Protein AF-0000000066068137 (afdb_homodimer)

Solvent-accessible surface area (backbone atoms only — not comparable to full-atom values): 23305 Å² total; per-residue (Å²): 89,34,34,35,39,34,27,13,40,51,44,42,79,87,46,54,71,43,54,85,46,43,70,61,48,45,64,73,42,60,90,41,61,74,33,41,28,19,29,45,53,53,9,39,68,89,47,52,62,67,56,48,45,50,52,51,42,62,62,46,54,87,58,47,52,44,74,41,45,23,81,79,38,94,55,39,46,58,42,55,73,69,34,59,28,40,34,30,42,41,59,35,42,35,47,25,52,31,45,33,58,75,53,59,34,48,71,55,51,39,52,42,26,61,69,35,34,37,37,37,18,21,26,31,25,24,19,38,36,8,37,28,47,42,54,37,78,50,51,43,51,49,86,42,99,59,59,71,44,42,43,74,44,84,35,37,31,23,47,57,39,56,86,61,65,65,87,77,55,80,68,78,29,54,62,54,48,50,45,40,30,27,67,74,38,46,87,50,44,35,41,31,23,29,56,45,18,30,38,44,32,50,61,64,33,36,30,29,35,65,81,41,52,37,39,36,37,30,50,92,62,41,77,44,80,43,48,51,73,36,72,46,76,119,89,32,35,35,38,36,25,12,40,50,45,41,78,87,47,53,71,42,55,86,47,43,72,60,49,46,64,73,43,60,91,42,61,75,31,41,29,20,28,42,52,52,10,39,69,91,46,52,63,68,57,49,46,50,52,51,43,64,61,45,53,88,59,45,50,43,74,42,45,24,80,79,37,94,54,39,46,58,41,56,74,69,33,59,29,40,34,30,40,40,60,35,41,36,46,25,51,30,45,33,60,76,52,57,34,48,69,54,52,40,52,41,27,60,69,35,33,36,36,36,18,21,28,30,24,25,20,38,35,7,37,26,49,42,54,38,80,50,50,43,51,48,85,42,99,60,59,70,44,43,42,75,43,83,34,37,34,24,46,58,40,56,88,61,65,66,86,78,58,80,69,81,30,55,62,55,47,51,44,40,29,28,67,74,39,47,87,49,44,37,42,31,24,28,58,45,19,32,37,42,31,52,61,65,33,34,30,30,36,65,81,42,53,36,38,37,37,30,50,91,62,41,77,45,79,42,47,52,73,35,74,45,76,118

pLDDT: mean 97.43, std 4.0, range [68.81, 99.0]

Foldseek 3Di:
DFWEKQALAQDDDPDDGNQLVQVVVLVSCVVPAQFEEEEEEQQVPVDDPVVVQVVVCVNNVVSRYHYDYLVVDPQSLVSVQRGQAYEYEHHALLRSQQVCVVSVPQVVNLVCSVVPRYYYYYNSSSQLLEQFNLLEPGDNPDDHPDRGGNNNPDAGEYGQADDDDPPPDPDDHSLRSVQVVCVVVQAGKYWYHHHQWIWTDDPQKTAIAGDAWIWIAHGNRDIDTHDHRDMDGD/DFWEKQALAQDDDPDDGVQLVQVVVLVSCVVQAQFEEEEEEQQVPVDDPVVVQVVVCVNNVVSRYHYDYLVVDPQSLVSVQRGQAYEYEHHALLRSQQVCVVSVPQVVNLVCSVVPRYYYYYNSSSQLLEQFNLLEPGDNPDDHPDRGGNNNPDAGEYGQADDDDPPPDPDDHSLRSVQVVCVVVQAGKYWYHHHQWIWTDDPQKTAIAGDAWIWIAHGNRDIDTHDHRDMDGD

Radius of gyration: 23.25 Å; Cα contacts (8 Å, |Δi|>4): 1179; chains: 2; bounding box: 44×70×49 Å

Secondary structure (DSSP, 8-state):
--EEEEES-S--TT--TTGGGHHHHHHHTGGGTT-EEEEE-TT-TTS-HHHHHHHHHHHTGGG--EEEEGGGSSSHHHHHHH-SEEEE--S-HHHHHHHHHHTT-HHHHHHHHHTT--EEEETHHHHTTSSBSTT--S---S--S-SB---SSSSEEEEEE--S--TT--S--HHHHHHHHHHHSTT--EEEEETTEEEEEETTEEEEEESS-EEEEEGGGEEEEE-TT-EEE-/--EEEEES-S--TT--TTGGGHHHHHHHTGGGTT-EEEEE-TT-TTS-HHHHHHHHHHHTGGG--EEEEGGGSSSHHHHHHH-SEEEE--S-HHHHHHHHHHTT-HHHHHHHHHTT--EEEETHHHHTTSSBSTT--S---S--S-SB---SSSSEEEEEE--S--TT--S--HHHHHHHHHHHSTT--EEEEETTEEEEEETTEEEEEESSPEEEEEGGGEEEEE-TT-EEE-

InterPro domains:
  IPR005320 Peptidase S51 [PF03575] (4-208)
  IPR005320 Peptidase S51 [cd03146] (3-217)
  IPR023172 Peptidase S51, dipeptidase E [MF_00510] (2-218)
  IPR029062 Class I glutamine amidotransferase-like [G3DSA:3.40.50.880] (2-229)
  IPR029062 Class I glutamine amidotransferase-like [SSF52317] (3-219)

Structure (mmCIF, N/CA/C/O backbone):
data_AF-0000000066068137-model_v1
#
loop_
_entity.id
_entity.type
_entity.pdbx_description
1 polymer 'Peptidase E'
#
loop_
_atom_site.group_PDB
_atom_site.id
_atom_site.type_symbol
_atom_site.label_atom_id
_atom_site.label_alt_id
_atom_site.label_comp_id
_atom_site.label_asym_id
_atom_site.label_entity_id
_atom_site.label_seq_id
_atom_site.pdbx_PDB_ins_code
_atom_site.Cartn_x
_atom_site.Cartn_y
_atom_site.Cartn_z
_atom_site.occupancy
_atom_site.B_iso_or_equiv
_atom_site.auth_seq_id
_atom_site.auth_comp_id
_atom_site.auth_asym_id
_atom_site.auth_atom_id
_atom_site.pdbx_PDB_model_num
ATOM 1 N N . MET A 1 1 ? 15.883 -28.859 -7.727 1 88.94 1 MET A N 1
ATOM 2 C CA . MET A 1 1 ? 16.203 -27.453 -8 1 88.94 1 MET A CA 1
ATOM 3 C C . MET A 1 1 ? 14.938 -26.625 -8.109 1 88.94 1 MET A C 1
ATOM 5 O O . MET A 1 1 ? 13.914 -27.094 -8.602 1 88.94 1 MET A O 1
ATOM 9 N N . LYS A 1 2 ? 15.023 -25.312 -7.684 1 96.69 2 LYS A N 1
ATOM 10 C CA . LYS A 1 2 ? 13.875 -24.406 -7.73 1 96.69 2 LYS A CA 1
ATOM 11 C C . LYS A 1 2 ? 13.391 -24.203 -9.164 1 96.69 2 LYS A C 1
ATOM 13 O O . LYS A 1 2 ? 14.203 -24.031 -10.078 1 96.69 2 LYS A O 1
ATOM 18 N N . ASN A 1 3 ? 12.164 -24.344 -9.422 1 98.69 3 ASN A N 1
ATOM 19 C CA . ASN A 1 3 ? 11.484 -24.109 -10.688 1 98.69 3 ASN A CA 1
ATOM 20 C C . ASN A 1 3 ? 10.227 -23.266 -10.508 1 98.69 3 ASN A C 1
ATOM 22 O O . ASN A 1 3 ? 9.227 -23.75 -9.977 1 98.69 3 ASN A O 1
ATOM 26 N N . MET A 1 4 ? 10.297 -22 -10.922 1 98.94 4 MET A N 1
ATOM 27 C CA . MET A 1 4 ? 9.195 -21.078 -10.664 1 98.94 4 MET A CA 1
ATOM 28 C C . MET A 1 4 ? 8.859 -20.281 -11.914 1 98.94 4 MET A C 1
ATOM 30 O O . MET A 1 4 ? 9.734 -20 -12.734 1 98.94 4 MET A O 1
ATOM 34 N N . LEU A 1 5 ? 7.648 -19.938 -12.094 1 98.94 5 LEU A N 1
ATOM 35 C CA . LEU A 1 5 ? 7.16 -18.984 -13.086 1 98.94 5 LEU A CA 1
ATOM 36 C C . LEU A 1 5 ? 6.441 -17.812 -12.414 1 98.94 5 LEU A C 1
ATOM 38 O O . LEU A 1 5 ? 5.352 -17.984 -11.867 1 98.94 5 LEU A O 1
ATOM 42 N N . LEU A 1 6 ? 7.059 -16.672 -12.414 1 98.94 6 LEU A N 1
ATOM 43 C CA . LEU A 1 6 ? 6.551 -15.469 -11.75 1 98.94 6 LEU A CA 1
ATOM 44 C C . LEU A 1 6 ? 6.016 -14.469 -12.766 1 98.94 6 LEU A C 1
ATOM 46 O O . LEU A 1 6 ? 6.785 -13.852 -13.5 1 98.94 6 LEU A O 1
ATOM 50 N N . MET A 1 7 ? 4.73 -14.344 -12.82 1 98.88 7 MET A N 1
ATOM 51 C CA . MET A 1 7 ? 4.07 -13.586 -13.883 1 98.88 7 MET A CA 1
ATOM 52 C C . MET A 1 7 ? 3.564 -12.242 -13.359 1 98.88 7 MET A C 1
ATOM 54 O O . MET A 1 7 ? 2.998 -12.172 -12.266 1 98.88 7 MET A O 1
ATOM 58 N N . SER A 1 8 ? 3.729 -11.203 -14.133 1 98.19 8 SER A N 1
ATOM 59 C CA . SER A 1 8 ? 3.41 -9.844 -13.703 1 98.19 8 SER A CA 1
ATOM 60 C C . SER A 1 8 ? 1.919 -9.688 -13.43 1 98.19 8 SER A C 1
ATOM 62 O O . SER A 1 8 ? 1.524 -8.93 -12.539 1 98.19 8 SER A O 1
ATOM 64 N N . GLY A 1 9 ? 1.151 -10.336 -14.195 1 97 9 GLY A N 1
ATOM 65 C CA . GLY A 1 9 ? -0.284 -10.172 -14.023 1 97 9 GLY A CA 1
ATOM 66 C C . GLY A 1 9 ? -1.094 -11.25 -14.727 1 97 9 GLY A C 1
ATOM 67 O O . GLY A 1 9 ? -0.541 -12.062 -15.461 1 97 9 GLY A O 1
ATOM 68 N N . SER A 1 10 ? -2.387 -11.219 -14.43 1 97.5 10 SER A N 1
ATOM 69 C CA . SER A 1 10 ? -3.307 -12.188 -15.008 1 97.5 10 SER A CA 1
ATOM 70 C C . SER A 1 10 ? -3.869 -11.695 -16.328 1 97.5 10 SER A C 1
ATOM 72 O O . SER A 1 10 ? -4.473 -12.469 -17.078 1 97.5 10 SER A O 1
ATOM 74 N N . LYS A 1 11 ? -3.693 -10.406 -16.625 1 95.62 11 LYS A N 1
ATOM 75 C CA . LYS A 1 11 ? -4.16 -9.828 -17.875 1 95.62 11 LYS A CA 1
ATOM 76 C C . LYS A 1 11 ? -3.072 -8.984 -18.531 1 95.62 11 LYS A C 1
ATOM 78 O O . LYS A 1 11 ? -2.168 -8.492 -17.859 1 95.62 11 LYS A O 1
ATOM 83 N N . TYR A 1 12 ? -3.15 -8.852 -19.797 1 94.94 12 TYR A N 1
ATOM 84 C CA . TYR A 1 12 ? -2.27 -8.023 -20.609 1 94.94 12 TYR A CA 1
ATOM 85 C C . TYR A 1 12 ? -3.02 -7.426 -21.797 1 94.94 12 TYR A C 1
ATOM 87 O O . TYR A 1 12 ? -3.682 -8.148 -22.547 1 94.94 12 TYR A O 1
ATOM 95 N N . GLN A 1 13 ? -2.904 -6.059 -21.891 1 92.44 13 GLN A N 1
ATOM 96 C CA . GLN A 1 13 ? -3.686 -5.379 -22.922 1 92.44 13 GLN A CA 1
ATOM 97 C C . GLN A 1 13 ? -5.145 -5.82 -22.875 1 92.44 13 GLN A C 1
ATOM 99 O O . GLN A 1 13 ? -5.805 -5.707 -21.844 1 92.44 13 GLN A O 1
ATOM 104 N N . ASN A 1 14 ? -5.707 -6.434 -23.906 1 92.38 14 ASN A N 1
ATOM 105 C CA . ASN A 1 14 ? -7.125 -6.762 -23.938 1 92.38 14 ASN A CA 1
ATOM 106 C C . ASN A 1 14 ? -7.359 -8.266 -23.828 1 92.38 14 ASN A C 1
ATOM 108 O O . ASN A 1 14 ? -8.414 -8.766 -24.234 1 92.38 14 ASN A O 1
ATOM 112 N N . THR A 1 15 ? -6.449 -8.93 -23.328 1 94.06 15 THR A N 1
ATOM 113 C CA . THR A 1 15 ? -6.613 -10.375 -23.203 1 94.06 15 THR A CA 1
ATOM 114 C C . THR A 1 15 ? -7.516 -10.719 -22.031 1 94.06 15 THR A C 1
ATOM 116 O O . THR A 1 15 ? -7.621 -9.945 -21.078 1 94.06 15 THR A O 1
ATOM 119 N N . ASP A 1 16 ? -8.109 -11.828 -22.109 1 95.69 16 ASP A N 1
ATOM 120 C CA . ASP A 1 16 ? -8.867 -12.367 -20.984 1 95.69 16 ASP A CA 1
ATOM 121 C C . ASP A 1 16 ? -7.934 -12.914 -19.906 1 95.69 16 ASP A C 1
ATOM 123 O O . ASP A 1 16 ? -6.711 -12.875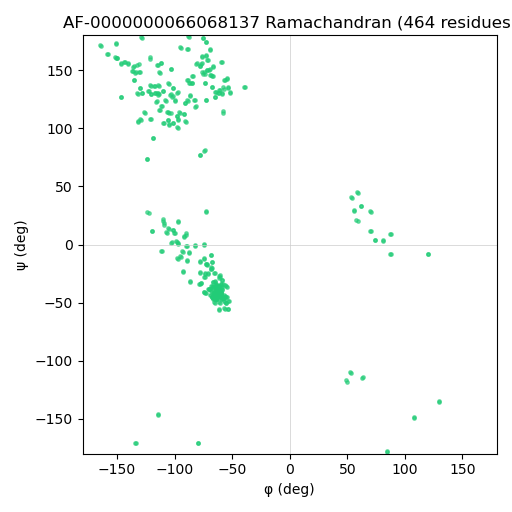 -20.062 1 95.69 16 ASP A O 1
ATOM 127 N N . TYR A 1 17 ? -8.594 -13.375 -18.844 1 97.81 17 TYR A N 1
ATOM 128 C CA . TYR A 1 17 ? -7.906 -13.844 -17.641 1 97.81 17 TYR A CA 1
ATOM 129 C C . TYR A 1 17 ? -6.941 -14.977 -17.969 1 97.81 17 TYR A C 1
ATOM 131 O O . TYR A 1 17 ? -7.355 -16.016 -18.484 1 97.81 17 TYR A O 1
ATOM 139 N N . LEU A 1 18 ? -5.629 -14.82 -17.844 1 98.19 18 LEU A N 1
ATOM 140 C CA . LEU A 1 18 ? -4.477 -15.719 -17.922 1 98.19 18 LEU A CA 1
ATOM 141 C C . LEU A 1 18 ? -4.238 -16.172 -19.359 1 98.19 18 LEU A C 1
ATOM 143 O O . LEU A 1 18 ? -3.352 -17 -19.609 1 98.19 18 LEU A O 1
ATOM 147 N N . VAL A 1 19 ? -4.859 -15.602 -20.328 1 97.5 19 VAL A N 1
ATOM 148 C CA . VAL A 1 19 ? -4.762 -16.078 -21.719 1 97.5 19 VAL A CA 1
ATOM 149 C C . VAL A 1 19 ? -3.346 -15.844 -22.234 1 97.5 19 VAL A C 1
ATOM 151 O O . VAL A 1 19 ? -2.752 -16.734 -22.844 1 97.5 19 VAL A O 1
ATOM 154 N N . HIS A 1 20 ? -2.812 -14.641 -21.969 1 97.25 20 HIS A N 1
ATOM 155 C CA . HIS A 1 20 ? -1.499 -14.305 -22.516 1 97.25 20 HIS A CA 1
ATOM 156 C C . HIS A 1 20 ? -0.408 -15.156 -21.875 1 97.25 20 HIS A C 1
ATOM 158 O O . HIS A 1 20 ? 0.713 -15.227 -22.375 1 97.25 20 HIS A O 1
ATOM 164 N N . THR A 1 21 ? -0.709 -15.828 -20.75 1 98.31 21 THR A N 1
ATOM 165 C CA . THR A 1 21 ? 0.293 -16.594 -20.016 1 98.31 21 THR A CA 1
ATOM 166 C C . THR A 1 21 ? 0.267 -18.062 -20.422 1 98.31 21 THR A C 1
ATOM 168 O O . THR A 1 21 ? 1.17 -18.812 -20.078 1 98.31 21 THR A O 1
ATOM 171 N N . LEU A 1 22 ? -0.733 -18.531 -21.188 1 98.38 22 LEU A N 1
ATOM 172 C CA . LEU A 1 22 ? -0.983 -19.938 -21.469 1 98.38 22 LEU A CA 1
ATOM 173 C C . LEU A 1 22 ? 0.216 -20.578 -22.172 1 98.38 22 LEU A C 1
ATOM 175 O O . LEU A 1 22 ? 0.621 -21.688 -21.812 1 98.38 22 LEU A O 1
ATOM 179 N N . PRO A 1 23 ? 0.852 -19.875 -23.156 1 98 23 PRO A N 1
ATOM 180 C CA . PRO A 1 23 ? 2.021 -20.516 -23.766 1 98 23 PRO A CA 1
ATOM 181 C C . PRO A 1 23 ? 3.145 -20.766 -22.766 1 98 23 PRO A C 1
ATOM 183 O O . PRO A 1 23 ? 3.822 -21.797 -22.844 1 98 23 PRO A O 1
ATOM 186 N N . TRP A 1 24 ? 3.373 -19.828 -21.828 1 98.69 24 TRP A N 1
ATOM 187 C CA . TRP A 1 24 ? 4.391 -20 -20.797 1 98.69 24 TRP A CA 1
ATOM 188 C C . TRP A 1 24 ? 4.035 -21.156 -19.859 1 98.69 24 TRP A C 1
ATOM 190 O O . TRP A 1 24 ? 4.895 -21.984 -19.531 1 98.69 24 TRP A O 1
ATOM 200 N N . LEU A 1 25 ? 2.771 -21.219 -19.453 1 98.81 25 LEU A N 1
ATOM 201 C CA . LEU A 1 25 ? 2.309 -22.234 -18.5 1 98.81 25 LEU A CA 1
ATOM 202 C C . LEU A 1 25 ? 2.318 -23.625 -19.141 1 98.81 25 LEU A C 1
ATOM 204 O O . LEU A 1 25 ? 2.602 -24.609 -18.469 1 98.81 25 LEU A O 1
ATOM 208 N N . GLN A 1 26 ? 1.953 -23.703 -20.406 1 98.5 26 GLN A N 1
ATOM 209 C CA . GLN A 1 26 ? 2.012 -24.969 -21.125 1 98.5 26 GLN A CA 1
ATOM 210 C C . GLN A 1 26 ? 3.42 -25.562 -21.094 1 98.5 26 GLN A C 1
ATOM 212 O O . GLN A 1 26 ? 3.6 -26.734 -20.797 1 98.5 26 GLN A O 1
ATOM 217 N N . ASP A 1 27 ? 4.359 -24.734 -21.406 1 98.38 27 ASP A N 1
ATOM 218 C CA . ASP A 1 27 ? 5.754 -25.172 -21.375 1 98.38 27 ASP A CA 1
ATOM 219 C C . ASP A 1 27 ? 6.188 -25.5 -19.953 1 98.38 27 ASP A C 1
ATOM 221 O O . ASP A 1 27 ? 6.828 -26.531 -19.719 1 98.38 27 ASP A O 1
ATOM 225 N N . PHE A 1 28 ? 5.844 -24.719 -19 1 98.62 28 PHE A N 1
ATOM 226 C CA . PHE A 1 28 ? 6.25 -24.828 -17.594 1 98.62 28 PHE A CA 1
ATOM 227 C C . PHE A 1 28 ? 5.699 -26.109 -16.984 1 98.62 28 PHE A C 1
ATOM 229 O O . PHE A 1 28 ? 6.367 -26.75 -16.156 1 98.62 28 PHE A O 1
ATOM 236 N N . LEU A 1 29 ? 4.492 -26.5 -17.375 1 98.44 29 LEU A N 1
ATOM 237 C CA . LEU A 1 29 ? 3.789 -27.609 -16.75 1 98.44 29 LEU A CA 1
ATOM 238 C C . LEU A 1 29 ? 3.814 -28.844 -17.625 1 98.44 29 LEU A C 1
ATOM 240 O O . LEU A 1 29 ? 3.066 -29.797 -17.391 1 98.44 29 LEU A O 1
ATOM 244 N N . ALA A 1 30 ? 4.637 -28.875 -18.641 1 97.69 30 ALA A N 1
ATOM 245 C CA . ALA A 1 30 ? 4.68 -29.953 -19.641 1 97.69 30 ALA A CA 1
ATOM 246 C C . ALA A 1 30 ? 4.867 -31.312 -18.984 1 97.69 30 ALA A C 1
ATOM 248 O O . ALA A 1 30 ? 4.297 -32.312 -19.422 1 97.69 30 ALA A O 1
ATOM 249 N N . ASP A 1 31 ? 5.629 -31.422 -17.922 1 97.5 31 ASP A N 1
ATOM 250 C CA . ASP A 1 31 ? 5.961 -32.688 -17.281 1 97.5 31 ASP A CA 1
ATOM 251 C C . ASP A 1 31 ? 4.957 -33.031 -16.172 1 97.5 31 ASP A C 1
ATOM 253 O O . ASP A 1 31 ? 5.121 -34.031 -15.461 1 97.5 31 ASP A O 1
ATOM 257 N N . TYR A 1 32 ? 3.955 -32.281 -16.047 1 98.12 32 TYR A N 1
ATOM 258 C CA . TYR A 1 32 ? 3.045 -32.438 -14.922 1 98.12 32 TYR A CA 1
ATOM 259 C C . TYR A 1 32 ? 1.62 -32.688 -15.406 1 98.12 32 TYR A C 1
ATOM 261 O O . TYR A 1 32 ? 0.658 -32.312 -14.727 1 98.12 32 TYR A O 1
ATOM 269 N N . GLN A 1 33 ? 1.541 -33.25 -16.562 1 97.12 33 GLN A N 1
ATOM 270 C CA . GLN A 1 33 ? 0.24 -33.625 -17.094 1 97.12 33 GLN A CA 1
ATOM 271 C C . GLN A 1 33 ? -0.471 -34.594 -16.156 1 97.12 33 GLN A C 1
ATOM 273 O O . GLN A 1 33 ? 0.13 -35.562 -15.688 1 97.12 33 GLN A O 1
ATOM 278 N N . GLY A 1 34 ? -1.747 -34.281 -15.844 1 97.38 34 GLY A N 1
ATOM 279 C CA . GLY A 1 34 ? -2.555 -35.156 -14.992 1 97.38 34 GLY A CA 1
ATOM 280 C C . GLY A 1 34 ? -2.26 -34.969 -13.516 1 97.38 34 GLY A C 1
ATOM 281 O O . GLY A 1 34 ? -2.855 -35.656 -12.68 1 97.38 34 GLY A O 1
ATOM 282 N N . LYS A 1 35 ? -1.403 -34.031 -13.203 1 98.5 35 LYS A N 1
ATOM 283 C CA . LYS A 1 35 ? -0.988 -33.875 -11.82 1 98.5 35 LYS A CA 1
ATOM 284 C C . LYS A 1 35 ? -1.84 -32.812 -11.125 1 98.5 35 LYS A C 1
ATOM 286 O O . LYS A 1 35 ? -2.658 -32.125 -11.758 1 98.5 35 LYS A O 1
ATOM 291 N N . THR A 1 36 ? -1.67 -32.75 -9.812 1 98.62 36 THR A N 1
ATOM 292 C CA . THR A 1 36 ? -2.479 -31.844 -8.992 1 98.62 36 THR A CA 1
ATOM 293 C C . THR A 1 36 ? -1.729 -30.547 -8.711 1 98.62 36 THR A C 1
ATOM 295 O O . THR A 1 36 ? -0.557 -30.562 -8.328 1 98.62 36 THR A O 1
ATOM 298 N N . VAL A 1 37 ? -2.385 -29.422 -8.93 1 98.88 37 VAL A N 1
ATOM 299 C CA . VAL A 1 37 ? -1.903 -28.094 -8.594 1 98.88 37 VAL A CA 1
ATOM 300 C C . VAL A 1 37 ? -2.662 -27.562 -7.383 1 98.88 37 VAL A C 1
ATOM 302 O O . VAL A 1 37 ? -3.885 -27.406 -7.426 1 98.88 37 VAL A O 1
ATOM 305 N N . ALA A 1 38 ? -1.97 -27.375 -6.273 1 98.94 38 ALA A N 1
ATOM 306 C CA . ALA A 1 38 ? -2.568 -26.672 -5.141 1 98.94 38 ALA A CA 1
ATOM 307 C C . ALA A 1 38 ? -2.693 -25.172 -5.426 1 98.94 38 ALA A C 1
ATOM 309 O O . ALA A 1 38 ? -1.699 -24.5 -5.719 1 98.94 38 ALA A O 1
ATOM 310 N N . PHE A 1 39 ? -3.908 -24.641 -5.305 1 98.94 39 PHE A N 1
ATOM 311 C CA . PHE A 1 39 ? -4.172 -23.234 -5.59 1 98.94 39 PHE A CA 1
ATOM 312 C C . PHE A 1 39 ? -4.434 -22.469 -4.301 1 98.94 39 PHE A C 1
ATOM 314 O O . PHE A 1 39 ? -5.273 -22.875 -3.49 1 98.94 39 PHE A O 1
ATOM 321 N N . VAL A 1 40 ? -3.664 -21.422 -4.078 1 99 40 VAL A N 1
ATOM 322 C CA . VAL A 1 40 ? -3.834 -20.547 -2.93 1 99 40 VAL A CA 1
ATOM 323 C C . VAL A 1 40 ? -4.633 -19.312 -3.34 1 99 40 VAL A C 1
ATOM 325 O O . VAL A 1 40 ? -4.117 -18.438 -4.047 1 99 40 VAL A O 1
ATOM 328 N N . PRO A 1 41 ? -5.836 -19.141 -2.906 1 98.94 41 PRO A N 1
ATOM 329 C CA . PRO A 1 41 ? -6.762 -18.141 -3.439 1 98.94 41 PRO A CA 1
ATOM 330 C C . PRO A 1 41 ? -6.871 -16.906 -2.551 1 98.94 41 PRO A C 1
ATOM 332 O O . PRO A 1 41 ? -7.738 -16.047 -2.771 1 98.94 41 PRO A O 1
ATOM 335 N N . TYR A 1 42 ? -5.996 -16.703 -1.571 1 98.94 42 TYR A N 1
ATOM 336 C CA . TYR A 1 42 ? -6.242 -15.797 -0.462 1 98.94 42 TYR A CA 1
ATOM 337 C C . TYR A 1 42 ? -6.262 -14.344 -0.941 1 98.94 42 TYR A C 1
ATOM 339 O O . TYR A 1 42 ? -6.781 -13.461 -0.253 1 98.94 42 TYR A O 1
ATOM 347 N N . ALA A 1 43 ? -5.688 -14.055 -2.113 1 98.88 43 ALA A N 1
ATOM 348 C CA . ALA A 1 43 ? -5.621 -12.68 -2.617 1 98.88 43 ALA A CA 1
ATOM 349 C C . ALA A 1 43 ? -6.957 -12.242 -3.203 1 98.88 43 ALA A C 1
ATOM 351 O O . ALA A 1 43 ? -7.199 -11.047 -3.398 1 98.88 43 ALA A O 1
ATOM 352 N N . GLY A 1 44 ? -7.773 -13.156 -3.625 1 98.62 44 GLY A N 1
ATOM 353 C CA . GLY A 1 44 ? -9.039 -12.859 -4.277 1 98.62 44 GLY A CA 1
ATOM 354 C C . GLY A 1 44 ? -10.102 -12.367 -3.316 1 98.62 44 GLY A C 1
ATOM 355 O O . GLY A 1 44 ? -11.023 -13.109 -2.969 1 98.62 44 GLY A O 1
ATOM 356 N N . VAL A 1 45 ? -10.078 -11.133 -2.963 1 98.56 45 VAL A N 1
ATOM 357 C CA . VAL A 1 45 ? -10.914 -10.562 -1.911 1 98.56 45 VAL A CA 1
ATOM 358 C C . VAL A 1 45 ? -12.328 -10.336 -2.438 1 98.56 45 VAL A C 1
ATOM 360 O O . VAL A 1 45 ? -13.305 -10.461 -1.693 1 98.56 45 VAL A O 1
ATOM 363 N N . ARG A 1 46 ? -12.555 -9.984 -3.709 1 97.81 46 ARG A N 1
ATOM 364 C CA . ARG A 1 46 ? -13.844 -9.57 -4.254 1 97.81 46 ARG A CA 1
ATOM 365 C C . ARG A 1 46 ? -14.625 -10.773 -4.793 1 97.81 46 ARG A C 1
ATOM 367 O O . ARG A 1 46 ? -15.633 -10.602 -5.48 1 97.81 46 ARG A O 1
ATOM 374 N N . GLN A 1 47 ? -14.172 -11.914 -4.566 1 98.25 47 GLN A N 1
ATOM 375 C CA . GLN A 1 47 ? -14.828 -13.164 -4.918 1 98.25 47 GLN A CA 1
ATOM 376 C C . GLN A 1 47 ? -14.609 -14.219 -3.84 1 98.25 47 GLN A C 1
ATOM 378 O O . GLN A 1 47 ? -13.664 -14.125 -3.053 1 98.25 47 GLN A O 1
ATOM 383 N N . SER A 1 48 ? -15.531 -15.195 -3.809 1 98.56 48 SER A N 1
ATOM 384 C CA . SER A 1 48 ? -15.32 -16.312 -2.889 1 98.56 48 SER A CA 1
ATOM 385 C C . SER A 1 48 ? -14.172 -17.203 -3.355 1 98.56 48 SER A C 1
ATOM 387 O O . SER A 1 48 ? -13.812 -17.188 -4.535 1 98.56 48 SER A O 1
ATOM 389 N N . TYR A 1 49 ? -13.625 -17.953 -2.418 1 98.69 49 TYR A N 1
ATOM 390 C CA . TYR A 1 49 ? -12.586 -18.906 -2.795 1 98.69 49 TYR A CA 1
ATOM 391 C C . TYR A 1 49 ? -13.109 -19.906 -3.811 1 98.69 49 TYR A C 1
ATOM 393 O O . TYR A 1 49 ? -12.383 -20.312 -4.727 1 98.69 49 TYR A O 1
ATOM 401 N N . ASP A 1 50 ? -14.398 -20.312 -3.707 1 98.81 50 ASP A N 1
ATOM 402 C CA . ASP A 1 50 ? -15.016 -21.219 -4.672 1 98.81 50 ASP A CA 1
ATOM 403 C C . ASP A 1 50 ? -15.039 -20.609 -6.066 1 98.81 50 ASP A C 1
ATOM 405 O O . ASP A 1 50 ? -14.688 -21.266 -7.047 1 98.81 50 ASP A O 1
ATOM 409 N N . GLU A 1 51 ? -15.508 -19.391 -6.148 1 98.88 51 GLU A N 1
ATOM 410 C CA . GLU A 1 51 ? -15.57 -18.672 -7.426 1 98.88 51 GLU A CA 1
ATOM 411 C C . GLU A 1 51 ? -14.18 -18.531 -8.047 1 98.88 51 GLU A C 1
ATOM 413 O O . GLU A 1 51 ? -14.016 -18.672 -9.258 1 98.88 51 GLU A O 1
ATOM 418 N N . TYR A 1 52 ? -13.227 -18.203 -7.191 1 98.88 52 TYR A N 1
ATOM 419 C CA . TYR A 1 52 ? -11.859 -18.016 -7.676 1 98.88 52 TYR A CA 1
ATOM 420 C C . TYR A 1 52 ? -11.281 -19.328 -8.203 1 98.88 52 TYR A C 1
ATOM 422 O O . TYR A 1 52 ? -10.648 -19.359 -9.258 1 98.88 52 TYR A O 1
ATOM 430 N N . GLU A 1 53 ? -11.43 -20.391 -7.461 1 98.88 53 GLU A N 1
ATOM 431 C CA . GLU A 1 53 ? -10.992 -21.703 -7.906 1 98.88 53 GLU A CA 1
ATOM 432 C C . GLU A 1 53 ? -11.578 -22.047 -9.273 1 98.88 53 GLU A C 1
ATOM 434 O O . GLU A 1 53 ? -10.852 -22.484 -10.172 1 98.88 53 GLU A O 1
ATOM 439 N N . LEU A 1 54 ? -12.867 -21.875 -9.438 1 98.81 54 LEU A N 1
ATOM 440 C CA . LEU A 1 54 ? -13.547 -22.172 -10.695 1 98.81 54 LEU A CA 1
ATOM 441 C C . LEU A 1 54 ? -12.984 -21.328 -11.836 1 98.81 54 LEU A C 1
ATOM 443 O O . LEU A 1 54 ? -12.812 -21.828 -12.945 1 98.81 54 LEU A O 1
ATOM 447 N N . LYS A 1 55 ? -12.797 -20.078 -11.547 1 98.81 55 LYS A N 1
ATOM 448 C CA . LYS A 1 55 ? -12.234 -19.156 -12.539 1 98.81 55 LYS A CA 1
ATOM 449 C C . LYS A 1 55 ? -10.875 -19.656 -13.031 1 98.81 55 LYS A C 1
ATOM 451 O O . LYS A 1 55 ? -10.609 -19.656 -14.234 1 98.81 55 LYS A O 1
ATOM 456 N N . VAL A 1 56 ? -10.008 -20.078 -12.133 1 98.88 56 VAL A N 1
ATOM 457 C CA . VAL A 1 56 ? -8.68 -20.562 -12.484 1 98.88 56 VAL A CA 1
ATOM 458 C C . VAL A 1 56 ? -8.797 -21.891 -13.234 1 98.88 56 VAL A C 1
ATOM 460 O O . VAL A 1 56 ? -8.102 -22.109 -14.227 1 98.88 56 VAL A O 1
ATOM 463 N N . GLN A 1 57 ? -9.648 -22.812 -12.781 1 98.69 57 GLN A N 1
ATOM 464 C CA . GLN A 1 57 ? -9.883 -24.062 -13.477 1 98.69 57 GLN A CA 1
ATOM 465 C C . GLN A 1 57 ? -10.297 -23.844 -14.922 1 98.69 57 GLN A C 1
ATOM 467 O O . GLN A 1 57 ? -9.781 -24.484 -15.836 1 98.69 57 GLN A O 1
ATOM 472 N N . LYS A 1 58 ? -11.188 -22.922 -15.117 1 98.38 58 LYS A N 1
ATOM 473 C CA . LYS A 1 58 ? -11.664 -22.609 -16.469 1 98.38 58 LYS A CA 1
ATOM 474 C C . LYS A 1 58 ? -10.539 -22.031 -17.328 1 98.38 58 LYS A C 1
ATOM 476 O O . LYS A 1 58 ? -10.375 -22.438 -18.469 1 98.38 58 LYS A O 1
ATOM 481 N N . ALA A 1 59 ? -9.789 -21.109 -16.766 1 98.25 59 ALA A N 1
ATOM 482 C CA . ALA A 1 59 ? -8.727 -20.422 -17.5 1 98.25 59 ALA A CA 1
ATOM 483 C C . ALA A 1 59 ? -7.621 -21.391 -17.906 1 98.25 59 ALA A C 1
ATOM 485 O O . ALA A 1 59 ? -6.996 -21.234 -18.953 1 98.25 59 ALA A O 1
ATOM 486 N N . LEU A 1 60 ? -7.379 -22.438 -17.062 1 97.94 60 LEU A N 1
ATOM 487 C CA . LEU A 1 60 ? -6.246 -23.328 -17.281 1 97.94 60 LEU A CA 1
ATOM 488 C C . LEU A 1 60 ? -6.719 -24.703 -17.75 1 97.94 60 LEU A C 1
ATOM 490 O O . LEU A 1 60 ? -5.977 -25.688 -17.641 1 97.94 60 LEU A O 1
ATOM 494 N N . ALA A 1 61 ? -7.902 -24.828 -18.203 1 96.75 61 ALA A N 1
ATOM 495 C CA . ALA A 1 61 ? -8.531 -26.094 -18.578 1 96.75 61 ALA A CA 1
ATOM 496 C C . ALA A 1 61 ? -7.711 -26.844 -19.625 1 96.75 61 ALA A C 1
ATOM 498 O O . ALA A 1 61 ? -7.641 -28.062 -19.609 1 96.75 61 ALA A O 1
ATOM 499 N N . GLU A 1 62 ? -7.082 -26.172 -20.5 1 96.19 62 GLU A N 1
ATOM 500 C CA . GLU A 1 62 ? -6.375 -26.812 -21.609 1 96.19 62 GLU A CA 1
ATOM 501 C C . GLU A 1 62 ? -5.043 -27.391 -21.156 1 96.19 62 GLU A C 1
ATOM 503 O O . GLU A 1 62 ? -4.41 -28.156 -21.891 1 96.19 62 GLU A O 1
ATOM 508 N N . LEU A 1 63 ? -4.492 -27.062 -19.984 1 97.38 63 LEU A N 1
ATOM 509 C CA . LEU A 1 63 ? -3.178 -27.484 -19.516 1 97.38 63 LEU A CA 1
ATOM 510 C C . LEU A 1 63 ? -3.248 -28.891 -18.906 1 97.38 63 LEU A C 1
ATOM 512 O O . LEU A 1 63 ? -2.215 -29.484 -18.578 1 97.38 63 LEU A O 1
ATOM 516 N N . ASN A 1 64 ? -4.336 -29.578 -18.812 1 95.56 64 ASN A N 1
ATOM 517 C CA . ASN A 1 64 ? -4.543 -30.938 -18.328 1 95.56 64 ASN A CA 1
ATOM 518 C C . ASN A 1 64 ? -3.959 -31.125 -16.922 1 95.56 64 ASN A C 1
ATOM 520 O O . ASN A 1 64 ? -3.195 -32.062 -16.688 1 95.56 64 ASN A O 1
ATOM 524 N N . VAL A 1 65 ? -4.055 -30.234 -16 1 98.06 65 VAL A N 1
ATOM 525 C CA . VAL A 1 65 ? -3.725 -30.344 -14.586 1 98.06 65 VAL A CA 1
ATOM 526 C C . VAL A 1 65 ? -4.992 -30.203 -13.75 1 98.06 65 VAL A C 1
ATOM 528 O O . VAL A 1 65 ? -5.992 -29.641 -14.211 1 98.06 65 VAL A O 1
ATOM 531 N N . ALA A 1 66 ? -4.98 -30.75 -12.602 1 98.31 66 ALA A N 1
ATOM 532 C CA . ALA A 1 66 ? -6.109 -30.641 -11.68 1 98.31 66 ALA A CA 1
ATOM 533 C C . ALA A 1 66 ? -5.879 -29.531 -10.672 1 98.31 66 ALA A C 1
ATOM 535 O O . ALA A 1 66 ? -5.062 -29.672 -9.75 1 98.31 66 ALA A O 1
ATOM 536 N N . ILE A 1 67 ? -6.582 -28.453 -10.812 1 98.62 67 ILE A N 1
ATOM 537 C CA . ILE A 1 67 ? -6.48 -27.328 -9.898 1 98.62 67 ILE A CA 1
ATOM 538 C C . ILE A 1 67 ? -7.324 -27.594 -8.656 1 98.62 67 ILE A C 1
ATOM 540 O O . ILE A 1 67 ? -8.547 -27.75 -8.75 1 98.62 67 ILE A O 1
ATOM 544 N N . LEU A 1 68 ? -6.711 -27.641 -7.523 1 98.81 68 LEU A N 1
ATOM 545 C CA . LEU A 1 68 ? -7.383 -27.875 -6.246 1 98.81 68 LEU A CA 1
ATOM 546 C C . LEU A 1 68 ? -7.023 -26.766 -5.246 1 98.81 68 LEU A C 1
ATOM 548 O O . LEU A 1 68 ? -5.879 -26.688 -4.797 1 98.81 68 LEU A O 1
ATOM 552 N N . SER A 1 69 ? -8.023 -25.984 -4.887 1 98.88 69 SER A N 1
ATOM 553 C CA . SER A 1 69 ? -7.789 -24.875 -3.965 1 98.88 69 SER A CA 1
ATOM 554 C C . SER A 1 69 ? -7.609 -25.375 -2.535 1 98.88 69 SER A C 1
ATOM 556 O O . SER A 1 69 ? -8.305 -26.312 -2.105 1 98.88 69 SER A O 1
ATOM 558 N N . VAL A 1 70 ? -6.805 -24.703 -1.808 1 98.94 70 VAL A N 1
ATOM 559 C CA . VAL A 1 70 ? -6.367 -25.188 -0.504 1 98.94 70 VAL A CA 1
ATOM 560 C C . VAL A 1 70 ? -7.527 -25.109 0.49 1 98.94 70 VAL A C 1
ATOM 562 O O . VAL A 1 70 ? -7.57 -25.875 1.46 1 98.94 70 VAL A O 1
ATOM 565 N N . HIS A 1 71 ? -8.453 -24.234 0.222 1 98.69 71 HIS A N 1
ATOM 566 C CA . HIS A 1 71 ? -9.547 -24.031 1.171 1 98.69 71 HIS A CA 1
ATOM 567 C C . HIS A 1 71 ? -10.453 -25.25 1.227 1 98.69 71 HIS A C 1
ATOM 569 O O . HIS A 1 71 ? -11.297 -25.375 2.119 1 98.69 71 HIS A O 1
ATOM 575 N N . ARG A 1 72 ? -10.266 -26.234 0.307 1 98.31 72 ARG A N 1
ATOM 576 C CA . ARG A 1 72 ? -11.094 -27.438 0.241 1 98.31 72 ARG A CA 1
ATOM 577 C C . ARG A 1 72 ? -10.773 -28.391 1.394 1 98.31 72 ARG A C 1
ATOM 579 O O . ARG A 1 72 ? -11.555 -29.297 1.692 1 98.31 72 ARG A O 1
ATOM 586 N N . ALA A 1 73 ? -9.68 -28.219 2.02 1 98.44 73 ALA A N 1
ATOM 587 C CA . ALA A 1 73 ? -9.305 -29.047 3.166 1 98.44 73 ALA A CA 1
ATOM 588 C C . ALA A 1 73 ? -9.523 -28.297 4.477 1 98.44 73 ALA A C 1
ATOM 590 O O . ALA A 1 73 ? -9.5 -27.062 4.504 1 98.44 73 ALA A O 1
ATOM 591 N N . GLU A 1 74 ? -9.805 -29.031 5.551 1 97.25 74 GLU A N 1
ATOM 592 C CA . GLU A 1 74 ? -9.906 -28.422 6.871 1 97.25 74 GLU A CA 1
ATOM 593 C C . GLU A 1 74 ? -8.625 -27.672 7.238 1 97.25 74 GLU A C 1
ATOM 595 O O . GLU A 1 74 ? -8.672 -26.516 7.645 1 97.25 74 GLU A O 1
ATOM 600 N N . LYS A 1 75 ? -7.621 -28.438 7.152 1 98.44 75 LYS A N 1
ATOM 601 C CA . LYS A 1 75 ? -6.309 -27.812 7.234 1 98.44 75 LYS A CA 1
ATOM 602 C C . LYS A 1 75 ? -5.742 -27.53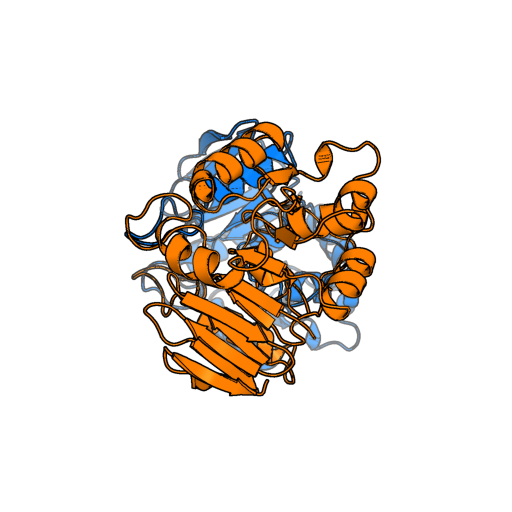1 5.844 1 98.44 75 LYS A C 1
ATOM 604 O O . LYS A 1 75 ? -5.395 -28.469 5.113 1 98.44 75 LYS A O 1
ATOM 609 N N . HIS A 1 76 ? -5.594 -26.266 5.469 1 98.75 76 HIS A N 1
ATOM 610 C CA . HIS A 1 76 ? -5.203 -25.859 4.121 1 98.75 76 HIS A CA 1
ATOM 611 C C . HIS A 1 76 ? -3.85 -26.453 3.742 1 98.75 76 HIS A C 1
ATOM 613 O O . HIS A 1 76 ? -3.619 -26.781 2.578 1 98.75 76 HIS A O 1
ATOM 619 N N . ALA A 1 77 ? -3.004 -26.656 4.758 1 98.62 77 ALA A N 1
ATOM 620 C CA . ALA A 1 77 ? -1.657 -27.188 4.566 1 98.62 77 ALA A CA 1
ATOM 621 C C . ALA A 1 77 ? -1.702 -28.578 3.961 1 98.62 77 ALA A C 1
ATOM 623 O O . ALA A 1 77 ? -0.782 -28.984 3.246 1 98.62 77 ALA A O 1
ATOM 624 N N . GLU A 1 78 ? -2.732 -29.328 4.16 1 98.56 78 GLU A N 1
ATOM 625 C CA . GLU A 1 78 ? -2.842 -30.703 3.684 1 98.56 78 GLU A CA 1
ATOM 626 C C . GLU A 1 78 ? -2.809 -30.766 2.16 1 98.56 78 GLU A C 1
ATOM 628 O O . GLU A 1 78 ? -2.199 -31.672 1.583 1 98.56 78 GLU A O 1
ATOM 633 N N . ILE A 1 79 ? -3.469 -29.844 1.556 1 98.62 79 ILE A N 1
ATOM 634 C CA . ILE A 1 79 ? -3.51 -29.812 0.097 1 98.62 79 ILE A CA 1
ATOM 635 C C . ILE A 1 79 ? -2.141 -29.406 -0.449 1 98.62 79 ILE A C 1
ATOM 637 O O . ILE A 1 79 ? -1.684 -29.953 -1.457 1 98.62 79 ILE A O 1
ATOM 641 N N . ILE A 1 80 ? -1.465 -28.5 0.189 1 98.75 80 ILE A N 1
ATOM 642 C CA . ILE A 1 80 ? -0.123 -28.109 -0.219 1 98.75 80 ILE A CA 1
ATOM 643 C C . ILE A 1 80 ? 0.824 -29.297 -0.119 1 98.75 80 ILE A C 1
ATOM 645 O O . ILE A 1 80 ? 1.612 -29.547 -1.033 1 98.75 80 ILE A O 1
ATOM 649 N N . GLU A 1 81 ? 0.751 -30.047 0.95 1 98.31 81 GLU A N 1
ATOM 650 C CA . GLU A 1 81 ? 1.637 -31.172 1.229 1 98.31 81 GLU A CA 1
ATOM 651 C C . GLU A 1 81 ? 1.539 -32.219 0.14 1 98.31 81 GLU A C 1
ATOM 653 O O . GLU A 1 81 ? 2.537 -32.875 -0.211 1 98.31 81 GLU A O 1
ATOM 658 N N . LYS A 1 82 ? 0.445 -32.406 -0.422 1 97.75 82 LYS A N 1
ATOM 659 C CA . LYS A 1 82 ? 0.197 -33.5 -1.353 1 97.75 82 LYS A CA 1
ATOM 660 C C . LYS A 1 82 ? 0.33 -33.031 -2.799 1 97.75 82 LYS A C 1
ATOM 662 O O . LYS A 1 82 ? 0.381 -33.844 -3.719 1 97.75 82 LYS A O 1
ATOM 667 N N . ALA A 1 83 ? 0.399 -31.781 -3.002 1 97.75 83 ALA A N 1
ATOM 668 C CA . ALA A 1 83 ? 0.329 -31.219 -4.348 1 97.75 83 ALA A CA 1
ATOM 669 C C . ALA A 1 83 ? 1.614 -31.5 -5.125 1 97.75 83 ALA A C 1
ATOM 671 O O . ALA A 1 83 ? 2.697 -31.562 -4.539 1 97.75 83 ALA A O 1
ATOM 672 N N . ASP A 1 84 ? 1.489 -31.625 -6.438 1 98.75 84 ASP A N 1
ATOM 673 C CA . ASP A 1 84 ? 2.627 -31.766 -7.34 1 98.75 84 ASP A CA 1
ATOM 674 C C . ASP A 1 84 ? 3.174 -30.406 -7.762 1 98.75 84 ASP A C 1
ATOM 676 O O . ASP A 1 84 ? 4.348 -30.297 -8.109 1 98.75 84 ASP A O 1
ATOM 680 N N . VAL A 1 85 ? 2.348 -29.422 -7.859 1 98.88 85 VAL A N 1
ATOM 681 C CA . VAL A 1 85 ? 2.639 -28.047 -8.25 1 98.88 85 VAL A CA 1
ATOM 682 C C . VAL A 1 85 ? 1.909 -27.078 -7.312 1 98.88 85 VAL A C 1
ATOM 684 O O . VAL A 1 85 ? 0.857 -27.422 -6.766 1 98.88 85 VAL A O 1
ATOM 687 N N . ILE A 1 86 ? 2.457 -25.922 -7.074 1 98.94 86 ILE A N 1
ATOM 688 C CA . ILE A 1 86 ? 1.818 -24.891 -6.258 1 98.94 86 ILE A CA 1
ATOM 689 C C . ILE A 1 86 ? 1.536 -23.656 -7.109 1 98.94 86 ILE A C 1
ATOM 691 O O . ILE A 1 86 ? 2.406 -23.188 -7.848 1 98.94 86 ILE A O 1
ATOM 695 N N . ALA A 1 87 ? 0.317 -23.125 -7.074 1 98.94 87 ALA A N 1
ATOM 696 C CA . ALA A 1 87 ? -0.095 -21.891 -7.75 1 98.94 87 ALA A CA 1
ATOM 697 C C . ALA A 1 87 ? -0.661 -20.891 -6.75 1 98.94 87 ALA A C 1
ATOM 699 O O . ALA A 1 87 ? -1.473 -21.25 -5.895 1 98.94 87 ALA A O 1
ATOM 700 N N . ILE A 1 88 ? -0.215 -19.703 -6.832 1 98.94 88 ILE A N 1
ATOM 701 C CA . ILE A 1 88 ? -0.746 -18.656 -5.965 1 98.94 88 ILE A CA 1
ATOM 702 C C . ILE A 1 88 ? -1.347 -17.547 -6.812 1 98.94 88 ILE A C 1
ATOM 704 O O . ILE A 1 88 ? -0.683 -17 -7.703 1 98.94 88 ILE A O 1
ATOM 708 N N . GLY A 1 89 ? -2.541 -17.141 -6.535 1 98.81 89 GLY A N 1
ATOM 709 C CA . GLY A 1 89 ? -3.322 -16.234 -7.352 1 98.81 89 GLY A CA 1
ATOM 710 C C . GLY A 1 89 ? -3.088 -14.773 -7.004 1 98.81 89 GLY A C 1
ATOM 711 O O . GLY A 1 89 ? -2.463 -14.469 -5.988 1 98.81 89 GLY A O 1
ATOM 712 N N . GLY A 1 90 ? -3.611 -13.914 -7.914 1 98.56 90 GLY A N 1
ATOM 713 C CA . GLY A 1 90 ? -3.516 -12.477 -7.742 1 98.56 90 GLY A CA 1
ATOM 714 C C . GLY A 1 90 ? -4.66 -11.891 -6.934 1 98.56 90 GLY A C 1
ATOM 715 O O . GLY A 1 90 ? -5.586 -12.609 -6.551 1 98.56 90 GLY A O 1
ATOM 716 N N . GLY A 1 91 ? -4.586 -10.555 -6.73 1 98.5 91 GLY A N 1
ATOM 717 C CA . GLY A 1 91 ? -5.5 -9.805 -5.891 1 98.5 91 GLY A CA 1
ATOM 718 C C . GLY A 1 91 ? -4.793 -8.906 -4.895 1 98.5 91 GLY A C 1
ATOM 719 O O . GLY A 1 91 ? -3.852 -8.195 -5.25 1 98.5 91 GLY A O 1
ATOM 720 N N . ASN A 1 92 ? -5.266 -8.93 -3.67 1 98.81 92 ASN A N 1
ATOM 721 C CA . ASN A 1 92 ? -4.648 -8.086 -2.654 1 98.81 92 ASN A CA 1
ATOM 722 C C . ASN A 1 92 ? -3.529 -8.82 -1.92 1 98.81 92 ASN A C 1
ATOM 724 O O . ASN A 1 92 ? -3.777 -9.82 -1.245 1 98.81 92 ASN A O 1
ATOM 728 N N . THR A 1 93 ? -2.375 -8.289 -1.972 1 98.88 93 THR A N 1
ATOM 729 C CA . THR A 1 93 ? -1.169 -8.938 -1.476 1 98.88 93 THR A CA 1
ATOM 730 C C . THR A 1 93 ? -1.208 -9.062 0.045 1 98.88 93 THR A C 1
ATOM 732 O O . THR A 1 93 ? -0.723 -10.047 0.605 1 98.88 93 THR A O 1
ATOM 735 N N . PHE A 1 94 ? -1.777 -8.07 0.747 1 98.94 94 PHE A N 1
ATOM 736 C CA . PHE A 1 94 ? -1.831 -8.102 2.203 1 98.94 94 PHE A CA 1
ATOM 737 C C . PHE A 1 94 ? -2.746 -9.219 2.688 1 98.94 94 PHE A C 1
ATOM 739 O O . PHE A 1 94 ? -2.402 -9.945 3.621 1 98.94 94 PHE A O 1
ATOM 746 N N . CYS A 1 95 ? -3.871 -9.328 2.078 1 98.94 95 CYS A N 1
ATOM 747 C CA . CYS A 1 95 ? -4.77 -10.43 2.416 1 98.94 95 CYS A CA 1
ATOM 748 C C . CYS A 1 95 ? -4.125 -11.773 2.105 1 98.94 95 CYS A C 1
ATOM 750 O O . CYS A 1 95 ? -4.258 -12.727 2.879 1 98.94 95 CYS A O 1
ATOM 752 N N . LEU A 1 96 ? -3.496 -11.852 0.957 1 98.94 96 LEU A N 1
ATOM 753 C CA . LEU A 1 96 ? -2.777 -13.07 0.59 1 98.94 96 LEU A CA 1
ATOM 754 C C . LEU A 1 96 ? -1.785 -13.461 1.679 1 98.94 96 LEU A C 1
ATOM 756 O O . LEU A 1 96 ? -1.831 -14.586 2.189 1 98.94 96 LEU A O 1
ATOM 760 N N . LEU A 1 97 ? -0.891 -12.547 2.039 1 98.94 97 LEU A N 1
ATOM 761 C CA . LEU A 1 97 ? 0.163 -12.836 3.004 1 98.94 97 LEU A CA 1
ATOM 762 C C . LEU A 1 97 ? -0.428 -13.18 4.367 1 98.94 97 LEU A C 1
ATOM 764 O O . LEU A 1 97 ? 0.017 -14.125 5.02 1 98.94 97 LEU A O 1
ATOM 768 N N . LYS A 1 98 ? -1.41 -12.422 4.789 1 98.88 98 LYS A N 1
ATOM 769 C CA . LYS A 1 98 ? -2.055 -12.695 6.07 1 98.88 98 LYS A CA 1
ATOM 770 C C . LYS A 1 98 ? -2.639 -14.102 6.102 1 98.88 98 LYS A C 1
ATOM 772 O O . LYS A 1 98 ? -2.477 -14.828 7.086 1 98.88 98 LYS A O 1
ATOM 777 N N . GLY A 1 99 ? -3.34 -14.438 4.992 1 98.88 99 GLY A N 1
ATOM 778 C CA . GLY A 1 99 ? -3.877 -15.789 4.906 1 98.88 99 GLY A CA 1
ATOM 779 C C . GLY A 1 99 ? -2.809 -16.859 4.961 1 98.88 99 GLY A C 1
ATOM 780 O O . GLY A 1 99 ? -2.99 -17.891 5.609 1 98.88 99 GLY A O 1
ATOM 781 N N . MET A 1 100 ? -1.721 -16.641 4.297 1 98.94 100 MET A N 1
ATOM 782 C CA . MET A 1 100 ? -0.627 -17.609 4.285 1 98.94 100 MET A CA 1
ATOM 783 C C . MET A 1 100 ? -0.038 -17.781 5.68 1 98.94 100 MET A C 1
ATOM 785 O O . MET A 1 100 ? 0.316 -18.891 6.074 1 98.94 100 MET A O 1
ATOM 789 N N . TYR A 1 101 ? 0.141 -16.688 6.449 1 98.88 101 TYR A N 1
ATOM 790 C CA . TYR A 1 101 ? 0.585 -16.766 7.836 1 98.88 101 TYR A CA 1
ATOM 791 C C . TYR A 1 101 ? -0.442 -17.5 8.688 1 98.88 101 TYR A C 1
ATOM 793 O O . TYR A 1 101 ? -0.09 -18.391 9.469 1 98.88 101 TYR A O 1
ATOM 801 N N . GLU A 1 102 ? -1.674 -17.156 8.555 1 98.62 102 GLU A N 1
ATOM 802 C CA . GLU A 1 102 ? -2.752 -17.703 9.367 1 98.62 102 GLU A CA 1
ATOM 803 C C . GLU A 1 102 ? -2.836 -19.219 9.219 1 98.62 102 GLU A C 1
ATOM 805 O O . GLU A 1 102 ? -3.096 -19.938 10.188 1 98.62 102 GLU A O 1
ATOM 810 N N . HIS A 1 103 ? -2.621 -19.672 7.973 1 98.69 103 HIS A N 1
ATOM 811 C CA . HIS A 1 103 ? -2.777 -21.094 7.707 1 98.69 103 HIS A CA 1
ATOM 812 C C . HIS A 1 103 ? -1.426 -21.797 7.68 1 98.69 103 HIS A C 1
ATOM 814 O O . HIS A 1 103 ? -1.329 -22.953 7.242 1 98.69 103 HIS A O 1
ATOM 820 N N . HIS A 1 104 ? -0.358 -21.078 8.094 1 98.19 104 HIS A N 1
ATOM 821 C CA . HIS A 1 104 ? 0.984 -21.625 8.266 1 98.19 104 HIS A CA 1
ATOM 822 C C . HIS A 1 104 ? 1.509 -22.219 6.965 1 98.19 104 HIS A C 1
ATOM 824 O O . HIS A 1 104 ? 2.082 -23.297 6.961 1 98.19 104 HIS A O 1
ATOM 830 N N . LEU A 1 105 ? 1.323 -21.5 5.902 1 98.88 105 LEU A N 1
ATOM 831 C CA . LEU A 1 105 ? 1.69 -22.031 4.598 1 98.88 105 LEU A CA 1
ATOM 832 C C . LEU A 1 105 ? 3.109 -21.625 4.219 1 98.88 105 LEU A C 1
ATOM 834 O O . LEU A 1 105 ? 3.746 -22.266 3.383 1 98.88 105 LEU A O 1
ATOM 838 N N . LEU A 1 106 ? 3.674 -20.547 4.75 1 98.75 106 LEU A N 1
ATOM 839 C CA . LEU A 1 106 ? 4.922 -19.953 4.281 1 98.75 106 LEU A CA 1
ATOM 840 C C . LEU A 1 106 ? 6.078 -20.938 4.414 1 98.75 106 LEU A C 1
ATOM 842 O O . LEU A 1 106 ? 6.727 -21.281 3.42 1 98.75 106 LEU A O 1
ATOM 846 N N . PRO A 1 107 ? 6.32 -21.469 5.629 1 98.44 107 PRO A N 1
ATOM 847 C CA . PRO A 1 107 ? 7.441 -22.406 5.723 1 98.44 107 PRO A CA 1
ATOM 848 C C . PRO A 1 107 ? 7.227 -23.672 4.891 1 98.44 107 PRO A C 1
ATOM 850 O O . PRO A 1 107 ? 8.18 -24.203 4.309 1 98.44 107 PRO A O 1
ATOM 853 N N . LEU A 1 108 ? 5.996 -24.109 4.805 1 98.75 108 LEU A N 1
ATOM 854 C CA . LEU A 1 108 ? 5.664 -25.328 4.062 1 98.75 108 LEU A CA 1
ATOM 855 C C . LEU A 1 108 ? 5.926 -25.141 2.572 1 98.75 108 LEU A C 1
ATOM 857 O O . LEU A 1 108 ? 6.559 -25.984 1.938 1 98.75 108 LEU A O 1
ATOM 861 N N . ILE A 1 109 ? 5.449 -24.078 1.985 1 98.94 109 ILE A N 1
ATOM 862 C CA . ILE A 1 109 ? 5.629 -23.797 0.565 1 98.94 109 ILE A CA 1
ATOM 863 C C . ILE A 1 109 ? 7.113 -23.594 0.268 1 98.94 109 ILE A C 1
ATOM 865 O O . ILE A 1 109 ? 7.629 -24.094 -0.735 1 98.94 109 ILE A O 1
ATOM 869 N N . ARG A 1 110 ? 7.812 -22.859 1.114 1 98.56 110 ARG A N 1
ATOM 870 C CA . ARG A 1 110 ? 9.242 -22.641 0.934 1 98.56 110 ARG A CA 1
ATOM 871 C C . ARG A 1 110 ? 9.992 -23.969 0.831 1 98.56 110 ARG A C 1
ATOM 873 O O . ARG A 1 110 ? 10.797 -24.156 -0.081 1 98.56 110 ARG A O 1
ATOM 880 N N . GLU A 1 111 ? 9.703 -24.797 1.774 1 98.06 111 GLU A N 1
ATOM 881 C CA . GLU A 1 111 ? 10.367 -26.094 1.807 1 98.06 111 GLU A CA 1
ATOM 882 C C . GLU A 1 111 ? 10.062 -26.891 0.548 1 98.06 111 GLU A C 1
ATOM 884 O O . GLU A 1 111 ? 10.969 -27.469 -0.066 1 98.06 111 GLU A O 1
ATOM 889 N N . LYS A 1 112 ? 8.891 -26.953 0.108 1 98.5 112 LYS A N 1
ATOM 890 C CA . LYS A 1 112 ? 8.469 -27.734 -1.054 1 98.5 112 LYS A CA 1
ATOM 891 C C . LYS A 1 112 ? 9.117 -27.219 -2.332 1 98.5 112 LYS A C 1
ATOM 893 O O . LYS A 1 112 ? 9.641 -27.984 -3.135 1 98.5 112 LYS A O 1
ATOM 898 N N . VAL A 1 113 ? 9.078 -25.938 -2.49 1 98.75 113 VAL A N 1
ATOM 899 C CA . VAL A 1 113 ? 9.594 -25.344 -3.719 1 98.75 113 VAL A CA 1
ATOM 900 C C . VAL A 1 113 ? 11.109 -25.5 -3.77 1 98.75 113 VAL A C 1
ATOM 902 O O . VAL A 1 113 ? 11.672 -25.797 -4.82 1 98.75 113 VAL A O 1
ATOM 905 N N . GLN A 1 114 ? 11.75 -25.312 -2.619 1 97.56 114 GLN A N 1
ATOM 906 C CA . GLN A 1 114 ? 13.203 -25.484 -2.555 1 97.56 114 GLN A CA 1
ATOM 907 C C . GLN A 1 114 ? 13.594 -26.938 -2.832 1 97.56 114 GLN A C 1
ATOM 909 O O . GLN A 1 114 ? 14.695 -27.203 -3.312 1 97.56 114 GLN A O 1
ATOM 914 N N . SER A 1 115 ? 12.68 -27.812 -2.576 1 97.12 115 SER A N 1
ATOM 915 C CA . SER A 1 115 ? 12.938 -29.234 -2.789 1 97.12 115 SER A CA 1
ATOM 916 C C . SER A 1 115 ? 12.562 -29.656 -4.203 1 97.12 115 SER A C 1
ATOM 918 O O . SER A 1 115 ? 12.641 -30.844 -4.543 1 97.12 115 SER A O 1
ATOM 920 N N . GLY A 1 116 ? 12.07 -28.75 -4.977 1 97.69 116 GLY A N 1
ATOM 921 C CA . GLY A 1 116 ? 11.922 -29.062 -6.387 1 97.69 116 GLY A CA 1
ATOM 922 C C . GLY A 1 116 ? 10.484 -28.969 -6.871 1 97.69 116 GLY A C 1
ATOM 923 O O . GLY A 1 116 ? 10.219 -29.078 -8.07 1 97.69 116 GLY A O 1
ATOM 924 N N . THR A 1 117 ? 9.477 -28.781 -5.973 1 98.75 117 THR A N 1
ATOM 925 C CA . THR A 1 117 ? 8.086 -28.609 -6.395 1 98.75 117 THR A CA 1
ATOM 926 C C . THR A 1 117 ? 7.926 -27.312 -7.188 1 98.75 117 THR A C 1
ATOM 928 O O . THR A 1 117 ? 8.336 -26.25 -6.73 1 98.75 117 THR A O 1
ATOM 931 N N . PRO A 1 118 ? 7.34 -27.375 -8.414 1 98.88 118 PRO A N 1
ATOM 932 C CA . PRO A 1 118 ? 7.168 -26.156 -9.219 1 98.88 118 PRO A CA 1
ATOM 933 C C . PRO A 1 118 ? 6.164 -25.188 -8.594 1 98.88 118 PRO A C 1
ATOM 935 O O . PRO A 1 118 ? 5.188 -25.609 -7.977 1 98.88 118 PRO A O 1
ATOM 938 N N . TYR A 1 119 ? 6.473 -23.953 -8.781 1 98.94 119 TYR A N 1
ATOM 939 C CA . TYR A 1 119 ? 5.664 -22.844 -8.281 1 98.94 119 TYR A CA 1
ATOM 940 C C . TYR A 1 119 ? 5.355 -21.859 -9.391 1 98.94 119 TYR A C 1
ATOM 942 O O . TYR A 1 119 ? 6.25 -21.453 -10.141 1 98.94 119 TYR A O 1
ATOM 950 N N . PHE A 1 120 ? 4.078 -21.484 -9.547 1 98.94 120 PHE A N 1
ATOM 951 C CA . PHE A 1 120 ? 3.799 -20.344 -10.406 1 98.94 120 PHE A CA 1
ATOM 952 C C . PHE A 1 120 ? 2.781 -19.406 -9.75 1 98.94 120 PHE A C 1
ATOM 954 O O . PHE A 1 120 ? 1.911 -19.859 -9 1 98.94 120 PHE A O 1
ATOM 961 N N . GLY A 1 121 ? 2.965 -18.156 -9.898 1 98.88 121 GLY A N 1
ATOM 962 C CA . GLY A 1 121 ? 2.105 -17.125 -9.352 1 98.88 121 GLY A CA 1
ATOM 963 C C . GLY A 1 121 ? 2.018 -15.891 -10.234 1 98.88 121 GLY A C 1
ATOM 964 O O . GLY A 1 121 ? 2.896 -15.656 -11.062 1 98.88 121 GLY A O 1
ATOM 965 N N . TRP A 1 122 ? 0.981 -15.18 -10.109 1 98.88 122 TRP A N 1
ATOM 966 C CA . TRP A 1 122 ? 0.806 -13.961 -10.891 1 98.88 122 TRP A CA 1
ATOM 967 C C . TRP A 1 122 ? 0.402 -12.797 -9.984 1 98.88 122 TRP A C 1
ATOM 969 O O . TRP A 1 122 ? -0.274 -12.992 -8.977 1 98.88 122 TRP A O 1
ATOM 979 N N . SER A 1 123 ? 0.807 -11.562 -10.336 1 98.5 123 SER A N 1
ATOM 980 C CA . SER A 1 123 ? 0.508 -10.359 -9.562 1 98.5 123 SER A CA 1
ATOM 981 C C . SER A 1 123 ? 0.923 -10.531 -8.102 1 98.5 123 SER A C 1
ATOM 983 O O . SER A 1 123 ? 2.1 -10.758 -7.809 1 98.5 123 SER A O 1
ATOM 985 N N . ALA A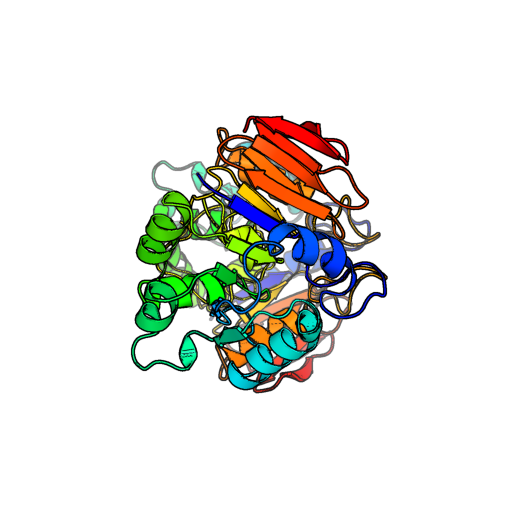 1 124 ? -0.033 -10.625 -7.176 1 98.88 124 ALA A N 1
ATOM 986 C CA . ALA A 1 124 ? 0.267 -10.836 -5.762 1 98.88 124 ALA A CA 1
ATOM 987 C C . ALA A 1 124 ? 0.992 -12.156 -5.543 1 98.88 124 ALA A C 1
ATOM 989 O O . ALA A 1 124 ? 1.864 -12.266 -4.68 1 98.88 124 ALA A O 1
ATOM 990 N N . GLY A 1 125 ? 0.647 -13.164 -6.316 1 98.94 125 GLY A N 1
ATOM 991 C CA . GLY A 1 125 ? 1.283 -14.469 -6.215 1 98.94 125 GLY A CA 1
ATOM 992 C C . GLY A 1 125 ? 2.74 -14.461 -6.637 1 98.94 125 GLY A C 1
ATOM 993 O O . GLY A 1 125 ? 3.543 -15.25 -6.141 1 98.94 125 GLY A O 1
ATOM 994 N N . ALA A 1 126 ? 3.031 -13.602 -7.586 1 98.94 126 ALA A N 1
ATOM 995 C CA . ALA A 1 126 ? 4.434 -13.391 -7.941 1 98.94 126 ALA A CA 1
ATOM 996 C C . ALA A 1 126 ? 5.152 -12.57 -6.871 1 98.94 126 ALA A C 1
ATOM 998 O O . ALA A 1 126 ? 6.289 -12.875 -6.508 1 98.94 126 ALA A O 1
ATOM 999 N N . ASN A 1 127 ? 4.531 -11.609 -6.363 1 98.94 127 ASN A N 1
ATOM 1000 C CA . ASN A 1 127 ? 5.113 -10.719 -5.367 1 98.94 127 ASN A CA 1
ATOM 1001 C C . ASN A 1 127 ? 5.562 -11.477 -4.125 1 98.94 127 ASN A C 1
ATOM 1003 O O . ASN A 1 127 ? 6.684 -11.297 -3.648 1 98.94 127 ASN A O 1
ATOM 1007 N N . VAL A 1 128 ? 4.754 -12.383 -3.615 1 98.94 128 VAL A N 1
ATOM 1008 C CA . VAL A 1 128 ? 5.012 -13.055 -2.346 1 98.94 128 VAL A CA 1
ATOM 1009 C C . VAL A 1 128 ? 6.121 -14.086 -2.529 1 98.94 128 VAL A C 1
ATOM 1011 O O . VAL A 1 128 ? 6.656 -14.609 -1.549 1 98.94 128 VAL A O 1
ATOM 1014 N N . ALA A 1 129 ? 6.488 -14.398 -3.789 1 98.94 129 ALA A N 1
ATOM 1015 C CA . ALA A 1 129 ? 7.625 -15.281 -4.016 1 98.94 129 ALA A CA 1
ATOM 1016 C C . ALA A 1 129 ? 8.938 -14.609 -3.609 1 98.94 129 ALA A C 1
ATOM 1018 O O . ALA A 1 129 ? 9.953 -15.281 -3.42 1 98.94 129 ALA A O 1
ATOM 1019 N N . GLY A 1 130 ? 8.938 -13.289 -3.547 1 98.81 130 GLY A N 1
ATOM 1020 C CA . GLY A 1 130 ? 10.117 -12.508 -3.215 1 98.81 130 GLY A CA 1
ATOM 1021 C C . GLY A 1 130 ? 10.406 -12.461 -1.726 1 98.81 130 GLY A C 1
ATOM 1022 O O . GLY A 1 130 ? 9.82 -13.219 -0.952 1 98.81 130 GLY A O 1
ATOM 1023 N N . ARG A 1 131 ? 11.375 -11.594 -1.379 1 98.75 131 ARG A N 1
ATOM 1024 C CA . ARG A 1 131 ? 11.852 -11.453 -0.008 1 98.75 131 ARG A CA 1
ATOM 1025 C C . ARG A 1 131 ? 10.75 -10.938 0.91 1 98.75 131 ARG A C 1
ATOM 1027 O O . ARG A 1 131 ? 10.602 -11.414 2.037 1 98.75 131 ARG A O 1
ATOM 1034 N N . SER A 1 132 ? 10.055 -9.93 0.504 1 98.88 132 SER A N 1
ATOM 1035 C CA . SER A 1 132 ? 8.969 -9.297 1.236 1 98.88 132 SER A CA 1
ATOM 1036 C C . SER A 1 132 ? 7.945 -8.68 0.284 1 98.88 132 SER A C 1
ATOM 1038 O O . SER A 1 132 ? 8.164 -8.641 -0.928 1 98.88 132 SER A O 1
ATOM 1040 N N . ILE A 1 133 ? 6.84 -8.203 0.838 1 98.94 133 ILE A N 1
ATOM 1041 C CA . ILE A 1 133 ? 5.824 -7.594 -0.01 1 98.94 133 ILE A CA 1
ATOM 1042 C C . ILE A 1 133 ? 5.996 -6.078 -0.01 1 98.94 133 ILE A C 1
ATOM 1044 O O . ILE A 1 133 ? 5.059 -5.34 -0.328 1 98.94 133 ILE A O 1
ATOM 1048 N N . MET A 1 134 ? 7.16 -5.523 0.359 1 98.94 134 MET A N 1
ATOM 1049 C CA . MET A 1 134 ? 7.391 -4.109 0.633 1 98.94 134 MET A CA 1
ATOM 1050 C C . MET A 1 134 ? 7.426 -3.305 -0.662 1 98.94 134 MET A C 1
ATOM 1052 O O . MET A 1 134 ? 7.574 -2.08 -0.633 1 98.94 134 MET A O 1
ATOM 1056 N N . THR A 1 135 ? 7.246 -3.996 -1.815 1 98.81 135 THR A N 1
ATOM 1057 C CA . THR A 1 135 ? 7.211 -3.297 -3.096 1 98.81 135 THR A CA 1
ATOM 1058 C C . THR A 1 135 ? 5.871 -3.508 -3.789 1 98.81 135 THR A C 1
ATOM 1060 O O . THR A 1 135 ? 5.738 -3.25 -4.988 1 98.81 135 THR A O 1
ATOM 1063 N N . THR A 1 136 ? 4.867 -4.066 -3.055 1 98.62 136 THR A N 1
ATOM 1064 C CA . THR A 1 136 ? 3.533 -4.199 -3.631 1 98.62 136 THR A CA 1
ATOM 1065 C C . THR A 1 136 ? 2.871 -2.832 -3.779 1 98.62 136 THR A C 1
ATOM 1067 O O . THR A 1 136 ? 3.117 -1.927 -2.979 1 98.62 136 THR A O 1
ATOM 1070 N N . ASN A 1 137 ? 2.025 -2.729 -4.77 1 94.62 137 ASN A N 1
ATOM 1071 C CA . ASN A 1 137 ? 1.255 -1.507 -4.973 1 94.62 137 ASN A CA 1
ATOM 1072 C C . ASN A 1 137 ? -0.158 -1.634 -4.41 1 94.62 137 ASN A C 1
ATOM 1074 O O . ASN A 1 137 ? -0.991 -0.747 -4.605 1 94.62 137 ASN A O 1
ATOM 1078 N N . ASP A 1 138 ? -0.414 -2.74 -3.803 1 97.94 138 ASP A N 1
ATOM 1079 C CA . ASP A 1 138 ? -1.758 -2.996 -3.295 1 97.94 138 ASP A CA 1
ATOM 1080 C C . ASP A 1 138 ? -2.037 -2.17 -2.041 1 97.94 138 ASP A C 1
ATOM 1082 O O . ASP A 1 138 ? -1.116 -1.833 -1.295 1 97.94 138 ASP A O 1
ATOM 1086 N N . MET A 1 139 ? -3.277 -1.805 -1.867 1 98.56 139 MET A N 1
ATOM 1087 C CA . MET A 1 139 ? -3.713 -1.1 -0.665 1 98.56 139 MET A CA 1
ATOM 1088 C C . MET A 1 139 ? -3.631 -2.008 0.558 1 98.56 139 MET A C 1
ATOM 1090 O O . MET A 1 139 ? -4.016 -3.176 0.496 1 98.56 139 MET A O 1
ATOM 1094 N N . PRO A 1 140 ? -3.09 -1.476 1.679 1 98.88 140 PRO A N 1
ATOM 1095 C CA . PRO A 1 140 ? -2.9 -2.287 2.883 1 98.88 140 PRO A CA 1
ATOM 1096 C C . PRO A 1 140 ? -4.195 -2.496 3.664 1 98.88 140 PRO A C 1
ATOM 1098 O O . PRO A 1 140 ? -4.336 -1.993 4.781 1 98.88 140 PRO A O 1
ATOM 1101 N N . ILE A 1 141 ? -5.055 -3.357 3.221 1 98.94 141 ILE A N 1
ATOM 1102 C CA . ILE A 1 141 ? -6.434 -3.4 3.699 1 98.94 141 ILE A CA 1
ATOM 1103 C C . ILE A 1 141 ? -6.523 -4.285 4.941 1 98.94 141 ILE A C 1
ATOM 1105 O O . ILE A 1 141 ? -7.578 -4.379 5.57 1 98.94 141 ILE A O 1
ATOM 1109 N N . THR A 1 142 ? -5.488 -4.949 5.312 1 98.88 142 THR A N 1
ATOM 1110 C CA . THR A 1 142 ? -5.348 -5.738 6.535 1 98.88 142 THR A CA 1
ATOM 1111 C C . THR A 1 142 ? -3.893 -5.758 7 1 98.88 142 THR A C 1
ATOM 1113 O O . THR A 1 142 ? -2.986 -5.43 6.234 1 98.88 142 THR A O 1
ATOM 1116 N N . TYR A 1 143 ? -3.695 -6.07 8.242 1 98.81 143 TYR A N 1
ATOM 1117 C CA . TYR A 1 143 ? -2.375 -6.043 8.859 1 98.81 143 TYR A CA 1
ATOM 1118 C C . TYR A 1 143 ? -1.833 -7.453 9.055 1 98.81 143 TYR A C 1
ATOM 1120 O O . TYR A 1 143 ? -2.219 -8.148 10 1 98.81 143 TYR A O 1
ATOM 1128 N N . PRO A 1 144 ? -0.88 -7.906 8.195 1 98.81 144 PRO A N 1
ATOM 1129 C CA . PRO A 1 144 ? -0.252 -9.211 8.414 1 98.81 144 PRO A CA 1
ATOM 1130 C C . PRO A 1 144 ? 0.782 -9.188 9.531 1 98.81 144 PRO A C 1
ATOM 1132 O O . PRO A 1 144 ? 1.279 -8.125 9.898 1 98.81 144 PRO A O 1
ATOM 1135 N N . PRO A 1 145 ? 1.165 -10.32 10.102 1 98.5 145 PRO A N 1
ATOM 1136 C CA . PRO A 1 145 ? 2.127 -10.398 11.203 1 98.5 145 PRO A CA 1
ATOM 1137 C C . PRO A 1 145 ? 3.498 -9.844 10.828 1 98.5 145 PRO A C 1
ATOM 1139 O O . PRO A 1 145 ? 4.266 -9.438 11.711 1 98.5 145 PRO A O 1
ATOM 1142 N N . SER A 1 146 ? 3.844 -9.914 9.562 1 98.75 146 SER A N 1
ATOM 1143 C CA . SER A 1 146 ? 5.094 -9.43 8.984 1 98.75 146 SER A CA 1
ATOM 1144 C C . SER A 1 146 ? 4.957 -9.188 7.488 1 98.75 146 SER A C 1
ATOM 1146 O O . SER A 1 146 ? 4.02 -9.688 6.859 1 98.75 146 SER A O 1
ATOM 1148 N N . PHE A 1 147 ? 5.891 -8.453 6.953 1 98.88 147 PHE A N 1
ATOM 1149 C CA . PHE A 1 147 ? 5.91 -8.281 5.508 1 98.88 147 PHE A CA 1
ATOM 1150 C C . PHE A 1 147 ? 6.816 -9.312 4.852 1 98.88 147 PHE A C 1
ATOM 1152 O O . PHE A 1 147 ? 6.852 -9.43 3.623 1 98.88 147 PHE A O 1
ATOM 1159 N N . ASP A 1 148 ? 7.555 -10.141 5.707 1 98.88 148 ASP A N 1
ATOM 1160 C CA . ASP A 1 148 ? 8.375 -11.211 5.152 1 98.88 148 ASP A CA 1
ATOM 1161 C C . ASP A 1 148 ? 7.523 -12.219 4.391 1 98.88 148 ASP A C 1
ATOM 1163 O O . ASP A 1 148 ? 6.477 -12.656 4.883 1 98.88 148 ASP A O 1
ATOM 1167 N N . ALA A 1 149 ? 7.996 -12.531 3.229 1 98.81 149 ALA A N 1
ATOM 1168 C CA . ALA A 1 149 ? 7.23 -13.43 2.367 1 98.81 149 ALA A CA 1
ATOM 1169 C C . ALA A 1 149 ? 7.965 -14.75 2.154 1 98.81 149 ALA A C 1
ATOM 1171 O O . ALA A 1 149 ? 8.547 -15.305 3.092 1 98.81 149 ALA A O 1
ATOM 1172 N N . LEU A 1 150 ? 7.844 -15.367 0.988 1 98.88 150 LEU A N 1
ATOM 1173 C CA . LEU A 1 150 ? 8.344 -16.719 0.782 1 98.88 150 LEU A CA 1
ATOM 1174 C C . LEU A 1 150 ? 9.867 -16.734 0.665 1 98.88 150 LEU A C 1
ATOM 1176 O O . LEU A 1 150 ? 10.508 -17.734 0.973 1 98.88 150 LEU A O 1
ATOM 1180 N N . ASN A 1 151 ? 10.438 -15.633 0.203 1 98.69 151 ASN A N 1
ATOM 1181 C CA . ASN A 1 151 ? 11.883 -15.492 0.041 1 98.69 151 ASN A CA 1
ATOM 1182 C C . ASN A 1 151 ? 12.453 -16.609 -0.838 1 98.69 151 ASN A C 1
ATOM 1184 O O . ASN A 1 151 ? 13.578 -17.062 -0.623 1 98.69 151 ASN A O 1
ATOM 1188 N N . LEU A 1 152 ? 11.664 -17.125 -1.765 1 98.75 152 LEU A N 1
ATOM 1189 C CA . LEU A 1 152 ? 12.117 -18.078 -2.766 1 98.75 152 LEU A CA 1
ATOM 1190 C C . LEU A 1 152 ? 12.977 -17.406 -3.824 1 98.75 152 LEU A C 1
ATOM 1192 O O . LEU A 1 152 ? 13.883 -18.016 -4.383 1 98.75 152 LEU A O 1
ATOM 1196 N N . PHE A 1 153 ? 12.625 -16.25 -4.277 1 98.62 153 PHE A N 1
ATOM 1197 C CA . PHE A 1 153 ? 13.43 -15.266 -4.996 1 98.62 153 PHE A CA 1
ATOM 1198 C C . PHE A 1 153 ? 13.961 -14.203 -4.047 1 98.62 153 PHE A C 1
ATOM 1200 O O . PHE A 1 153 ? 13.211 -13.32 -3.619 1 98.62 153 PHE A O 1
ATOM 1207 N N . PRO A 1 154 ? 15.242 -14.273 -3.6 1 98.25 154 PRO A N 1
ATOM 1208 C CA . PRO A 1 154 ? 15.703 -13.508 -2.441 1 98.25 154 PRO A CA 1
ATOM 1209 C C . PRO A 1 154 ? 15.852 -12.016 -2.738 1 98.25 154 PRO A C 1
ATOM 1211 O O . PRO A 1 154 ? 16.797 -11.375 -2.268 1 98.25 154 PRO A O 1
ATOM 1214 N N . HIS A 1 155 ? 15.094 -11.445 -3.641 1 98.81 155 HIS A N 1
ATOM 1215 C CA . HIS A 1 155 ? 14.984 -10.039 -3.992 1 98.81 155 HIS A CA 1
ATOM 1216 C C . HIS A 1 155 ? 13.523 -9.586 -4.004 1 98.81 155 HIS A C 1
ATOM 1218 O O . HIS A 1 155 ? 12.633 -10.336 -3.615 1 98.81 155 HIS A O 1
ATOM 1224 N N . GLN A 1 156 ? 13.344 -8.312 -4.281 1 98.94 156 GLN A N 1
ATOM 1225 C CA . GLN A 1 156 ? 11.992 -7.762 -4.355 1 98.94 156 GLN A CA 1
ATOM 1226 C C . GLN A 1 156 ? 11.43 -7.887 -5.766 1 98.94 156 GLN A C 1
ATOM 1228 O O . GLN A 1 156 ? 12.156 -7.738 -6.75 1 98.94 156 GLN A O 1
ATOM 1233 N N . LEU A 1 157 ? 10.164 -8.188 -5.852 1 98.94 157 LEU A N 1
ATOM 1234 C CA . LEU A 1 157 ? 9.414 -8.195 -7.102 1 98.94 157 LEU A CA 1
ATOM 1235 C C . LEU A 1 157 ? 8.344 -7.109 -7.102 1 98.94 157 LEU A C 1
ATOM 1237 O O . LEU A 1 157 ? 7.609 -6.957 -6.121 1 98.94 157 LEU A O 1
ATOM 1241 N N . ASN A 1 158 ? 8.242 -6.324 -8.086 1 98.75 158 ASN A N 1
ATOM 1242 C CA . ASN A 1 158 ? 7.188 -5.344 -8.297 1 98.75 158 ASN A CA 1
ATOM 1243 C C . ASN A 1 158 ? 6.41 -5.625 -9.586 1 98.75 158 ASN A C 1
ATOM 1245 O O . ASN A 1 158 ? 6.742 -5.098 -10.648 1 98.75 158 ASN A O 1
ATOM 1249 N N . PRO A 1 159 ? 5.34 -6.383 -9.469 1 98 159 PRO A N 1
ATOM 1250 C CA . PRO A 1 159 ? 4.516 -6.688 -10.641 1 98 159 PRO A CA 1
ATOM 1251 C C . PRO A 1 159 ? 3.689 -5.488 -11.109 1 98 159 PRO A C 1
ATOM 1253 O O . PRO A 1 159 ? 3.535 -4.516 -10.367 1 98 159 PRO A O 1
ATOM 1256 N N . HIS A 1 160 ? 3.178 -5.441 -12.258 1 95.25 160 HIS A N 1
ATOM 1257 C CA . HIS A 1 160 ? 2.35 -4.398 -12.859 1 95.25 160 HIS A CA 1
ATOM 1258 C C . HIS A 1 160 ? 3.107 -3.078 -12.953 1 95.25 160 HIS A C 1
ATOM 1260 O O . HIS A 1 160 ? 2.531 -2.008 -12.742 1 95.25 160 HIS A O 1
ATOM 1266 N N . PHE A 1 161 ? 4.41 -3.199 -13.164 1 96.44 161 PHE A N 1
ATOM 1267 C CA . PHE A 1 161 ? 5.191 -1.969 -13.188 1 96.44 161 PHE A CA 1
ATOM 1268 C C . PHE A 1 161 ? 4.781 -1.084 -14.352 1 96.44 161 PHE A C 1
ATOM 1270 O O . PHE A 1 161 ? 4.652 -1.561 -15.484 1 96.44 161 PHE A O 1
ATOM 1277 N N . ILE A 1 162 ? 4.562 0.095 -14.07 1 91.25 162 ILE A N 1
ATOM 1278 C CA . ILE A 1 162 ? 4.293 1.114 -15.078 1 91.25 162 ILE A CA 1
ATOM 1279 C C . ILE A 1 162 ? 5.156 2.346 -14.812 1 91.25 162 ILE A C 1
ATOM 1281 O O . ILE A 1 162 ? 5.164 2.881 -13.703 1 91.25 162 ILE A O 1
ATOM 1285 N N . SER A 1 163 ? 5.824 2.773 -15.844 1 91.25 163 SER A N 1
ATOM 1286 C CA . SER A 1 163 ? 6.707 3.928 -15.719 1 91.25 163 SER A CA 1
ATOM 1287 C C . SER A 1 163 ? 5.938 5.234 -15.867 1 91.25 163 SER A C 1
ATOM 1289 O O . SER A 1 163 ? 4.973 5.309 -16.625 1 91.25 163 SER A O 1
ATOM 1291 N N . GLY A 1 164 ? 6.414 6.223 -15.094 1 87.38 164 GLY A N 1
ATOM 1292 C CA . GLY A 1 164 ? 5.879 7.566 -15.242 1 87.38 164 GLY A CA 1
ATOM 1293 C C . GLY A 1 164 ? 4.613 7.801 -14.438 1 87.38 164 GLY A C 1
ATOM 1294 O O . GLY A 1 164 ? 4.312 7.043 -13.516 1 87.38 164 GLY A O 1
ATOM 1295 N N . LYS A 1 165 ? 3.994 9.039 -14.539 1 81.69 165 LYS A N 1
ATOM 1296 C CA . LYS A 1 165 ? 2.748 9.461 -13.906 1 81.69 165 LYS A CA 1
ATOM 1297 C C . LYS A 1 165 ? 1.725 9.898 -14.953 1 81.69 165 LYS A C 1
ATOM 1299 O O . LYS A 1 165 ? 2.086 10.469 -15.984 1 81.69 165 LYS A O 1
ATOM 1304 N N . PRO A 1 166 ? 0.456 9.453 -14.719 1 72.81 166 PRO A N 1
ATOM 1305 C CA . PRO A 1 166 ? -0.531 10.102 -15.586 1 72.81 166 PRO A CA 1
ATOM 1306 C C . PRO A 1 166 ? -0.486 11.625 -15.5 1 72.81 166 PRO A C 1
ATOM 1308 O O . PRO A 1 166 ? -0.188 12.18 -14.438 1 72.81 166 PRO A O 1
ATOM 1311 N N . ALA A 1 167 ? -0.69 12.156 -16.609 1 69.56 167 ALA A N 1
ATOM 1312 C CA . ALA A 1 167 ? -0.722 13.617 -16.656 1 69.56 167 ALA A CA 1
ATOM 1313 C C . ALA A 1 167 ? -1.677 14.18 -15.609 1 69.56 167 ALA A C 1
ATOM 1315 O O . ALA A 1 167 ? -2.799 13.695 -15.453 1 69.56 167 ALA A O 1
ATOM 1316 N N . GLY A 1 168 ? -1.21 15.219 -14.797 1 70.94 168 GLY A N 1
ATOM 1317 C CA . GLY A 1 168 ? -2.066 15.93 -13.859 1 70.94 168 GLY A CA 1
ATOM 1318 C C . GLY A 1 168 ? -2.156 15.258 -12.508 1 70.94 168 GLY A C 1
ATOM 1319 O O . GLY A 1 168 ? -2.801 15.773 -11.594 1 70.94 168 GLY A O 1
ATOM 1320 N N . HIS A 1 169 ? -1.632 14.102 -12.375 1 78.38 169 HIS A N 1
ATOM 1321 C CA . HIS A 1 169 ? -1.637 13.43 -11.078 1 78.38 169 HIS A CA 1
ATOM 1322 C C . HIS A 1 169 ? -0.429 13.836 -10.242 1 78.38 169 HIS A C 1
ATOM 1324 O O . HIS A 1 169 ? 0.712 13.742 -10.695 1 78.38 169 HIS A O 1
ATOM 1330 N N . ASN A 1 170 ? -0.733 14.242 -9.062 1 84.56 170 ASN A N 1
ATOM 1331 C CA . ASN A 1 170 ? 0.33 14.805 -8.234 1 84.56 170 ASN A CA 1
ATOM 1332 C C . ASN A 1 170 ? 0.81 13.797 -7.188 1 84.56 170 ASN A C 1
ATOM 1334 O O . ASN A 1 170 ? 1.609 14.141 -6.316 1 84.56 170 ASN A O 1
ATOM 1338 N N . GLY A 1 171 ? 0.254 12.609 -7.207 1 85.75 171 GLY A N 1
ATOM 1339 C CA . GLY A 1 171 ? 0.815 11.547 -6.379 1 85.75 171 GLY A CA 1
ATOM 1340 C C . GLY A 1 171 ? 2.135 11.023 -6.906 1 85.75 171 GLY A C 1
ATOM 1341 O O . GLY A 1 171 ? 2.643 11.5 -7.922 1 85.75 171 GLY A O 1
ATOM 1342 N N . GLU A 1 172 ? 2.748 10.164 -6.184 1 92.06 172 GLU A N 1
ATOM 1343 C CA . GLU A 1 172 ? 4.051 9.602 -6.543 1 92.06 172 GLU A CA 1
ATOM 1344 C C . GLU A 1 172 ? 3.924 8.602 -7.684 1 92.06 172 GLU A C 1
ATOM 1346 O O . GLU A 1 172 ? 2.969 7.82 -7.73 1 92.06 172 GLU A O 1
ATOM 1351 N N . SER A 1 173 ? 4.871 8.617 -8.648 1 93.56 173 SER A N 1
ATOM 1352 C CA . SER A 1 173 ? 5.02 7.551 -9.633 1 93.56 173 SER A CA 1
ATOM 1353 C C . SER A 1 173 ? 5.523 6.266 -8.984 1 93.56 173 SER A C 1
ATOM 1355 O O . SER A 1 173 ? 5.953 6.273 -7.828 1 93.56 173 SER A O 1
ATOM 1357 N N . ARG A 1 174 ? 5.422 5.191 -9.789 1 95.56 174 ARG A N 1
ATOM 1358 C CA . ARG A 1 174 ? 5.977 3.936 -9.297 1 95.56 174 ARG A CA 1
ATOM 1359 C C . ARG A 1 174 ? 7.477 4.062 -9.039 1 95.56 174 ARG A C 1
ATOM 1361 O O . ARG A 1 174 ? 7.984 3.559 -8.039 1 95.56 174 ARG A O 1
ATOM 1368 N N . GLU A 1 175 ? 8.227 4.777 -9.883 1 97 175 GLU A N 1
ATOM 1369 C CA . GLU A 1 175 ? 9.664 4.977 -9.727 1 97 175 GLU A CA 1
ATOM 1370 C C . GLU A 1 175 ? 9.977 5.77 -8.461 1 97 175 GLU A C 1
ATOM 1372 O O . GLU A 1 175 ? 10.953 5.473 -7.762 1 97 175 GLU A O 1
ATOM 1377 N N . GLU A 1 176 ? 9.156 6.758 -8.203 1 96.81 176 GLU A N 1
ATOM 1378 C CA . GLU A 1 176 ? 9.359 7.531 -6.98 1 96.81 176 GLU A CA 1
ATOM 1379 C C . GLU A 1 176 ? 9.148 6.668 -5.742 1 96.81 176 GLU A C 1
ATOM 1381 O O . GLU A 1 176 ? 9.875 6.797 -4.758 1 96.81 176 GLU A O 1
ATOM 1386 N N . ARG A 1 177 ? 8.164 5.801 -5.785 1 97.81 177 ARG A N 1
ATOM 1387 C CA . ARG A 1 177 ? 7.914 4.887 -4.676 1 97.81 177 ARG A CA 1
ATOM 1388 C C . ARG A 1 177 ? 9.07 3.91 -4.496 1 97.81 177 ARG A C 1
ATOM 1390 O O . ARG A 1 177 ? 9.492 3.631 -3.371 1 97.81 177 ARG A O 1
ATOM 1397 N N . LEU A 1 178 ? 9.586 3.412 -5.586 1 98.62 178 LEU A N 1
ATOM 1398 C CA . LEU A 1 178 ? 10.719 2.498 -5.52 1 98.62 178 LEU A CA 1
ATOM 1399 C C . LEU A 1 178 ? 11.969 3.215 -5.012 1 98.62 178 LEU A C 1
ATOM 1401 O O . LEU A 1 178 ? 12.781 2.625 -4.297 1 98.62 178 LEU A O 1
ATOM 1405 N N . ALA A 1 179 ? 12.133 4.48 -5.414 1 98.62 179 ALA A N 1
ATOM 1406 C CA . ALA A 1 179 ? 13.242 5.277 -4.891 1 98.62 179 ALA A CA 1
ATOM 1407 C C . ALA A 1 179 ? 13.164 5.391 -3.371 1 98.62 179 ALA A C 1
ATOM 1409 O O . ALA A 1 179 ? 14.172 5.234 -2.68 1 98.62 179 ALA A O 1
ATOM 1410 N N . GLU A 1 180 ? 11.969 5.707 -2.873 1 98.81 180 GLU A N 1
ATOM 1411 C CA . GLU A 1 180 ? 11.781 5.75 -1.427 1 98.81 180 GLU A CA 1
ATOM 1412 C C . GLU A 1 180 ? 12.133 4.414 -0.781 1 98.81 180 GLU A C 1
ATOM 1414 O O . GLU A 1 180 ? 12.82 4.379 0.245 1 98.81 180 GLU A O 1
ATOM 1419 N N . PHE A 1 181 ? 11.688 3.314 -1.401 1 98.94 181 PHE A N 1
ATOM 1420 C CA . PHE A 1 181 ? 11.977 1.982 -0.885 1 98.94 181 PHE A CA 1
ATOM 1421 C C . PHE A 1 181 ? 13.484 1.757 -0.781 1 98.94 181 PHE A C 1
ATOM 1423 O O . PHE A 1 181 ? 13.969 1.267 0.238 1 98.94 181 PHE A O 1
ATOM 1430 N N . LEU A 1 182 ? 14.18 2.115 -1.792 1 98.94 182 LEU A N 1
ATOM 1431 C CA . LEU A 1 182 ? 15.609 1.833 -1.861 1 98.94 182 LEU A CA 1
ATOM 1432 C C . LEU A 1 182 ? 16.391 2.746 -0.92 1 98.94 182 LEU A C 1
ATOM 1434 O O . LEU A 1 182 ? 17.516 2.428 -0.532 1 98.94 182 LEU A O 1
ATOM 1438 N N . ILE A 1 183 ? 15.828 3.918 -0.601 1 98.88 183 ILE A N 1
ATOM 1439 C CA . ILE A 1 183 ? 16.438 4.758 0.426 1 98.88 183 ILE A CA 1
ATOM 1440 C C . ILE A 1 183 ? 16.344 4.066 1.783 1 98.88 183 ILE A C 1
ATOM 1442 O O . ILE A 1 183 ? 17.312 4.043 2.543 1 98.88 183 ILE A O 1
ATOM 1446 N N . VAL A 1 184 ? 15.188 3.461 2.07 1 98.81 184 VAL A N 1
ATOM 1447 C CA . VAL A 1 184 ? 14.938 2.805 3.348 1 98.81 184 VAL A CA 1
ATOM 1448 C C . VAL A 1 184 ? 15.641 1.449 3.383 1 98.81 184 VAL A C 1
ATOM 1450 O O . VAL A 1 184 ? 16.094 1.008 4.441 1 98.81 184 VAL A O 1
ATOM 1453 N N . ASN A 1 185 ? 15.742 0.803 2.244 1 98.69 185 ASN A N 1
ATOM 1454 C CA . ASN A 1 185 ? 16.359 -0.509 2.076 1 98.69 185 ASN A CA 1
ATOM 1455 C C . ASN A 1 185 ? 17.469 -0.478 1.031 1 98.69 185 ASN A C 1
ATOM 1457 O O . ASN A 1 185 ? 17.344 -1.075 -0.039 1 98.69 185 ASN A O 1
ATOM 1461 N N . PRO A 1 186 ? 18.594 0.082 1.315 1 98.5 186 PRO A N 1
ATOM 1462 C CA . PRO A 1 186 ? 19.562 0.454 0.285 1 98.5 186 PRO A CA 1
ATOM 1463 C C . PRO A 1 186 ? 20.25 -0.756 -0.341 1 98.5 186 PRO A C 1
ATOM 1465 O O . PRO A 1 186 ? 20.828 -0.652 -1.43 1 98.5 186 PRO A O 1
ATOM 1468 N N . THR A 1 187 ? 20.234 -1.976 0.287 1 98.38 187 THR A N 1
ATOM 1469 C CA . THR A 1 187 ? 20.938 -3.129 -0.249 1 98.38 187 THR A CA 1
ATOM 1470 C C . THR A 1 187 ? 20 -4.02 -1.058 1 98.38 187 THR A C 1
ATOM 1472 O O . THR A 1 187 ? 20.406 -5.062 -1.57 1 98.38 187 THR A O 1
ATOM 1475 N N . ALA A 1 188 ? 18.797 -3.629 -1.149 1 98.81 188 ALA A N 1
ATOM 1476 C CA . ALA A 1 188 ? 17.812 -4.449 -1.838 1 98.81 188 ALA A CA 1
ATOM 1477 C C . ALA A 1 188 ? 17.938 -4.316 -3.352 1 98.81 188 ALA A C 1
ATOM 1479 O O . ALA A 1 188 ? 18.484 -3.322 -3.85 1 98.81 188 ALA A O 1
ATOM 1480 N N . ASN A 1 189 ? 17.531 -5.316 -4.074 1 98.88 189 ASN A N 1
ATOM 1481 C CA . ASN A 1 189 ? 17.312 -5.324 -5.516 1 98.88 189 ASN A CA 1
ATOM 1482 C C . ASN A 1 189 ? 15.828 -5.504 -5.852 1 98.88 189 ASN A C 1
ATOM 1484 O O . ASN A 1 189 ? 15.172 -6.398 -5.32 1 98.88 189 ASN A O 1
ATOM 1488 N N . VAL A 1 190 ? 15.352 -4.621 -6.695 1 98.94 190 VAL A N 1
ATOM 1489 C CA . VAL A 1 190 ? 13.945 -4.676 -7.062 1 98.94 190 VAL A CA 1
ATOM 1490 C C . VAL A 1 190 ? 13.805 -5.043 -8.539 1 98.94 190 VAL A C 1
ATOM 1492 O O . VAL A 1 190 ? 14.266 -4.309 -9.414 1 98.94 190 VAL A O 1
ATOM 1495 N N . TYR A 1 191 ? 13.227 -6.168 -8.805 1 98.94 191 TYR A N 1
ATOM 1496 C CA . TYR A 1 191 ? 12.875 -6.559 -10.164 1 98.94 191 TYR A CA 1
ATOM 1497 C C . TYR A 1 191 ? 11.461 -6.109 -10.508 1 98.94 191 TYR A C 1
ATOM 1499 O O . TYR A 1 191 ? 10.484 -6.672 -10.016 1 98.94 191 TYR A O 1
ATOM 1507 N N . ALA A 1 192 ? 11.375 -5.086 -11.32 1 98.81 192 ALA A N 1
ATOM 1508 C CA . ALA A 1 192 ? 10.102 -4.543 -11.773 1 98.81 192 ALA A CA 1
ATOM 1509 C C . ALA A 1 192 ? 9.633 -5.242 -13.047 1 98.81 192 ALA A C 1
ATOM 1511 O O . ALA A 1 192 ? 10.352 -5.281 -14.047 1 98.81 192 ALA A O 1
ATOM 1512 N N . LEU A 1 193 ? 8.438 -5.781 -12.977 1 98.56 193 LEU A N 1
ATOM 1513 C CA . LEU A 1 193 ? 7.883 -6.559 -14.078 1 98.56 193 LEU A CA 1
ATOM 1514 C C . LEU A 1 193 ? 6.738 -5.809 -14.75 1 98.56 193 LEU A C 1
ATOM 1516 O O . LEU A 1 193 ? 5.633 -5.742 -14.211 1 98.56 193 LEU A O 1
ATOM 1520 N N . PRO A 1 194 ? 6.945 -5.242 -15.906 1 97.12 194 PRO A N 1
ATOM 1521 C CA . PRO A 1 194 ? 5.816 -4.664 -16.641 1 97.12 194 PRO A CA 1
ATOM 1522 C C . PRO A 1 194 ? 4.734 -5.691 -16.969 1 97.12 194 PRO A C 1
ATOM 1524 O O . PRO A 1 194 ? 5.008 -6.895 -17 1 97.12 194 PRO A O 1
ATOM 1527 N N . GLU A 1 195 ? 3.555 -5.242 -17.188 1 95.31 195 GLU A N 1
ATOM 1528 C CA . GLU A 1 195 ? 2.488 -6.148 -17.594 1 95.31 195 GLU A CA 1
ATOM 1529 C C . GLU A 1 195 ? 2.867 -6.898 -18.875 1 95.31 195 GLU A C 1
ATOM 1531 O O . GLU A 1 195 ? 3.486 -6.332 -19.781 1 95.31 195 GLU A O 1
ATOM 1536 N N . GLY A 1 196 ? 2.502 -8.109 -18.906 1 96.81 196 GLY A N 1
ATOM 1537 C CA . GLY A 1 196 ? 2.807 -8.93 -20.078 1 96.81 196 GLY A CA 1
ATOM 1538 C C . GLY A 1 196 ? 4.168 -9.594 -19.984 1 96.81 196 GLY A C 1
ATOM 1539 O O . GLY A 1 196 ? 4.645 -10.172 -20.969 1 96.81 196 GLY A O 1
ATOM 1540 N N . THR A 1 197 ? 4.824 -9.523 -18.844 1 98.19 197 THR A N 1
ATOM 1541 C CA . THR A 1 197 ? 6.152 -10.094 -18.656 1 98.19 197 THR A CA 1
ATOM 1542 C C . THR A 1 197 ? 6.133 -11.125 -17.531 1 98.19 197 THR A C 1
ATOM 1544 O O . THR A 1 197 ? 5.223 -11.133 -16.703 1 98.19 197 THR A O 1
ATOM 1547 N N . ALA A 1 198 ? 7.16 -12.016 -17.531 1 98.88 198 ALA A N 1
ATOM 1548 C CA . ALA A 1 198 ? 7.34 -13.008 -16.469 1 98.88 198 ALA A CA 1
ATOM 1549 C C . ALA A 1 198 ? 8.812 -13.359 -16.297 1 98.88 198 ALA A C 1
ATOM 1551 O O . ALA A 1 198 ? 9.641 -13.047 -17.156 1 98.88 198 ALA A O 1
ATOM 1552 N N . LEU A 1 199 ? 9.133 -13.891 -15.195 1 98.94 199 LEU A N 1
ATOM 1553 C CA . LEU A 1 199 ? 10.422 -14.523 -14.938 1 98.94 199 LEU A CA 1
ATOM 1554 C C . LEU A 1 199 ? 10.273 -16.031 -14.789 1 98.94 199 LEU A C 1
ATOM 1556 O O . LEU A 1 199 ? 9.5 -16.5 -13.953 1 98.94 199 LEU A O 1
ATOM 1560 N N . HIS A 1 200 ? 10.898 -16.797 -15.609 1 98.94 200 HIS A N 1
ATOM 1561 C CA . HIS A 1 200 ? 11.055 -18.234 -15.406 1 98.94 200 HIS A CA 1
ATOM 1562 C C . HIS A 1 200 ? 12.352 -18.547 -14.672 1 98.94 200 HIS A C 1
ATOM 1564 O O . HIS A 1 200 ? 13.445 -18.328 -15.211 1 98.94 200 HIS A O 1
ATOM 1570 N N . ILE A 1 201 ? 12.211 -19.016 -13.492 1 98.69 201 ILE A N 1
ATOM 1571 C CA . ILE A 1 201 ? 13.352 -19.266 -12.617 1 98.69 201 ILE A CA 1
ATOM 1572 C C . ILE A 1 201 ? 13.68 -20.766 -12.602 1 98.69 201 ILE A C 1
ATOM 1574 O O . ILE A 1 201 ? 12.797 -21.594 -12.359 1 98.69 201 ILE A O 1
ATOM 1578 N N . GLN A 1 202 ? 14.867 -21.141 -12.844 1 97.69 202 GLN A N 1
ATOM 1579 C CA . GLN A 1 202 ? 15.422 -22.484 -12.695 1 97.69 202 GLN A CA 1
ATOM 1580 C C . GLN A 1 202 ? 16.734 -22.453 -11.906 1 97.69 202 GLN A C 1
ATOM 1582 O O . GLN A 1 202 ? 17.766 -22.078 -12.438 1 97.69 202 GLN A O 1
ATOM 1587 N N . GLY A 1 203 ? 16.656 -22.938 -10.672 1 96.69 203 GLY A N 1
ATOM 1588 C CA . GLY A 1 203 ? 17.812 -22.812 -9.797 1 96.69 203 GLY A CA 1
ATOM 1589 C C . GLY A 1 203 ? 18.172 -21.375 -9.5 1 96.69 203 GLY A C 1
ATOM 1590 O O . GLY A 1 203 ? 17.359 -20.625 -8.945 1 96.69 203 GLY A O 1
ATOM 1591 N N . GLN A 1 204 ? 19.328 -21 -9.977 1 96.62 204 GLN A N 1
ATOM 1592 C CA . GLN A 1 204 ? 19.828 -19.656 -9.695 1 96.62 204 GLN A CA 1
ATOM 1593 C C . GLN A 1 204 ? 19.75 -18.781 -10.938 1 96.62 204 GLN A C 1
ATOM 1595 O O . GLN A 1 204 ? 20.219 -17.625 -10.914 1 96.62 204 GLN A O 1
ATOM 1600 N N . GLN A 1 205 ? 19.062 -19.297 -11.945 1 98.06 205 GLN A N 1
ATOM 1601 C CA . GLN A 1 205 ? 18.953 -18.562 -13.195 1 98.06 205 GLN A CA 1
ATOM 1602 C C . GLN A 1 205 ? 17.5 -18.109 -13.438 1 98.06 205 GLN A C 1
ATOM 1604 O O . GLN A 1 205 ? 16.562 -18.828 -13.094 1 98.06 205 GLN A O 1
ATOM 1609 N N . ALA A 1 206 ? 17.391 -17 -14.078 1 98.62 206 ALA A N 1
ATOM 1610 C CA . ALA A 1 206 ? 16.094 -16.453 -14.461 1 98.62 206 ALA A CA 1
ATOM 1611 C C . ALA A 1 206 ? 16.062 -16.062 -15.938 1 98.62 206 ALA A C 1
ATOM 1613 O O . ALA A 1 206 ? 17.031 -15.508 -16.453 1 98.62 206 ALA A O 1
ATOM 1614 N N . ARG A 1 207 ? 15.055 -16.422 -16.562 1 98.81 207 ARG A N 1
ATOM 1615 C CA . ARG A 1 207 ? 14.805 -16.016 -17.953 1 98.81 207 ARG A CA 1
ATOM 1616 C C . ARG A 1 207 ? 13.641 -15.031 -18.031 1 98.81 207 ARG A C 1
ATOM 1618 O O . ARG A 1 207 ? 12.594 -15.258 -17.422 1 98.81 207 ARG A O 1
ATOM 1625 N N . VAL A 1 208 ? 13.883 -13.961 -18.766 1 98.88 208 VAL A N 1
ATOM 1626 C CA . VAL A 1 208 ? 12.812 -12.984 -18.969 1 98.88 208 VAL A CA 1
ATOM 1627 C C . VAL A 1 208 ? 11.906 -13.445 -20.109 1 98.88 208 VAL A C 1
ATOM 1629 O O . VAL A 1 208 ? 12.375 -13.711 -21.219 1 98.88 208 VAL A O 1
ATOM 1632 N N . LEU A 1 209 ? 10.609 -13.562 -19.812 1 98.81 209 LEU A N 1
ATOM 1633 C CA . LEU A 1 209 ? 9.617 -13.938 -20.797 1 98.81 209 LEU A CA 1
ATOM 1634 C C . LEU A 1 209 ? 8.672 -12.773 -21.094 1 98.81 209 LEU A C 1
ATOM 1636 O O . LEU A 1 209 ? 8.461 -11.906 -20.234 1 98.81 209 LEU A O 1
ATOM 1640 N N . GLY A 1 210 ? 8.031 -12.766 -22.281 1 97.94 210 GLY A N 1
ATOM 1641 C CA . GLY A 1 210 ? 6.941 -11.844 -22.578 1 97.94 210 GLY A CA 1
ATOM 1642 C C . GLY A 1 210 ? 7.328 -10.75 -23.547 1 97.94 210 GLY A C 1
ATOM 1643 O O . GLY A 1 210 ? 8.094 -10.992 -24.484 1 97.94 210 GLY A O 1
ATOM 1644 N N . GLN A 1 211 ? 6.711 -9.562 -23.391 1 95 211 GLN A N 1
ATOM 1645 C CA . GLN A 1 211 ? 6.754 -8.562 -24.453 1 95 211 GLN A CA 1
ATOM 1646 C C . GLN A 1 211 ? 7.59 -7.352 -24.047 1 95 211 GLN A C 1
ATOM 1648 O O . GLN A 1 211 ? 7.867 -6.477 -24.859 1 95 211 GLN A O 1
ATOM 1653 N N . HIS A 1 212 ? 8.023 -7.328 -22.828 1 97.12 212 HIS A N 1
ATOM 1654 C CA . HIS A 1 212 ? 8.75 -6.172 -22.312 1 97.12 212 HIS A CA 1
ATOM 1655 C C . HIS A 1 212 ? 9.977 -6.605 -21.516 1 97.12 212 HIS A C 1
ATOM 1657 O O . HIS A 1 212 ? 9.992 -7.699 -20.938 1 97.12 212 HIS A O 1
ATOM 1663 N N . ASP A 1 213 ? 10.938 -5.734 -21.484 1 98.56 213 ASP A N 1
ATOM 1664 C CA . ASP A 1 213 ? 12.102 -5.961 -20.641 1 98.56 213 ASP A CA 1
ATOM 1665 C C . ASP A 1 213 ? 11.727 -5.848 -19.156 1 98.56 213 ASP A C 1
ATOM 1667 O O . ASP A 1 213 ? 10.82 -5.09 -18.797 1 98.56 213 ASP A O 1
ATOM 1671 N N . VAL A 1 214 ? 12.391 -6.648 -18.359 1 98.69 214 VAL A N 1
ATOM 1672 C CA . VAL A 1 214 ? 12.32 -6.469 -16.906 1 98.69 214 VAL A CA 1
ATOM 1673 C C . VAL A 1 214 ? 13.344 -5.426 -16.469 1 98.69 214 VAL A C 1
ATOM 1675 O O . VAL A 1 214 ? 14.453 -5.367 -17 1 98.69 214 VAL A O 1
ATOM 1678 N N . LEU A 1 215 ? 12.953 -4.566 -15.547 1 98.81 215 LEU A N 1
ATOM 1679 C CA . LEU A 1 215 ? 13.852 -3.531 -15.039 1 98.81 215 LEU A CA 1
ATOM 1680 C C . LEU A 1 215 ? 14.367 -3.896 -13.648 1 98.81 215 LEU A C 1
ATOM 1682 O O . LEU A 1 215 ? 13.586 -4.301 -12.781 1 98.81 215 LEU A O 1
ATOM 1686 N N . LEU A 1 216 ? 15.617 -3.842 -13.492 1 98.88 216 LEU A N 1
ATOM 1687 C CA . LEU A 1 216 ? 16.25 -4.051 -12.188 1 98.88 216 LEU A CA 1
ATOM 1688 C C . LEU A 1 216 ? 16.688 -2.723 -11.586 1 98.88 216 LEU A C 1
ATOM 1690 O O . LEU A 1 216 ? 17.547 -2.039 -12.148 1 98.88 216 LEU A O 1
ATOM 1694 N N . PHE A 1 217 ? 16.062 -2.318 -10.477 1 98.88 217 PHE A N 1
ATOM 1695 C CA . PHE A 1 217 ? 16.469 -1.144 -9.719 1 98.88 217 PHE A CA 1
ATOM 1696 C C . PHE A 1 217 ? 17.266 -1.548 -8.484 1 98.88 217 PHE A C 1
ATOM 1698 O O . PHE A 1 217 ? 16.875 -2.455 -7.754 1 98.88 217 PHE A O 1
ATOM 1705 N N . SER A 1 218 ? 18.312 -0.891 -8.266 1 98.75 218 SER A N 1
ATOM 1706 C CA . SER A 1 218 ? 19.172 -1.138 -7.105 1 98.75 218 SER A CA 1
ATOM 1707 C C . SER A 1 218 ? 19.562 0.168 -6.422 1 98.75 218 SER A C 1
ATOM 1709 O O . SER A 1 218 ? 18.922 1.203 -6.637 1 98.75 218 SER A O 1
ATOM 1711 N N . GLU A 1 219 ? 20.484 0.092 -5.484 1 98.19 219 GLU A N 1
ATOM 1712 C CA . GLU A 1 219 ? 20.875 1.228 -4.66 1 98.19 219 GLU A CA 1
ATOM 1713 C C . GLU A 1 219 ? 20.938 2.514 -5.48 1 98.19 219 GLU A C 1
ATOM 1715 O O . GLU A 1 219 ? 21.438 2.518 -6.602 1 98.19 219 GLU A O 1
ATOM 1720 N N . ASN A 1 220 ? 20.375 3.66 -4.949 1 97.5 220 ASN A N 1
ATOM 1721 C CA . ASN A 1 220 ? 20.375 4.98 -5.57 1 97.5 220 ASN A CA 1
ATOM 1722 C C . ASN A 1 220 ? 19.688 4.953 -6.934 1 97.5 220 ASN A C 1
ATOM 1724 O O . ASN A 1 220 ? 20.094 5.664 -7.855 1 97.5 220 ASN A O 1
ATOM 1728 N N . MET A 1 221 ? 18.844 3.918 -7.176 1 98.12 221 MET A N 1
ATOM 1729 C CA . MET A 1 221 ? 18.016 3.785 -8.367 1 98.12 221 MET A CA 1
ATOM 1730 C C . MET A 1 221 ? 18.875 3.498 -9.602 1 98.12 221 MET A C 1
ATOM 1732 O O . MET A 1 221 ? 18.578 3.973 -10.695 1 98.12 221 MET A O 1
ATOM 1736 N N . GLN A 1 222 ? 19.969 2.859 -9.305 1 98.62 222 GLN A N 1
ATOM 1737 C CA . GLN A 1 222 ? 20.672 2.328 -10.469 1 98.62 222 GLN A CA 1
ATOM 1738 C C . GLN A 1 222 ? 19.766 1.384 -11.266 1 98.62 222 GLN A C 1
ATOM 1740 O O . GLN A 1 222 ? 19.094 0.529 -10.695 1 98.62 222 GLN A O 1
ATOM 1745 N N . LEU A 1 223 ? 19.766 1.536 -12.625 1 98.44 223 LEU A N 1
ATOM 1746 C CA . LEU A 1 223 ? 18.844 0.796 -13.484 1 98.44 223 LEU A CA 1
ATOM 1747 C C . LEU A 1 223 ? 19.609 -0.137 -14.414 1 98.44 223 LEU A C 1
ATOM 1749 O O . LEU A 1 223 ? 20.547 0.289 -15.102 1 98.44 223 LEU A O 1
ATOM 1753 N N . ALA A 1 224 ? 19.312 -1.378 -14.359 1 98.56 224 ALA A N 1
ATOM 1754 C CA . ALA A 1 224 ? 19.703 -2.35 -15.375 1 98.56 224 ALA A CA 1
ATOM 1755 C C . ALA A 1 224 ? 18.484 -2.889 -16.109 1 98.56 224 ALA A C 1
ATOM 1757 O O . ALA A 1 224 ? 17.438 -3.145 -15.508 1 98.56 224 ALA A O 1
ATOM 1758 N N . THR A 1 225 ? 18.609 -2.986 -17.375 1 98.56 225 THR A N 1
ATOM 1759 C CA . THR A 1 225 ? 17.547 -3.557 -18.188 1 98.56 225 THR A CA 1
ATOM 1760 C C . THR A 1 225 ? 17.859 -5.012 -18.531 1 98.56 225 THR A C 1
ATOM 1762 O O . THR A 1 225 ? 18.953 -5.32 -19.031 1 98.56 225 THR A O 1
ATOM 1765 N N . LEU A 1 226 ? 16.953 -5.863 -18.203 1 98.75 226 LEU A N 1
ATOM 1766 C CA . LEU A 1 226 ? 17.047 -7.281 -18.531 1 98.75 226 LEU A CA 1
ATOM 1767 C C . LEU A 1 226 ? 16.172 -7.621 -19.734 1 98.75 226 LEU A C 1
ATOM 1769 O O . LEU A 1 226 ? 14.953 -7.738 -19.594 1 98.75 226 LEU A O 1
ATOM 1773 N N . PRO A 1 227 ? 16.719 -7.824 -20.875 1 98.56 227 PRO A N 1
ATOM 1774 C CA . PRO A 1 227 ? 15.961 -7.934 -22.125 1 98.56 227 PRO A CA 1
ATOM 1775 C C . PRO A 1 227 ? 15.086 -9.18 -22.172 1 98.56 227 PRO A C 1
ATOM 1777 O O . PRO A 1 227 ? 15.453 -10.219 -21.609 1 98.56 227 PRO A O 1
ATOM 1780 N N . VAL A 1 228 ? 14.055 -9.07 -22.906 1 98.38 228 VAL A N 1
ATOM 1781 C CA . VAL A 1 228 ? 13.203 -10.219 -23.188 1 98.38 228 VAL A CA 1
ATOM 1782 C C . VAL A 1 228 ? 14.047 -11.359 -23.75 1 98.38 228 VAL A C 1
ATOM 1784 O O . VAL A 1 228 ? 14.938 -11.133 -24.578 1 98.38 228 VAL A O 1
ATOM 1787 N N . ASN A 1 229 ? 13.797 -12.531 -23.25 1 98.12 229 ASN A N 1
ATOM 1788 C CA . ASN A 1 229 ? 14.422 -13.773 -23.688 1 98.12 229 ASN A CA 1
ATOM 1789 C C . ASN A 1 229 ? 15.859 -13.883 -23.203 1 98.12 229 ASN A C 1
ATOM 1791 O O . ASN A 1 229 ? 16.562 -14.852 -23.516 1 98.12 229 ASN A O 1
ATOM 1795 N N . SER A 1 230 ? 16.312 -12.922 -22.422 1 98.44 230 SER A N 1
ATOM 1796 C CA . SER A 1 230 ? 17.641 -13.039 -21.828 1 98.44 230 SER A CA 1
ATOM 1797 C C . SER A 1 230 ? 17.609 -13.922 -20.578 1 98.44 230 SER A C 1
ATOM 1799 O O . SER A 1 230 ? 16.547 -14.141 -20 1 98.44 230 SER A O 1
ATOM 1801 N N . VAL A 1 231 ? 18.781 -14.477 -20.297 1 98.38 231 VAL A N 1
ATOM 1802 C CA . VAL A 1 231 ? 18.969 -15.266 -19.078 1 98.38 231 VAL A CA 1
ATOM 1803 C C . VAL A 1 231 ? 20.016 -14.586 -18.188 1 98.38 231 VAL A C 1
ATOM 1805 O O . VAL A 1 231 ? 21.016 -14.062 -18.688 1 98.38 231 VAL A O 1
ATOM 1808 N N . PHE A 1 232 ? 19.75 -14.523 -16.906 1 98.38 232 PHE A N 1
ATOM 1809 C CA . PHE A 1 232 ? 20.703 -13.938 -15.977 1 98.38 232 PHE A CA 1
ATOM 1810 C C . PHE A 1 232 ? 20.734 -14.742 -14.68 1 98.38 232 PHE A C 1
ATOM 1812 O O . PHE A 1 232 ? 19.781 -15.453 -14.352 1 98.38 232 PHE A O 1
ATOM 1819 N N . ASP A 1 233 ? 21.844 -14.656 -14 1 97.69 233 ASP A N 1
ATOM 1820 C CA . ASP A 1 233 ? 21.969 -15.172 -12.641 1 97.69 233 ASP A CA 1
ATOM 1821 C C . ASP A 1 233 ? 21.531 -14.125 -11.617 1 97.69 233 ASP A C 1
ATOM 1823 O O . ASP A 1 233 ? 21.812 -12.938 -11.773 1 97.69 233 ASP A O 1
ATOM 1827 N N . TYR A 1 234 ? 20.844 -14.57 -10.656 1 95.44 234 TYR A N 1
ATOM 1828 C CA . TYR A 1 234 ? 20.375 -13.602 -9.672 1 95.44 234 TYR A CA 1
ATOM 1829 C C . TYR A 1 234 ? 20.953 -13.898 -8.297 1 95.44 23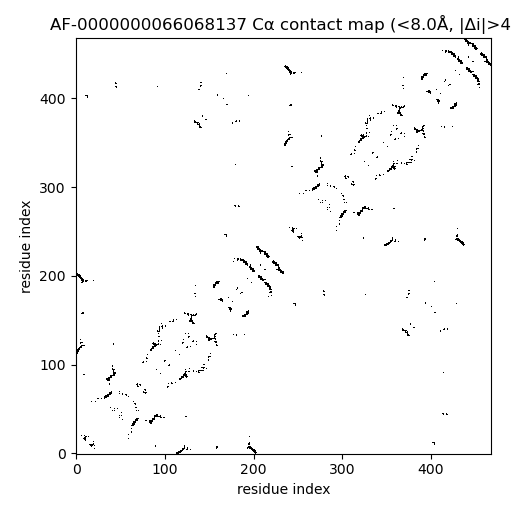4 TYR A C 1
ATOM 1831 O O . TYR A 1 234 ? 20.844 -13.086 -7.379 1 95.44 234 TYR A O 1
ATOM 1839 N N . MET B 1 1 ? -12.148 21.844 22.062 1 89.12 1 MET B N 1
ATOM 1840 C CA . MET B 1 1 ? -12.766 21.094 20.969 1 89.12 1 MET B CA 1
ATOM 1841 C C . MET B 1 1 ? -11.758 20.828 19.859 1 89.12 1 MET B C 1
ATOM 1843 O O . MET B 1 1 ? -10.906 21.672 19.578 1 89.12 1 MET B O 1
ATOM 1847 N N . LYS B 1 2 ? -11.898 19.641 19.156 1 96.69 2 LYS B N 1
ATOM 1848 C CA . LYS B 1 2 ? -11 19.281 18.078 1 96.69 2 LYS B CA 1
ATOM 1849 C C . LYS B 1 2 ? -11.078 20.281 16.922 1 96.69 2 LYS B C 1
ATOM 1851 O O . LYS B 1 2 ? -12.164 20.719 16.562 1 96.69 2 LYS B O 1
ATOM 1856 N N . ASN B 1 3 ? -10.008 20.766 16.453 1 98.69 3 ASN B N 1
ATOM 1857 C CA . ASN B 1 3 ? -9.852 21.656 15.312 1 98.69 3 ASN B CA 1
ATOM 1858 C C . ASN B 1 3 ? -8.766 21.172 14.367 1 98.69 3 ASN B C 1
ATOM 1860 O O . ASN B 1 3 ? -7.574 21.25 14.68 1 98.69 3 ASN B O 1
ATOM 1864 N N . MET B 1 4 ? -9.18 20.625 13.219 1 98.94 4 MET B N 1
ATOM 1865 C CA . MET B 1 4 ? -8.219 20.016 12.305 1 98.94 4 MET B CA 1
ATOM 1866 C C . MET B 1 4 ? -8.469 20.469 10.867 1 98.94 4 MET B C 1
ATOM 1868 O O . MET B 1 4 ? -9.602 20.766 10.492 1 98.94 4 MET B O 1
ATOM 1872 N N . LEU B 1 5 ? -7.461 20.562 10.094 1 98.94 5 LEU B N 1
ATOM 1873 C CA . LEU B 1 5 ? -7.508 20.75 8.648 1 98.94 5 LEU B CA 1
ATOM 1874 C C . LEU B 1 5 ? -6.797 19.609 7.926 1 98.94 5 LEU B C 1
ATOM 1876 O O . LEU B 1 5 ? -5.574 19.484 7.992 1 98.94 5 LEU B O 1
ATOM 1880 N N . LEU B 1 6 ? -7.547 18.75 7.293 1 98.94 6 LEU B N 1
ATOM 1881 C CA . LEU B 1 6 ? -7.039 17.562 6.617 1 98.94 6 LEU B CA 1
ATOM 1882 C C . LEU B 1 6 ? -7.055 17.75 5.102 1 98.94 6 LEU B C 1
ATOM 1884 O O . LEU B 1 6 ? -8.1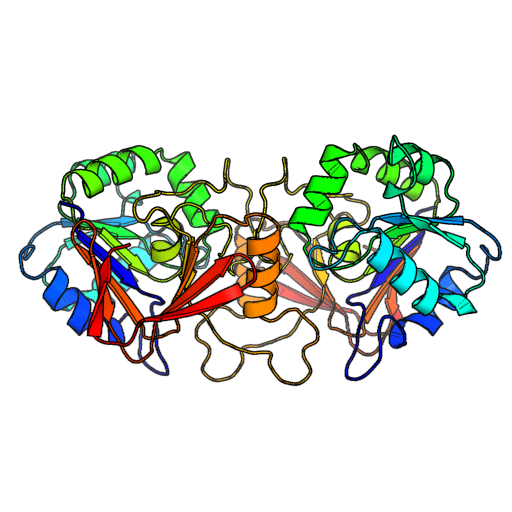17 17.766 4.484 1 98.94 6 LEU B O 1
ATOM 1888 N N . MET B 1 7 ? -5.906 17.922 4.535 1 98.88 7 MET B N 1
ATOM 1889 C CA . MET B 1 7 ? -5.781 18.312 3.131 1 98.88 7 MET B CA 1
ATOM 1890 C C . MET B 1 7 ? -5.352 17.125 2.273 1 98.88 7 MET B C 1
ATOM 1892 O O . MET B 1 7 ? -4.461 16.359 2.656 1 98.88 7 MET B O 1
ATOM 1896 N N . SER B 1 8 ? -5.941 16.969 1.114 1 98.19 8 SER B N 1
ATOM 1897 C CA . SER B 1 8 ? -5.715 15.82 0.247 1 98.19 8 SER B CA 1
ATOM 1898 C C . SER B 1 8 ? -4.266 15.758 -0.217 1 98.19 8 SER B C 1
ATOM 1900 O O . SER B 1 8 ? -3.709 14.672 -0.383 1 98.19 8 SER B O 1
ATOM 1902 N N . GLY B 1 9 ? -3.713 16.859 -0.454 1 97.06 9 GLY B N 1
ATOM 1903 C CA . GLY B 1 9 ? -2.354 16.875 -0.97 1 97.06 9 GLY B CA 1
ATOM 1904 C C . GLY B 1 9 ? -1.677 18.219 -0.861 1 97.06 9 GLY B C 1
ATOM 1905 O O . GLY B 1 9 ? -2.314 19.219 -0.5 1 97.06 9 GLY B O 1
ATOM 1906 N N . SER B 1 10 ? -0.387 18.203 -1.154 1 97.56 10 SER B N 1
ATOM 1907 C CA . SER B 1 10 ? 0.417 19.422 -1.083 1 97.56 10 SER B CA 1
ATOM 1908 C C . SER B 1 10 ? 0.402 20.172 -2.41 1 97.56 10 SER B C 1
ATOM 1910 O O . SER B 1 10 ? 0.819 21.328 -2.48 1 97.56 10 SER B O 1
ATOM 1912 N N . LYS B 1 11 ? -0.056 19.5 -3.473 1 95.69 11 LYS B N 1
ATOM 1913 C CA . LYS B 1 11 ? -0.15 20.125 -4.789 1 95.69 11 LYS B CA 1
ATOM 1914 C C . LYS B 1 11 ? -1.52 19.891 -5.418 1 95.69 11 LYS B C 1
ATOM 1916 O O . LYS B 1 11 ? -2.203 18.922 -5.074 1 95.69 11 LYS B O 1
ATOM 1921 N N . TYR B 1 12 ? -1.897 20.734 -6.277 1 95 12 TYR B N 1
ATOM 1922 C CA . TYR B 1 12 ? -3.123 20.656 -7.062 1 95 12 TYR B CA 1
ATOM 1923 C C . TYR B 1 12 ? -2.928 21.25 -8.453 1 95 12 TYR B C 1
ATOM 1925 O O . TYR B 1 12 ? -2.461 22.375 -8.594 1 95 12 TYR B O 1
ATOM 1933 N N . GLN B 1 13 ? -3.295 20.391 -9.461 1 92.56 13 GLN B N 1
ATOM 1934 C CA . GLN B 1 13 ? -3.025 20.812 -10.828 1 92.56 13 GLN B CA 1
ATOM 1935 C C . GLN B 1 13 ? -1.589 21.312 -10.977 1 92.56 13 GLN B C 1
ATOM 1937 O O . GLN B 1 13 ? -0.641 20.578 -10.68 1 92.56 13 GLN B O 1
ATOM 1942 N N . ASN B 1 14 ? -1.313 22.562 -11.312 1 92.56 14 ASN B N 1
ATOM 1943 C CA . ASN B 1 14 ? 0.042 23.031 -11.578 1 92.56 14 ASN B CA 1
ATOM 1944 C C . ASN B 1 14 ? 0.539 23.969 -10.484 1 92.56 14 ASN B C 1
ATOM 1946 O O . ASN B 1 14 ? 1.469 24.75 -10.703 1 92.56 14 ASN B O 1
ATOM 1950 N N . THR B 1 15 ? -0.046 23.906 -9.398 1 94.31 15 THR B N 1
ATOM 1951 C CA . THR B 1 15 ? 0.379 24.797 -8.32 1 94.31 15 THR B CA 1
ATOM 1952 C C . THR B 1 15 ? 1.68 24.312 -7.695 1 94.31 15 THR B C 1
ATOM 1954 O O . THR B 1 15 ? 1.984 23.109 -7.742 1 94.31 15 THR B O 1
ATOM 1957 N N . ASP B 1 16 ? 2.361 25.188 -7.129 1 95.81 16 ASP B N 1
ATOM 1958 C CA . ASP B 1 16 ? 3.535 24.844 -6.332 1 95.81 16 ASP B CA 1
ATOM 1959 C C . ASP B 1 16 ? 3.131 24.25 -4.988 1 95.81 16 ASP B C 1
ATOM 1961 O O . ASP B 1 16 ? 1.94 24.125 -4.688 1 95.81 16 ASP B O 1
ATOM 1965 N N . TYR B 1 17 ? 4.18 23.875 -4.246 1 97.81 17 TYR B N 1
ATOM 1966 C CA . TYR B 1 17 ? 4.031 23.188 -2.973 1 97.81 17 TYR B CA 1
ATOM 1967 C C . TYR B 1 17 ? 3.207 24.016 -1.994 1 97.81 17 TYR B C 1
ATOM 1969 O O . TYR B 1 17 ? 3.58 25.141 -1.655 1 97.81 17 TYR B O 1
ATOM 1977 N N . LEU B 1 18 ? 2.021 23.594 -1.575 1 98.19 18 LEU B N 1
ATOM 1978 C CA . LEU B 1 18 ? 1.073 24.047 -0.563 1 98.19 18 LEU B CA 1
ATOM 1979 C C . LEU B 1 18 ? 0.432 25.375 -0.974 1 98.19 18 LEU B C 1
ATOM 1981 O O . LEU B 1 18 ? -0.346 25.953 -0.214 1 98.19 18 LEU B O 1
ATOM 1985 N N . VAL B 1 19 ? 0.576 25.828 -2.176 1 97.56 19 VAL B N 1
ATOM 1986 C CA . VAL B 1 19 ? 0.086 27.125 -2.6 1 97.56 19 VAL B CA 1
ATOM 1987 C C . VAL B 1 19 ? -1.441 27.141 -2.582 1 97.56 19 VAL B C 1
ATOM 1989 O O . VAL B 1 19 ? -2.057 28.078 -2.07 1 97.56 19 VAL B O 1
ATOM 1992 N N . HIS B 1 20 ? -2.035 26.078 -3.133 1 97.25 20 HIS B N 1
ATOM 1993 C CA . HIS B 1 20 ? -3.49 26.047 -3.24 1 97.25 20 HIS B CA 1
ATOM 1994 C C . HIS B 1 20 ? -4.141 25.953 -1.863 1 97.25 20 HIS B C 1
ATOM 1996 O O . HIS B 1 20 ? -5.344 26.203 -1.724 1 97.25 20 HIS B O 1
ATOM 2002 N N . THR B 1 21 ? -3.371 25.609 -0.837 1 98.31 21 THR B N 1
ATOM 2003 C CA . THR B 1 21 ? -3.92 25.406 0.499 1 98.31 21 THR B CA 1
ATOM 2004 C C . THR B 1 21 ? -3.801 26.672 1.335 1 98.31 21 THR B C 1
ATOM 2006 O O . THR B 1 21 ? -4.391 26.766 2.414 1 98.31 21 THR B O 1
ATOM 2009 N N . LEU B 1 22 ? -3.064 27.719 0.899 1 98.38 22 LEU B N 1
ATOM 2010 C CA . LEU B 1 22 ? -2.705 28.891 1.69 1 98.38 22 LEU B CA 1
ATOM 2011 C C . LEU B 1 22 ? -3.951 29.625 2.168 1 98.38 22 LEU B C 1
ATOM 2013 O O . LEU B 1 22 ? -4.031 30.031 3.328 1 98.38 22 LEU B O 1
ATOM 2017 N N . PRO B 1 23 ? -4.992 29.797 1.292 1 98.06 23 PRO B N 1
ATOM 2018 C CA . PRO B 1 23 ? -6.184 30.469 1.809 1 98.06 23 PRO B CA 1
ATOM 2019 C C . PRO B 1 23 ? -6.84 29.719 2.965 1 98.06 23 PRO B C 1
ATOM 2021 O O . PRO B 1 23 ? -7.328 30.344 3.912 1 98.06 23 PRO B O 1
ATOM 2024 N N . TRP B 1 24 ? -6.867 28.359 2.9 1 98.69 24 TRP B N 1
ATOM 2025 C CA . TRP B 1 24 ? -7.43 27.562 3.979 1 98.69 24 TRP B CA 1
ATOM 2026 C C . TRP B 1 24 ? -6.598 27.688 5.25 1 98.69 24 TRP B C 1
ATOM 2028 O O . TRP B 1 24 ? -7.145 27.844 6.344 1 98.69 24 TRP B O 1
ATOM 2038 N N . LEU B 1 25 ? -5.273 27.641 5.098 1 98.81 25 LEU B N 1
ATOM 2039 C CA . LEU B 1 25 ? -4.359 27.672 6.23 1 98.81 25 LEU B CA 1
ATOM 2040 C C . LEU B 1 25 ? -4.363 29.047 6.891 1 98.81 25 LEU B C 1
ATOM 2042 O O . LEU B 1 25 ? -4.234 29.156 8.109 1 98.81 25 LEU B O 1
ATOM 2046 N N . GLN B 1 26 ? -4.449 30.094 6.078 1 98.5 26 GLN B N 1
ATOM 2047 C CA . GLN B 1 26 ? -4.551 31.453 6.617 1 98.5 26 GLN B CA 1
ATOM 2048 C C . GLN B 1 26 ? -5.746 31.578 7.555 1 98.5 26 GLN B C 1
ATOM 2050 O O . GLN B 1 26 ? -5.621 32.125 8.664 1 98.5 26 GLN B O 1
ATOM 2055 N N . ASP B 1 27 ? -6.859 31.125 7.09 1 98.38 27 ASP B N 1
ATOM 2056 C CA . ASP B 1 27 ? -8.07 31.156 7.91 1 98.38 27 ASP B CA 1
ATOM 2057 C C . ASP B 1 27 ? -7.922 30.266 9.141 1 98.38 27 ASP B C 1
ATOM 2059 O O . ASP B 1 27 ? -8.273 30.672 10.25 1 98.38 27 ASP B O 1
ATOM 2063 N N . PHE B 1 28 ? -7.398 29.094 8.992 1 98.62 28 PHE B N 1
ATOM 2064 C CA . PHE B 1 28 ? -7.277 28.062 10.023 1 98.62 28 PHE B CA 1
ATOM 2065 C C . PHE B 1 28 ? -6.348 28.531 11.141 1 98.62 28 PHE B C 1
ATOM 2067 O O . PHE B 1 28 ? -6.578 28.234 12.312 1 98.62 28 PHE B O 1
ATOM 2074 N N . LEU B 1 29 ? -5.305 29.281 10.781 1 98.44 29 LEU B N 1
ATOM 2075 C CA . LEU B 1 29 ? -4.258 29.656 11.727 1 98.44 29 LEU B CA 1
ATOM 2076 C C . LEU B 1 29 ? -4.387 31.109 12.133 1 98.44 29 LEU B C 1
ATOM 2078 O O . LEU B 1 29 ? -3.459 31.688 12.711 1 98.44 29 LEU B O 1
ATOM 2082 N N . ALA B 1 30 ? -5.484 31.75 11.859 1 97.62 30 ALA B N 1
ATOM 2083 C CA . ALA B 1 30 ? -5.699 33.188 12.086 1 97.62 30 ALA B CA 1
ATOM 2084 C C . ALA B 1 30 ? -5.43 33.562 13.539 1 97.62 30 ALA B C 1
ATOM 2086 O O . ALA B 1 30 ? -4.902 34.625 13.82 1 97.62 30 ALA B O 1
ATOM 2087 N N . ASP B 1 31 ? -5.754 32.719 14.5 1 97.5 31 ASP B N 1
ATOM 2088 C CA . ASP B 1 31 ? -5.637 33.031 15.922 1 97.5 31 ASP B CA 1
ATOM 2089 C C . ASP B 1 31 ? -4.277 32.594 16.469 1 97.5 31 ASP B C 1
ATOM 2091 O O . ASP B 1 31 ? -4.027 32.688 17.672 1 97.5 31 ASP B O 1
ATOM 2095 N N . TYR B 1 32 ? -3.428 32.188 15.625 1 98.06 32 TYR B N 1
ATOM 2096 C CA . TYR B 1 32 ? -2.172 31.594 16.094 1 98.06 32 TYR B CA 1
ATOM 2097 C C . TYR B 1 32 ? -0.979 32.344 15.508 1 98.06 32 TYR B C 1
ATOM 2099 O O . TYR B 1 32 ? 0.086 31.766 15.297 1 98.06 32 TYR B O 1
ATOM 2107 N N . GLN B 1 33 ? -1.21 33.594 15.227 1 97.06 33 GLN B N 1
ATOM 2108 C CA . GLN B 1 33 ? -0.125 34.438 14.758 1 97.06 33 GLN B CA 1
ATOM 2109 C C . GLN B 1 33 ? 1.012 34.5 15.773 1 97.06 33 GLN B C 1
ATOM 2111 O O . GLN B 1 33 ? 0.774 34.688 16.969 1 97.06 33 GLN B O 1
ATOM 2116 N N . GLY B 1 34 ? 2.246 34.25 15.281 1 97.38 34 GLY B N 1
ATOM 2117 C CA . GLY B 1 34 ? 3.424 34.312 16.141 1 97.38 34 GLY B CA 1
ATOM 2118 C C . GLY B 1 34 ? 3.631 33.062 16.969 1 97.38 34 GLY B C 1
ATOM 2119 O O . GLY B 1 34 ? 4.586 33 17.75 1 97.38 34 GLY B O 1
ATOM 2120 N N . LYS B 1 35 ? 2.795 32.094 16.75 1 98.5 35 LYS B N 1
ATOM 2121 C CA . LYS B 1 35 ? 2.859 30.891 17.562 1 98.5 35 LYS B CA 1
ATOM 2122 C C . LYS B 1 35 ? 3.719 29.812 16.891 1 98.5 35 LYS B C 1
ATOM 2124 O O . LYS B 1 35 ? 4.141 29.984 15.75 1 98.5 35 LYS B O 1
ATOM 2129 N N . THR B 1 36 ? 4.004 28.781 17.672 1 98.62 36 THR B N 1
ATOM 2130 C CA . THR B 1 36 ? 4.891 27.719 17.203 1 98.62 36 THR B CA 1
ATOM 2131 C C . THR B 1 36 ? 4.086 26.531 16.672 1 98.62 36 THR B C 1
ATOM 2133 O O . THR B 1 36 ? 3.143 26.078 17.328 1 98.62 36 THR B O 1
ATOM 2136 N N . VAL B 1 37 ? 4.43 26.078 15.492 1 98.88 37 VAL B N 1
ATOM 2137 C CA . VAL B 1 37 ? 3.889 24.875 14.875 1 98.88 37 VAL B CA 1
ATOM 2138 C C . VAL B 1 37 ? 4.922 23.75 14.922 1 98.88 37 VAL B C 1
ATOM 2140 O O . VAL B 1 37 ? 6.012 23.875 14.359 1 98.88 37 VAL B O 1
ATOM 2143 N N . ALA B 1 38 ? 4.629 22.703 15.664 1 98.94 38 ALA B N 1
ATOM 2144 C CA . ALA B 1 38 ? 5.461 21.5 15.594 1 98.94 38 ALA B CA 1
ATOM 2145 C C . ALA B 1 38 ? 5.238 20.75 14.289 1 98.94 38 ALA B C 1
ATOM 2147 O O . ALA B 1 38 ? 4.109 20.375 13.961 1 98.94 38 ALA B O 1
ATOM 2148 N N . PHE B 1 39 ? 6.32 20.516 13.547 1 98.94 39 PHE B N 1
ATOM 2149 C CA . PHE B 1 39 ? 6.246 19.844 12.258 1 98.94 39 PHE B CA 1
ATOM 2150 C C . PHE B 1 39 ? 6.805 18.422 12.352 1 98.94 39 PHE B C 1
ATOM 2152 O O . PHE B 1 39 ? 7.922 18.219 12.828 1 98.94 39 PHE B O 1
ATOM 2159 N N . VAL B 1 40 ? 6.004 17.453 11.977 1 99 40 VAL B N 1
ATOM 2160 C CA . VAL B 1 40 ? 6.414 16.062 11.93 1 99 40 VAL B CA 1
ATOM 2161 C C . VAL B 1 40 ? 6.812 15.68 10.508 1 99 40 VAL B C 1
ATOM 2163 O O . VAL B 1 40 ? 5.953 15.547 9.633 1 99 40 VAL B O 1
ATOM 2166 N N . PRO B 1 41 ? 8.047 15.438 10.219 1 98.94 41 PRO B N 1
ATOM 2167 C CA . PRO B 1 41 ? 8.562 15.32 8.852 1 98.94 41 PRO B CA 1
ATOM 2168 C C . PRO B 1 41 ? 8.766 13.875 8.422 1 98.94 41 PRO B C 1
ATOM 2170 O O . PRO B 1 41 ? 9.359 13.617 7.371 1 98.94 41 PRO B O 1
ATOM 2173 N N . TYR B 1 42 ? 8.266 12.883 9.141 1 98.94 42 TYR B N 1
ATOM 2174 C CA . TYR B 1 42 ? 8.727 11.5 9.031 1 98.94 42 TYR B CA 1
ATOM 2175 C C . TYR B 1 42 ? 8.352 10.914 7.676 1 98.94 42 TYR B C 1
ATOM 2177 O O . TYR B 1 42 ? 8.93 9.914 7.246 1 98.94 42 TYR B O 1
ATOM 2185 N N . ALA B 1 43 ? 7.367 11.484 6.973 1 98.88 43 ALA B N 1
ATOM 2186 C CA . ALA B 1 43 ? 6.91 10.945 5.695 1 98.88 43 ALA B CA 1
ATOM 2187 C C . ALA B 1 43 ? 7.875 11.312 4.57 1 98.88 43 ALA B C 1
ATOM 2189 O O . ALA B 1 43 ? 7.84 10.711 3.494 1 98.88 43 ALA B O 1
ATOM 2190 N N . GLY B 1 44 ? 8.625 12.359 4.715 1 98.62 44 GLY B N 1
ATOM 2191 C CA . GLY B 1 44 ? 9.523 12.844 3.678 1 98.62 44 GLY B CA 1
ATOM 2192 C C . GLY B 1 44 ? 10.758 11.984 3.514 1 98.62 44 GLY B C 1
ATOM 2193 O O . GLY B 1 44 ? 11.844 12.359 3.957 1 98.62 44 GLY B O 1
ATOM 2194 N N . VAL B 1 45 ? 10.672 10.914 2.812 1 98.56 45 VAL B N 1
ATOM 2195 C CA . VAL B 1 45 ? 11.719 9.898 2.719 1 98.56 45 VAL B CA 1
ATOM 2196 C C . VAL B 1 45 ? 12.805 10.359 1.76 1 98.56 45 VAL B C 1
ATOM 2198 O O . VAL B 1 45 ? 13.984 10.055 1.954 1 98.56 45 VAL B O 1
ATOM 2201 N N . ARG B 1 46 ? 12.531 11.102 0.68 1 97.75 46 ARG B N 1
ATOM 2202 C CA . ARG B 1 46 ? 13.469 11.445 -0.385 1 97.75 46 ARG B CA 1
ATOM 2203 C C . ARG B 1 46 ? 14.188 12.75 -0.081 1 97.75 46 ARG B C 1
ATOM 2205 O O . ARG B 1 46 ? 14.859 13.312 -0.95 1 97.75 46 ARG B O 1
ATOM 2212 N N . GLN B 1 47 ? 14.047 13.25 1.06 1 98.31 47 GLN B N 1
ATOM 2213 C CA . GLN B 1 47 ? 14.734 14.445 1.554 1 98.31 47 GLN B CA 1
ATOM 2214 C C . GLN B 1 47 ? 15.07 14.305 3.035 1 98.31 47 GLN B C 1
ATOM 2216 O O . GLN B 1 47 ? 14.453 13.508 3.748 1 98.31 47 GLN B O 1
ATOM 2221 N N . SER B 1 48 ? 16.078 15.07 3.455 1 98.56 48 SER B N 1
ATOM 2222 C CA . SER B 1 48 ? 16.375 15.086 4.883 1 98.56 48 SER B CA 1
ATOM 2223 C C . SER B 1 48 ? 15.297 15.836 5.66 1 98.56 48 SER B C 1
ATOM 2225 O O . SER B 1 48 ? 14.562 16.641 5.094 1 98.56 48 SER B O 1
ATOM 2227 N N . TYR B 1 49 ? 15.227 15.547 6.945 1 98.69 49 TYR B N 1
ATOM 2228 C CA . TYR B 1 49 ? 14.289 16.281 7.785 1 98.69 49 TYR B CA 1
ATOM 2229 C C . TYR B 1 49 ? 14.586 17.781 7.754 1 98.69 49 TYR B C 1
ATOM 2231 O O . TYR B 1 49 ? 13.664 18.594 7.766 1 98.69 49 TYR B O 1
ATOM 2239 N N . ASP B 1 50 ? 15.875 18.172 7.688 1 98.81 50 ASP B N 1
ATOM 2240 C CA . ASP B 1 50 ? 16.266 19.578 7.578 1 98.81 50 ASP B CA 1
ATOM 2241 C C . ASP B 1 50 ? 15.703 20.203 6.305 1 98.81 50 ASP B C 1
ATOM 2243 O O . ASP B 1 50 ? 15.148 21.297 6.336 1 98.81 50 ASP B O 1
ATOM 2247 N N . GLU B 1 51 ? 15.914 19.547 5.191 1 98.88 51 GLU B N 1
ATOM 2248 C CA . GLU B 1 51 ? 15.422 20.031 3.906 1 98.88 51 GLU B CA 1
ATOM 2249 C C . GLU B 1 51 ? 13.906 20.156 3.91 1 98.88 51 GLU B C 1
ATOM 2251 O O . GLU B 1 51 ? 13.352 21.125 3.371 1 98.88 51 GLU B O 1
ATOM 2256 N N . TYR B 1 52 ? 13.266 19.172 4.504 1 98.88 52 TYR B N 1
ATOM 2257 C CA . TYR B 1 52 ? 11.805 19.188 4.547 1 98.88 52 TYR B CA 1
ATOM 2258 C C . TYR B 1 52 ? 11.297 20.344 5.41 1 98.88 52 TYR B C 1
ATOM 2260 O O . TYR B 1 52 ? 10.352 21.031 5.031 1 98.88 52 TYR B O 1
ATOM 2268 N N . GLU B 1 53 ? 11.852 20.516 6.574 1 98.88 53 GLU B N 1
ATOM 2269 C CA . GLU B 1 53 ? 11.508 21.641 7.438 1 98.88 53 GLU B CA 1
ATOM 2270 C C . GLU B 1 53 ? 11.633 22.969 6.695 1 98.88 53 GLU B C 1
ATOM 2272 O O . GLU B 1 53 ? 10.719 23.797 6.734 1 98.88 53 GLU B O 1
ATOM 2277 N N . LEU B 1 54 ? 12.742 23.172 6.023 1 98.81 54 LEU B N 1
ATOM 2278 C CA . LEU B 1 54 ? 12.984 24.406 5.281 1 98.81 54 LEU B CA 1
ATOM 2279 C C . LEU B 1 54 ? 11.938 24.594 4.191 1 98.81 54 LEU B C 1
ATOM 2281 O O . LEU B 1 54 ? 11.477 25.719 3.965 1 98.81 54 LEU B O 1
ATOM 2285 N N . LYS B 1 55 ? 11.656 23.547 3.488 1 98.81 55 LYS B N 1
ATOM 2286 C CA . LYS B 1 55 ? 10.648 23.594 2.436 1 98.81 55 LYS B CA 1
ATOM 2287 C C . LYS B 1 55 ? 9.305 24.062 2.98 1 98.81 55 LYS B C 1
ATOM 2289 O O . LYS B 1 55 ? 8.648 24.906 2.371 1 98.81 55 LYS B O 1
ATOM 2294 N N . VAL B 1 56 ? 8.891 23.531 4.121 1 98.88 56 VAL B N 1
ATOM 2295 C CA . VAL B 1 56 ? 7.613 23.891 4.73 1 98.88 56 VAL B CA 1
ATOM 2296 C C . VAL B 1 56 ? 7.676 25.344 5.234 1 98.88 56 VAL B C 1
ATOM 2298 O O . VAL B 1 56 ? 6.727 26.109 5.059 1 98.88 56 VAL B O 1
ATOM 2301 N N . GLN B 1 57 ? 8.766 25.75 5.875 1 98.69 57 GLN B N 1
ATOM 2302 C CA . GLN B 1 57 ? 8.953 27.125 6.324 1 98.69 57 GLN B CA 1
ATOM 2303 C C . GLN B 1 57 ? 8.797 28.109 5.168 1 98.69 57 GLN B C 1
ATOM 2305 O O . GLN B 1 57 ? 8.109 29.125 5.301 1 98.69 57 GLN B O 1
ATOM 2310 N N . LYS B 1 58 ? 9.414 27.781 4.07 1 98.38 58 LYS B N 1
ATOM 2311 C CA . LYS B 1 58 ? 9.336 28.656 2.9 1 98.38 58 LYS B CA 1
ATOM 2312 C C . LYS B 1 58 ? 7.91 28.734 2.363 1 98.38 58 LYS B C 1
ATOM 2314 O O . LYS B 1 58 ? 7.418 29.812 2.045 1 98.38 58 LYS B O 1
ATOM 2319 N N . ALA B 1 59 ? 7.254 27.594 2.262 1 98.25 59 ALA B N 1
ATOM 2320 C CA . ALA B 1 59 ? 5.91 27.516 1.694 1 98.25 59 ALA B CA 1
ATOM 2321 C C . ALA B 1 59 ? 4.902 28.266 2.559 1 98.25 59 ALA B C 1
ATOM 2323 O O . ALA B 1 59 ? 3.939 28.844 2.045 1 98.25 59 ALA B O 1
ATOM 2324 N N . LEU B 1 60 ? 5.137 28.297 3.9 1 97.94 60 LEU B N 1
ATOM 2325 C CA . LEU B 1 60 ? 4.156 28.859 4.82 1 97.94 60 LEU B CA 1
ATOM 2326 C C . LEU B 1 60 ? 4.656 30.172 5.398 1 97.94 60 LEU B C 1
ATOM 2328 O O . LEU B 1 60 ? 4.16 30.641 6.434 1 97.94 60 LEU B O 1
ATOM 2332 N N . ALA B 1 61 ? 5.605 30.797 4.809 1 96.75 61 ALA B N 1
ATOM 2333 C CA . ALA B 1 61 ? 6.266 32 5.312 1 96.75 61 ALA B CA 1
ATOM 2334 C C . ALA B 1 61 ? 5.266 33.125 5.531 1 96.75 61 ALA B C 1
ATOM 2336 O O . ALA B 1 61 ? 5.402 33.906 6.469 1 96.75 61 ALA B O 1
ATOM 2337 N N . GLU B 1 62 ? 4.281 33.219 4.758 1 96.25 62 GLU B N 1
ATOM 2338 C CA . GLU B 1 62 ? 3.346 34.344 4.816 1 96.25 62 GLU B CA 1
ATOM 2339 C C . GLU B 1 62 ? 2.359 34.188 5.969 1 96.25 62 GLU B C 1
ATOM 2341 O O . GLU B 1 62 ? 1.641 35.125 6.316 1 96.25 62 GLU B O 1
ATOM 2346 N N . LEU B 1 63 ? 2.191 33.031 6.594 1 97.38 63 LEU B N 1
ATOM 2347 C CA . LEU B 1 63 ? 1.208 32.75 7.633 1 97.38 63 LEU B CA 1
ATOM 2348 C C . LEU B 1 63 ? 1.704 33.219 8.992 1 97.38 63 LEU B C 1
ATOM 2350 O O . LEU B 1 63 ? 0.956 33.188 9.977 1 97.38 63 LEU B O 1
ATOM 2354 N N . ASN B 1 64 ? 2.855 33.781 9.188 1 95.56 64 ASN B N 1
ATOM 2355 C CA . ASN B 1 64 ? 3.43 34.344 10.398 1 95.56 64 ASN B CA 1
ATOM 2356 C C . ASN B 1 64 ? 3.4 33.344 11.555 1 95.56 64 ASN B C 1
ATOM 2358 O O . ASN B 1 64 ? 2.922 33.656 12.641 1 95.56 64 ASN B O 1
ATOM 2362 N N . VAL B 1 65 ? 3.674 32.094 11.398 1 98 65 VAL B N 1
ATOM 2363 C CA . VAL B 1 65 ? 3.873 31.078 12.406 1 98 65 VAL B CA 1
ATOM 2364 C C . VAL B 1 65 ? 5.312 30.562 12.352 1 98 65 VAL B C 1
ATOM 2366 O O . VAL B 1 65 ? 5.984 30.703 11.328 1 98 65 VAL B O 1
ATOM 2369 N N . ALA B 1 66 ? 5.777 30.078 13.438 1 98.31 66 ALA B N 1
ATOM 2370 C CA . ALA B 1 66 ? 7.121 29.516 13.5 1 98.31 66 ALA B CA 1
ATOM 2371 C C . ALA B 1 66 ? 7.074 28 13.344 1 98.31 66 ALA B C 1
ATOM 2373 O O . ALA B 1 66 ? 6.656 27.281 14.266 1 98.31 66 ALA B O 1
ATOM 2374 N N . ILE B 1 67 ? 7.512 27.5 12.227 1 98.62 67 ILE B N 1
ATOM 2375 C CA . ILE B 1 67 ? 7.551 26.062 11.961 1 98.62 67 ILE B CA 1
ATOM 2376 C C . ILE B 1 67 ? 8.805 25.469 12.594 1 98.62 67 ILE B C 1
ATOM 2378 O O . ILE B 1 67 ? 9.922 25.844 12.25 1 98.62 67 ILE B O 1
ATOM 2382 N N . LEU B 1 68 ? 8.625 24.562 13.516 1 98.81 68 LEU B N 1
ATOM 2383 C CA . LEU B 1 68 ? 9.719 23.875 14.195 1 98.81 68 LEU B CA 1
ATOM 2384 C C . LEU B 1 68 ? 9.562 22.359 14.086 1 98.81 68 LEU B C 1
ATOM 2386 O O . LEU B 1 68 ? 8.648 21.797 14.68 1 98.81 68 LEU B O 1
ATOM 2390 N N . SER B 1 69 ? 10.484 21.75 13.359 1 98.88 69 SER B N 1
ATOM 2391 C CA . SER B 1 69 ? 10.414 20.297 13.164 1 98.88 69 SER B CA 1
ATOM 2392 C C . SER B 1 69 ? 10.82 19.547 14.422 1 98.88 69 SER B C 1
ATOM 2394 O O . SER B 1 69 ? 11.75 19.953 15.125 1 98.88 69 SER B O 1
ATOM 2396 N N . VAL B 1 70 ? 10.211 18.438 14.625 1 98.94 70 VAL B N 1
ATOM 2397 C CA . VAL B 1 70 ? 10.336 17.719 15.891 1 98.94 70 VAL B CA 1
ATOM 2398 C C . VAL B 1 70 ? 11.734 17.125 16.016 1 98.94 70 VAL B C 1
ATOM 2400 O O . VAL B 1 70 ? 12.234 16.906 17.125 1 98.94 70 VAL B O 1
ATOM 2403 N N . HIS B 1 71 ? 12.359 16.891 14.883 1 98.69 71 HIS B N 1
ATOM 2404 C CA . HIS B 1 71 ? 13.664 16.234 14.914 1 98.69 71 HIS B CA 1
ATOM 2405 C C . HIS B 1 71 ? 14.719 17.141 15.539 1 98.69 71 HIS B C 1
ATOM 2407 O O . HIS B 1 71 ? 15.828 16.703 15.852 1 98.69 71 HIS B O 1
ATOM 2413 N N . ARG B 1 72 ? 14.383 18.438 15.789 1 98.38 72 ARG B N 1
ATOM 2414 C CA . ARG B 1 72 ? 15.32 19.406 16.359 1 98.38 72 ARG B CA 1
ATOM 2415 C C . ARG B 1 72 ? 15.57 19.125 17.828 1 98.38 72 ARG B C 1
ATOM 2417 O O . ARG B 1 72 ? 16.531 19.641 18.406 1 98.38 72 ARG B O 1
ATOM 2424 N N . ALA B 1 73 ? 14.758 18.375 18.453 1 98.44 73 ALA B N 1
ATOM 2425 C CA . ALA B 1 73 ? 14.945 18 19.844 1 98.44 73 ALA B CA 1
ATOM 2426 C C . ALA B 1 73 ? 15.469 16.578 19.984 1 98.44 73 ALA B C 1
ATOM 2428 O O . ALA B 1 73 ? 15.266 15.75 19.094 1 98.44 73 ALA B O 1
ATOM 2429 N N . GLU B 1 74 ? 16.219 16.312 21.047 1 97.19 74 GLU B N 1
ATOM 2430 C CA . GLU B 1 74 ? 16.672 14.953 21.328 1 97.19 74 GLU B CA 1
ATOM 2431 C C . GLU B 1 74 ? 15.484 13.992 21.438 1 97.19 74 GLU B C 1
ATOM 2433 O O . GLU B 1 74 ? 15.484 12.93 20.812 1 97.19 74 GLU B O 1
ATOM 2438 N N . LYS B 1 75 ? 14.648 14.406 22.297 1 98.44 75 LYS B N 1
ATOM 2439 C CA . LYS B 1 75 ? 13.359 13.719 22.328 1 98.44 75 LYS B CA 1
ATOM 2440 C C . LYS B 1 75 ? 12.312 14.477 21.516 1 98.44 75 LYS B C 1
ATOM 2442 O O . LYS B 1 75 ? 11.891 15.57 21.891 1 98.44 75 LYS B O 1
ATOM 2447 N N . HIS B 1 76 ? 11.836 13.891 20.406 1 98.75 76 HIS B N 1
ATOM 2448 C CA . HIS B 1 76 ? 10.945 14.562 19.469 1 98.75 76 HIS B CA 1
ATOM 2449 C C . HIS B 1 76 ? 9.664 15.008 20.156 1 98.75 76 HIS B C 1
ATOM 2451 O O . HIS B 1 76 ? 9.102 16.047 19.797 1 98.75 76 HIS B O 1
ATOM 2457 N N . ALA B 1 77 ? 9.258 14.25 21.172 1 98.62 77 ALA B N 1
ATOM 2458 C CA . ALA B 1 77 ? 8.031 14.531 21.922 1 98.62 77 ALA B CA 1
ATOM 2459 C C . ALA B 1 77 ? 8.086 15.898 22.594 1 98.62 77 ALA B C 1
ATOM 2461 O O . ALA B 1 77 ? 7.055 16.547 22.797 1 98.62 77 ALA B O 1
ATOM 2462 N N . GLU B 1 78 ? 9.234 16.422 22.906 1 98.56 78 GLU B N 1
ATOM 2463 C CA . GLU B 1 78 ? 9.391 17.688 23.609 1 98.56 78 GLU B CA 1
ATOM 2464 C C . GLU B 1 78 ? 8.844 18.844 22.781 1 98.56 78 GLU B C 1
ATOM 2466 O O . GLU B 1 78 ? 8.227 19.766 23.328 1 98.56 78 GLU B O 1
ATOM 2471 N N . ILE B 1 79 ? 9.102 18.797 21.516 1 98.69 79 ILE B N 1
ATOM 2472 C CA . ILE B 1 79 ? 8.633 19.859 20.641 1 98.69 79 ILE B CA 1
ATOM 2473 C C . ILE B 1 79 ? 7.117 19.781 20.5 1 98.69 79 ILE B C 1
ATOM 2475 O O . ILE B 1 79 ? 6.43 20.797 20.469 1 98.69 79 ILE B O 1
ATOM 2479 N N . ILE B 1 80 ? 6.57 18.594 20.422 1 98.75 80 ILE B N 1
ATOM 2480 C CA . ILE B 1 80 ? 5.125 18.422 20.359 1 98.75 80 ILE B CA 1
ATOM 2481 C C . ILE B 1 80 ? 4.473 18.969 21.625 1 98.75 80 ILE B C 1
ATOM 2483 O O . ILE B 1 80 ? 3.467 19.688 21.547 1 98.75 80 ILE B O 1
ATOM 2487 N N . GLU B 1 81 ? 5.027 18.688 22.766 1 98.38 81 GLU B N 1
ATOM 2488 C CA . GLU B 1 81 ? 4.484 19.078 24.062 1 98.38 81 GLU B CA 1
ATOM 2489 C C . GLU B 1 81 ? 4.367 20.594 24.172 1 98.38 81 GLU B C 1
ATOM 2491 O O . GLU B 1 81 ? 3.424 21.094 24.781 1 98.38 81 GLU B O 1
ATOM 2496 N N . LYS B 1 82 ? 5.211 21.297 23.609 1 97.81 82 LYS B N 1
ATOM 2497 C CA . LYS B 1 82 ? 5.293 22.734 23.781 1 97.81 82 LYS B CA 1
ATOM 2498 C C . LYS B 1 82 ? 4.598 23.484 22.656 1 97.81 82 LYS B C 1
ATOM 2500 O O . LYS B 1 82 ? 4.363 24.688 22.734 1 97.81 82 LYS B O 1
ATOM 2505 N N . ALA B 1 83 ? 4.27 22.797 21.641 1 97.81 83 ALA B N 1
ATOM 2506 C CA . ALA B 1 83 ? 3.779 23.438 20.406 1 97.81 83 ALA B CA 1
ATOM 2507 C C . ALA B 1 83 ? 2.369 23.984 20.609 1 97.81 83 ALA B C 1
ATOM 2509 O O . ALA B 1 83 ? 1.575 23.422 21.359 1 97.81 83 ALA B O 1
ATOM 2510 N N . ASP B 1 84 ? 2.051 25.047 19.891 1 98.75 84 ASP B N 1
ATOM 2511 C CA . ASP B 1 84 ? 0.712 25.641 19.859 1 98.75 84 ASP B CA 1
ATOM 2512 C C . ASP B 1 84 ? -0.159 24.969 18.812 1 98.75 84 ASP B C 1
ATOM 2514 O O . ASP B 1 84 ? -1.387 24.953 18.922 1 98.75 84 ASP B O 1
ATOM 2518 N N . VAL B 1 85 ? 0.419 24.516 17.75 1 98.88 85 VAL B N 1
ATOM 2519 C CA . VAL B 1 85 ? -0.203 23.859 16.609 1 98.88 85 VAL B CA 1
ATOM 2520 C C . VAL B 1 85 ? 0.638 22.656 16.188 1 98.88 85 VAL B C 1
ATOM 2522 O O . VAL B 1 85 ? 1.854 22.641 16.391 1 98.88 85 VAL B O 1
ATOM 2525 N N . ILE B 1 86 ? 0.028 21.625 15.648 1 98.94 86 ILE B N 1
ATOM 2526 C CA . ILE B 1 86 ? 0.735 20.453 15.148 1 98.94 86 ILE B CA 1
ATOM 2527 C C . ILE B 1 86 ? 0.503 20.312 13.641 1 98.94 86 ILE B C 1
ATOM 2529 O O . ILE B 1 86 ? -0.632 20.422 13.172 1 98.94 86 ILE B O 1
ATOM 2533 N N . ALA B 1 87 ? 1.557 20.141 12.852 1 98.94 87 ALA B N 1
ATOM 2534 C CA . ALA B 1 87 ? 1.509 19.891 11.414 1 98.94 87 ALA B CA 1
ATOM 2535 C C . ALA B 1 87 ? 2.215 18.594 11.055 1 98.94 87 ALA B C 1
ATOM 2537 O O . ALA B 1 87 ? 3.314 18.328 11.539 1 98.94 87 ALA B O 1
ATOM 2538 N N . ILE B 1 88 ? 1.584 1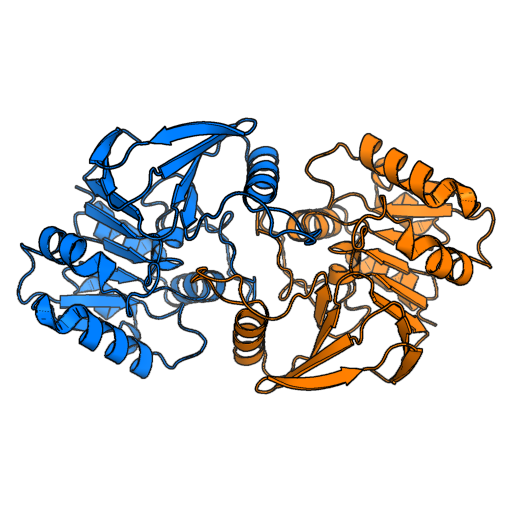7.812 10.289 1 98.94 88 ILE B N 1
ATOM 2539 C CA . ILE B 1 88 ? 2.207 16.562 9.836 1 98.94 88 ILE B CA 1
ATOM 2540 C C . ILE B 1 88 ? 2.293 16.562 8.312 1 98.94 88 ILE B C 1
ATOM 2542 O O . ILE B 1 88 ? 1.287 16.75 7.625 1 98.94 88 ILE B O 1
ATOM 2546 N N . GLY B 1 89 ? 3.439 16.281 7.77 1 98.81 89 GLY B N 1
ATOM 2547 C CA . GLY B 1 89 ? 3.736 16.406 6.352 1 98.81 89 GLY B CA 1
ATOM 2548 C C . GLY B 1 89 ? 3.402 15.156 5.559 1 98.81 89 GLY B C 1
ATOM 2549 O O . GLY B 1 89 ? 3.121 14.102 6.137 1 98.81 89 GLY B O 1
ATOM 2550 N N . GLY B 1 90 ? 3.439 15.352 4.219 1 98.56 90 GLY B N 1
ATOM 2551 C CA . GLY B 1 90 ? 3.176 14.258 3.289 1 98.56 90 GLY B CA 1
ATOM 2552 C C . GLY B 1 90 ? 4.418 13.469 2.936 1 98.56 90 GLY B C 1
ATOM 2553 O O . GLY B 1 90 ? 5.523 13.805 3.367 1 98.56 90 GLY B O 1
ATOM 2554 N N . GLY B 1 91 ? 4.203 12.43 2.088 1 98.5 91 GLY B N 1
ATOM 2555 C CA . GLY B 1 91 ? 5.219 11.461 1.704 1 98.5 91 GLY B CA 1
ATOM 2556 C C . GLY B 1 91 ? 4.758 10.023 1.865 1 98.5 91 GLY B C 1
ATOM 2557 O O . GLY B 1 91 ? 3.65 9.672 1.46 1 98.5 91 GLY B O 1
ATOM 2558 N N . ASN B 1 92 ? 5.621 9.211 2.432 1 98.81 92 ASN B N 1
ATOM 2559 C CA . ASN B 1 92 ? 5.266 7.805 2.613 1 98.81 92 ASN B CA 1
ATOM 2560 C C . ASN B 1 92 ? 4.598 7.566 3.967 1 98.81 92 ASN B C 1
ATOM 2562 O O . ASN B 1 92 ? 5.219 7.766 5.012 1 98.81 92 ASN B O 1
ATOM 2566 N N . THR B 1 93 ? 3.43 7.07 3.938 1 98.94 93 THR B N 1
ATOM 2567 C CA . THR B 1 93 ? 2.59 6.945 5.121 1 98.94 93 THR B CA 1
ATOM 2568 C C . THR B 1 93 ? 3.166 5.91 6.086 1 98.94 93 THR B C 1
ATOM 2570 O O . THR B 1 93 ? 3.068 6.07 7.305 1 98.94 93 THR B O 1
ATOM 2573 N N . PHE B 1 94 ? 3.775 4.832 5.562 1 98.94 94 PHE B N 1
ATOM 2574 C CA . PHE B 1 94 ? 4.328 3.787 6.414 1 98.94 94 PHE B CA 1
ATOM 2575 C C . PHE B 1 94 ? 5.523 4.309 7.207 1 98.94 94 PHE B C 1
ATOM 2577 O O . PHE B 1 94 ? 5.648 4.043 8.406 1 98.94 94 PHE B O 1
ATOM 2584 N N . CYS B 1 95 ? 6.371 5.008 6.551 1 98.94 95 CYS B N 1
ATOM 2585 C CA . CYS B 1 95 ? 7.496 5.625 7.25 1 98.94 95 CYS B CA 1
ATOM 2586 C C . CYS B 1 95 ? 7.008 6.633 8.281 1 98.94 95 CYS B C 1
ATOM 2588 O O . CYS B 1 95 ? 7.551 6.703 9.391 1 98.94 95 CYS B O 1
ATOM 2590 N N . LEU B 1 96 ? 6.047 7.434 7.891 1 98.94 96 LEU B N 1
ATOM 2591 C CA . LEU B 1 96 ? 5.449 8.383 8.82 1 98.94 96 LEU B CA 1
ATOM 2592 C C . LEU B 1 96 ? 4.969 7.68 10.086 1 98.94 96 LEU B C 1
ATOM 2594 O O . LEU B 1 96 ? 5.367 8.047 11.195 1 98.94 96 LEU B O 1
ATOM 2598 N N . LEU B 1 97 ? 4.121 6.672 9.922 1 98.94 97 LEU B N 1
ATOM 2599 C CA . LEU B 1 97 ? 3.523 5.98 11.055 1 98.94 97 LEU B CA 1
ATOM 2600 C C . LEU B 1 97 ? 4.594 5.297 11.898 1 98.94 97 LEU B C 1
ATOM 2602 O O . LEU B 1 97 ? 4.559 5.359 13.133 1 98.94 97 LEU B O 1
ATOM 2606 N N . LYS B 1 98 ? 5.523 4.637 11.242 1 98.88 98 LYS B N 1
ATOM 2607 C CA . LYS B 1 98 ? 6.605 3.977 11.969 1 98.88 98 LYS B CA 1
ATOM 2608 C C . LYS B 1 98 ? 7.383 4.973 12.82 1 98.88 98 LYS B C 1
ATOM 2610 O O . LYS B 1 98 ? 7.691 4.691 13.984 1 98.88 98 LYS B O 1
ATOM 2615 N N . GLY B 1 99 ? 7.699 6.125 12.188 1 98.88 99 GLY B N 1
ATOM 2616 C CA . GLY B 1 99 ? 8.383 7.16 12.953 1 98.88 99 GLY B CA 1
ATOM 2617 C C . GLY B 1 99 ? 7.586 7.652 14.141 1 98.88 99 GLY B C 1
ATOM 2618 O O . GLY B 1 99 ? 8.141 7.879 15.219 1 98.88 99 GLY B O 1
ATOM 2619 N N . MET B 1 100 ? 6.316 7.816 13.961 1 98.94 100 MET B N 1
ATOM 2620 C CA . MET B 1 100 ? 5.457 8.289 15.047 1 98.94 100 MET B CA 1
ATOM 2621 C C . MET B 1 100 ? 5.418 7.281 16.188 1 98.94 100 MET B C 1
ATOM 2623 O O . MET B 1 100 ? 5.402 7.664 17.359 1 98.94 100 MET B O 1
ATOM 2627 N N . TYR B 1 101 ? 5.344 5.965 15.891 1 98.88 101 TYR B N 1
ATOM 2628 C CA . TYR B 1 101 ? 5.422 4.93 16.906 1 98.88 101 TYR B CA 1
ATOM 2629 C C . TYR B 1 101 ? 6.781 4.941 17.594 1 98.88 101 TYR B C 1
ATOM 2631 O O . TYR B 1 101 ? 6.867 4.891 18.828 1 98.88 101 TYR B O 1
ATOM 2639 N N . GLU B 1 102 ? 7.816 5.004 16.828 1 98.62 102 GLU B N 1
ATOM 2640 C CA . GLU B 1 102 ? 9.18 4.941 17.344 1 98.62 102 GLU B CA 1
ATOM 2641 C C . GLU B 1 102 ? 9.453 6.055 18.344 1 98.62 102 GLU B C 1
ATOM 2643 O O . GLU B 1 102 ? 10.141 5.844 19.344 1 98.62 102 GLU B O 1
ATOM 2648 N N . HIS B 1 103 ? 8.891 7.242 18.031 1 98.69 103 HIS B N 1
ATOM 2649 C CA . HIS B 1 103 ? 9.172 8.398 18.891 1 98.69 103 HIS B CA 1
ATOM 2650 C C . HIS B 1 103 ? 8.031 8.664 19.859 1 98.69 103 HIS B C 1
ATOM 2652 O O . HIS B 1 103 ? 7.973 9.719 20.484 1 98.69 103 HIS B O 1
ATOM 2658 N N . HIS B 1 104 ? 7.062 7.711 19.922 1 98.19 104 HIS B N 1
ATOM 2659 C CA . HIS B 1 104 ? 5.969 7.727 20.891 1 98.19 104 HIS B CA 1
ATOM 2660 C C . HIS B 1 104 ? 5.129 8.992 20.75 1 98.19 104 HIS B C 1
ATOM 2662 O O . HIS B 1 104 ? 4.773 9.625 21.75 1 98.19 104 HIS B O 1
ATOM 2668 N N . LEU B 1 105 ? 4.832 9.344 19.531 1 98.88 105 LEU B N 1
ATOM 2669 C CA . LEU B 1 105 ? 4.129 10.602 19.297 1 98.88 105 LEU B CA 1
ATOM 2670 C C . LEU B 1 105 ? 2.621 10.383 19.25 1 98.88 105 LEU B C 1
ATOM 2672 O O . LEU B 1 105 ? 1.849 11.32 19.453 1 98.88 105 LEU B O 1
ATOM 2676 N N . LEU B 1 106 ? 2.107 9.188 18.969 1 98.75 106 LEU B N 1
ATOM 2677 C CA . LEU B 1 106 ? 0.697 8.945 18.688 1 98.75 106 LEU B CA 1
ATOM 2678 C C . LEU B 1 106 ? -0.168 9.312 19.891 1 98.75 106 LEU B C 1
ATOM 2680 O O . LEU B 1 106 ? -1.057 10.156 19.781 1 98.75 106 LEU B O 1
ATOM 2684 N N . PRO B 1 107 ? 0.11 8.719 21.062 1 98.44 107 PRO B N 1
ATOM 2685 C CA . PRO B 1 107 ? -0.744 9.086 22.203 1 98.44 107 PRO B CA 1
ATOM 2686 C C . PRO B 1 107 ? -0.629 10.562 22.578 1 98.44 107 PRO B C 1
ATOM 2688 O O . PRO B 1 107 ? -1.623 11.188 22.953 1 98.44 107 PRO B O 1
ATOM 2691 N N . LEU B 1 108 ? 0.547 11.117 22.438 1 98.75 108 LEU B N 1
ATOM 2692 C CA . LEU B 1 108 ? 0.792 12.516 22.781 1 98.75 108 LEU B CA 1
ATOM 2693 C C . LEU B 1 108 ? 0.007 13.445 21.875 1 98.75 108 LEU B C 1
ATOM 2695 O O . LEU B 1 108 ? -0.666 14.367 22.344 1 98.75 108 LEU B O 1
ATOM 2699 N N . ILE B 1 109 ? 0.082 13.266 20.578 1 98.94 109 ILE B N 1
ATOM 2700 C CA . ILE B 1 109 ? -0.622 14.094 19.609 1 98.94 109 ILE B CA 1
ATOM 2701 C C . ILE B 1 109 ? -2.129 13.938 19.781 1 98.94 109 ILE B C 1
ATOM 2703 O O . ILE B 1 109 ? -2.871 14.922 19.75 1 98.94 109 ILE B O 1
ATOM 2707 N N . ARG B 1 110 ? -2.604 12.719 19.984 1 98.56 110 ARG B N 1
ATOM 2708 C CA . ARG B 1 110 ? -4.023 12.484 20.219 1 98.56 110 ARG B CA 1
ATOM 2709 C C . ARG B 1 110 ? -4.539 13.305 21.391 1 98.56 110 ARG B C 1
ATOM 2711 O O . ARG B 1 110 ? -5.57 13.977 21.281 1 98.56 110 ARG B O 1
ATOM 2718 N N . GLU B 1 111 ? -3.812 13.195 22.453 1 98.06 111 GLU B N 1
ATOM 2719 C CA . GLU B 1 111 ? -4.207 13.922 23.656 1 98.06 111 GLU B CA 1
ATOM 2720 C C . GLU B 1 111 ? -4.23 15.422 23.406 1 98.06 111 GLU B C 1
ATOM 2722 O O . GLU B 1 111 ? -5.188 16.109 23.781 1 98.06 111 GLU B O 1
ATOM 2727 N N . LYS B 1 112 ? -3.291 15.984 22.797 1 98.5 112 LYS B N 1
ATOM 2728 C CA . LYS B 1 112 ? -3.182 17.422 22.562 1 98.5 112 LYS B CA 1
ATOM 2729 C C . LYS B 1 112 ? -4.305 17.906 21.656 1 98.5 112 LYS B C 1
ATOM 2731 O O . LYS B 1 112 ? -4.941 18.922 21.938 1 98.5 112 LYS B O 1
ATOM 2736 N N . VAL B 1 113 ? -4.516 17.188 20.594 1 98.75 113 VAL B N 1
ATOM 2737 C CA . VAL B 1 113 ? -5.508 17.625 19.625 1 98.75 113 VAL B CA 1
ATOM 2738 C C . VAL B 1 113 ? -6.906 17.516 20.219 1 98.75 113 VAL B C 1
ATOM 2740 O O . VAL B 1 113 ? -7.742 18.406 20.031 1 98.75 113 VAL B O 1
ATOM 2743 N N . GLN B 1 114 ? -7.137 16.453 20.984 1 97.56 114 GLN B N 1
ATOM 2744 C CA . GLN B 1 114 ? -8.43 16.297 21.641 1 97.56 114 GLN B CA 1
ATOM 2745 C C . GLN B 1 114 ? -8.656 17.375 22.688 1 97.56 114 GLN B C 1
ATOM 2747 O O . GLN B 1 114 ? -9.797 17.734 22.984 1 97.56 114 GLN B O 1
ATOM 2752 N N . SER B 1 115 ? -7.59 17.906 23.172 1 97.12 115 SER B N 1
ATOM 2753 C CA . SER B 1 115 ? -7.672 18.969 24.172 1 97.12 115 SER B CA 1
ATOM 2754 C C . SER B 1 115 ? -7.738 20.344 23.531 1 97.12 115 SER B C 1
ATOM 2756 O O . SER B 1 115 ? -7.738 21.359 24.234 1 97.12 115 SER B O 1
ATOM 2758 N N . GLY B 1 116 ? -7.691 20.391 22.25 1 97.75 116 GLY B N 1
ATOM 2759 C CA . GLY B 1 116 ? -7.988 21.656 21.609 1 97.75 116 GLY B CA 1
ATOM 2760 C C . GLY B 1 116 ? -6.84 22.188 20.766 1 97.75 116 GLY B C 1
ATOM 2761 O O . GLY B 1 116 ? -6.988 23.188 20.062 1 97.75 116 GLY B O 1
ATOM 2762 N N . THR B 1 117 ? -5.625 21.562 20.812 1 98.75 117 THR B N 1
ATOM 2763 C CA . THR B 1 117 ? -4.516 21.984 19.953 1 98.75 117 THR B CA 1
ATOM 2764 C C . THR B 1 117 ? -4.848 21.734 18.484 1 98.75 117 THR B C 1
ATOM 2766 O O . THR B 1 117 ? -5.242 20.641 18.109 1 98.75 117 THR B O 1
ATOM 2769 N N . PRO B 1 118 ? -4.719 22.781 17.609 1 98.88 118 PRO B N 1
ATOM 2770 C CA . PRO B 1 118 ? -5.027 22.609 16.188 1 98.88 118 PRO B CA 1
ATOM 2771 C C . PRO B 1 118 ? -4.043 21.672 15.492 1 98.88 118 PRO B C 1
ATOM 2773 O O . PRO B 1 118 ? -2.857 21.641 15.828 1 98.88 118 PRO B O 1
ATOM 2776 N N . TYR B 1 119 ? -4.594 20.953 14.586 1 98.94 119 TYR B N 1
ATOM 2777 C CA . TYR B 1 119 ? -3.852 19.984 13.781 1 98.94 119 TYR B CA 1
ATOM 2778 C C . TYR B 1 119 ? -4.109 20.203 12.297 1 98.94 119 TYR B C 1
ATOM 2780 O O . TYR B 1 119 ? -5.258 20.328 11.867 1 98.94 119 TYR B O 1
ATOM 2788 N N . PHE B 1 120 ? -3.039 20.281 11.492 1 98.94 120 PHE B N 1
ATOM 2789 C CA . PHE B 1 120 ? -3.26 20.203 10.055 1 98.94 120 PHE B CA 1
ATOM 2790 C C . PHE B 1 120 ? -2.242 19.281 9.398 1 98.94 120 PHE B C 1
ATOM 2792 O O . PHE B 1 120 ? -1.106 19.172 9.867 1 98.94 120 PHE B O 1
ATOM 2799 N N . GLY B 1 121 ? -2.66 18.531 8.453 1 98.88 121 GLY B N 1
ATOM 2800 C CA . GLY B 1 121 ? -1.838 17.594 7.711 1 98.88 121 GLY B CA 1
ATOM 2801 C C . GLY B 1 121 ? -2.256 17.453 6.262 1 98.88 121 GLY B C 1
ATOM 2802 O O . GLY B 1 121 ? -3.393 17.766 5.902 1 98.88 121 GLY B O 1
ATOM 2803 N N . TRP B 1 122 ? -1.375 17.062 5.445 1 98.88 122 TRP B N 1
ATOM 2804 C CA . TRP B 1 122 ? -1.676 16.859 4.031 1 98.88 122 TRP B CA 1
ATOM 2805 C C . TRP B 1 122 ? -1.181 15.5 3.561 1 98.88 122 TRP B C 1
ATOM 2807 O O . TRP B 1 122 ? -0.179 14.984 4.066 1 98.88 122 TRP B O 1
ATOM 2817 N N . SER B 1 123 ? -1.871 14.875 2.58 1 98.5 123 SER B N 1
ATOM 2818 C CA . SER B 1 123 ? -1.521 13.562 2.043 1 98.5 123 SER B CA 1
ATOM 2819 C C . SER B 1 123 ? -1.375 12.531 3.156 1 98.5 123 SER B C 1
ATOM 2821 O O . SER B 1 123 ? -2.324 12.273 3.9 1 98.5 123 SER B O 1
ATOM 2823 N N . ALA B 1 124 ? -0.155 12.07 3.438 1 98.88 124 ALA B N 1
ATOM 2824 C CA . ALA B 1 124 ? 0.087 11.117 4.516 1 98.88 124 ALA B CA 1
ATOM 2825 C C . ALA B 1 124 ? -0.294 11.711 5.867 1 98.88 124 ALA B C 1
ATOM 2827 O O . ALA B 1 124 ?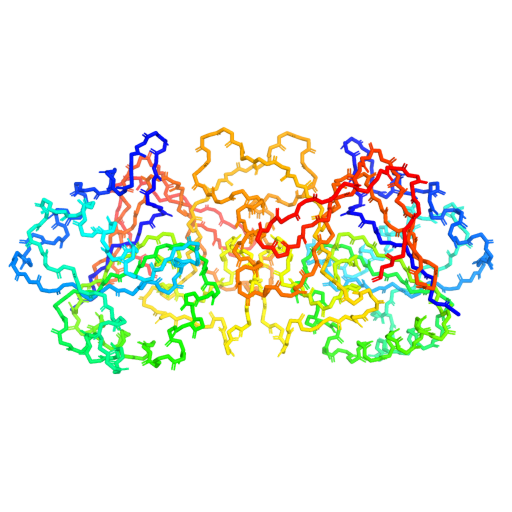 -0.79 11 6.746 1 98.88 124 ALA B O 1
ATOM 2828 N N . GLY B 1 125 ? -0.07 12.992 6.043 1 98.94 125 GLY B N 1
ATOM 2829 C CA . GLY B 1 125 ? -0.411 13.672 7.285 1 98.94 125 GLY B CA 1
ATOM 2830 C C . GLY B 1 125 ? -1.905 13.742 7.531 1 98.94 125 GLY B C 1
ATOM 2831 O O . GLY B 1 125 ? -2.35 13.773 8.68 1 98.94 125 GLY B O 1
ATOM 2832 N N . ALA B 1 126 ? -2.645 13.836 6.445 1 98.94 126 ALA B N 1
ATOM 2833 C CA . ALA B 1 126 ? -4.098 13.742 6.57 1 98.94 126 ALA B CA 1
ATOM 2834 C C . ALA B 1 126 ? -4.527 12.297 6.836 1 98.94 126 ALA B C 1
ATOM 2836 O O . ALA B 1 126 ? -5.402 12.055 7.668 1 98.94 126 ALA B O 1
ATOM 2837 N N . ASN B 1 127 ? -3.938 11.391 6.203 1 98.94 127 ASN B N 1
ATOM 2838 C CA . ASN B 1 127 ? -4.281 9.977 6.324 1 98.94 127 ASN B CA 1
ATOM 2839 C C . ASN B 1 127 ? -4.148 9.492 7.766 1 98.94 127 ASN B C 1
ATOM 2841 O O . ASN B 1 127 ? -5.051 8.844 8.289 1 98.94 127 ASN B O 1
ATOM 2845 N N . VAL B 1 128 ? -3.076 9.844 8.445 1 98.94 128 VAL B N 1
ATOM 2846 C CA . VAL B 1 128 ? -2.771 9.305 9.766 1 98.94 128 VAL B CA 1
ATOM 2847 C C . VAL B 1 128 ? -3.693 9.938 10.805 1 98.94 128 VAL B C 1
ATOM 2849 O O . VAL B 1 128 ? -3.766 9.469 11.945 1 98.94 128 VAL B O 1
ATOM 2852 N N . ALA B 1 129 ? -4.422 11.008 10.438 1 98.94 129 ALA B N 1
ATOM 2853 C CA . ALA B 1 129 ? -5.41 11.57 11.352 1 98.94 129 ALA B CA 1
ATOM 2854 C C . ALA B 1 129 ? -6.586 10.617 11.539 1 98.94 129 ALA B C 1
ATOM 2856 O O . ALA B 1 129 ? -7.355 10.758 12.492 1 98.94 129 ALA B O 1
ATOM 2857 N N . GLY B 1 130 ? -6.781 9.703 10.609 1 98.81 130 GLY B N 1
ATOM 2858 C CA . GLY B 1 130 ? -7.883 8.758 10.625 1 98.81 130 GLY B CA 1
ATOM 2859 C C . GLY B 1 130 ? -7.645 7.578 11.555 1 98.81 130 GLY B C 1
ATOM 2860 O O . GLY B 1 130 ? -6.711 7.602 12.367 1 98.81 130 GLY B O 1
ATOM 2861 N N . ARG B 1 131 ? -8.555 6.598 11.445 1 98.75 131 ARG B N 1
ATOM 2862 C CA . ARG B 1 131 ? -8.547 5.418 12.312 1 98.75 131 ARG B CA 1
ATOM 2863 C C . ARG B 1 131 ? -7.297 4.578 12.086 1 98.75 131 ARG B C 1
ATOM 2865 O O . ARG B 1 131 ? -6.699 4.082 13.039 1 98.75 131 ARG B O 1
ATOM 2872 N N . SER B 1 132 ? -6.957 4.332 10.867 1 98.94 132 SER B N 1
ATOM 2873 C CA . SER B 1 132 ? -5.801 3.551 10.453 1 98.94 132 SER B CA 1
ATOM 2874 C C . SER B 1 132 ? -5.285 4.012 9.094 1 98.94 132 SER B C 1
ATOM 2876 O O . SER B 1 132 ? -5.918 4.832 8.43 1 98.94 132 SER B O 1
ATOM 2878 N N . ILE B 1 133 ? -4.148 3.467 8.68 1 98.94 133 ILE B N 1
ATOM 2879 C CA . ILE B 1 133 ? -3.604 3.855 7.383 1 98.94 133 ILE B CA 1
ATOM 2880 C C . ILE B 1 133 ? -4.008 2.832 6.324 1 98.94 133 ILE B C 1
ATOM 2882 O O . ILE B 1 133 ? -3.371 2.734 5.273 1 98.94 133 ILE B O 1
ATOM 2886 N N . MET B 1 134 ? -5.047 2.023 6.531 1 98.94 134 MET B N 1
ATOM 2887 C CA . MET B 1 134 ? -5.395 0.854 5.727 1 98.94 134 MET B CA 1
ATOM 2888 C C . MET B 1 134 ? -6 1.271 4.391 1 98.94 134 MET B C 1
ATOM 2890 O O . MET B 1 134 ? -6.316 0.422 3.555 1 98.94 134 MET B O 1
ATOM 2894 N N . THR B 1 135 ? -6.117 2.594 4.16 1 98.81 135 THR B N 1
ATOM 2895 C CA . THR B 1 135 ? -6.629 3.08 2.885 1 98.81 135 THR B CA 1
ATOM 2896 C C . THR B 1 135 ? -5.59 3.951 2.184 1 98.81 135 THR B C 1
ATOM 2898 O O . THR B 1 135 ? -5.922 4.695 1.259 1 98.81 135 THR B O 1
ATOM 2901 N N . THR B 1 136 ? -4.324 3.938 2.688 1 98.62 136 THR B N 1
ATOM 2902 C CA . THR B 1 136 ? -3.268 4.672 2.002 1 98.62 136 THR B CA 1
ATOM 2903 C C . THR B 1 136 ? -2.93 4.016 0.667 1 98.62 136 THR B C 1
ATOM 2905 O O . THR B 1 136 ? -3.035 2.793 0.526 1 98.62 136 THR B O 1
ATOM 2908 N N . ASN B 1 137 ? -2.494 4.836 -0.25 1 94.5 137 ASN B N 1
ATOM 2909 C CA . ASN B 1 137 ? -2.053 4.352 -1.553 1 94.5 137 ASN B CA 1
ATOM 2910 C C . ASN B 1 137 ? -0.536 4.207 -1.612 1 94.5 137 ASN B C 1
ATOM 2912 O O . ASN B 1 137 ? 0.021 3.885 -2.664 1 94.5 137 ASN B O 1
ATOM 2916 N N . ASP B 1 138 ? 0.091 4.488 -0.536 1 98 138 ASP B N 1
ATOM 2917 C CA . ASP B 1 138 ? 1.55 4.488 -0.519 1 98 138 ASP B CA 1
ATOM 2918 C C . ASP B 1 138 ? 2.1 3.062 -0.499 1 98 138 ASP B C 1
ATOM 2920 O O . ASP B 1 138 ? 1.44 2.145 -0.006 1 98 138 ASP B O 1
ATOM 2924 N N . MET B 1 139 ? 3.244 2.883 -1.088 1 98.56 139 MET B N 1
ATOM 2925 C CA . MET B 1 139 ? 3.947 1.603 -1.057 1 98.56 139 MET B CA 1
ATOM 2926 C C . MET B 1 139 ? 4.438 1.285 0.352 1 98.56 139 MET B C 1
ATOM 2928 O O . MET B 1 139 ? 4.961 2.16 1.043 1 98.56 139 MET B O 1
ATOM 2932 N N . PRO B 1 140 ? 4.242 0.02 0.791 1 98.88 140 PRO B N 1
ATOM 2933 C CA . PRO B 1 140 ? 4.613 -0.366 2.154 1 98.88 140 PRO B CA 1
ATOM 2934 C C . PRO B 1 140 ? 6.113 -0.595 2.314 1 98.88 140 PRO B C 1
ATOM 2936 O O . PRO B 1 140 ? 6.547 -1.727 2.547 1 98.88 140 PRO B O 1
ATOM 2939 N N . ILE B 1 141 ? 6.895 0.432 2.396 1 98.94 141 ILE B N 1
ATOM 2940 C CA . ILE B 1 141 ? 8.344 0.327 2.229 1 98.94 141 ILE B CA 1
ATOM 2941 C C . ILE B 1 141 ? 8.992 -0 3.57 1 98.94 141 ILE B C 1
ATOM 2943 O O . ILE B 1 141 ? 10.203 -0.248 3.635 1 98.94 141 ILE B O 1
ATOM 2947 N N . THR B 1 142 ? 8.281 -0.002 4.633 1 98.88 142 THR B N 1
ATOM 2948 C CA . THR B 1 142 ? 8.695 -0.412 5.969 1 98.88 142 THR B CA 1
ATOM 2949 C C . THR B 1 142 ? 7.516 -0.973 6.758 1 98.88 142 THR B C 1
ATOM 2951 O O . THR B 1 142 ? 6.359 -0.761 6.387 1 98.88 142 THR B O 1
ATOM 2954 N N . TYR B 1 143 ? 7.805 -1.716 7.773 1 98.81 143 TYR B N 1
ATOM 2955 C CA . TYR B 1 143 ? 6.793 -2.404 8.57 1 98.81 143 TYR B CA 1
ATOM 2956 C C . TYR B 1 143 ? 6.59 -1.713 9.914 1 98.81 143 TYR B C 1
ATOM 2958 O O . TYR B 1 143 ? 7.383 -1.897 10.836 1 98.81 143 TYR B O 1
ATOM 2966 N N . PRO B 1 144 ? 5.484 -0.924 10.07 1 98.81 144 PRO B N 1
ATOM 2967 C CA . PRO B 1 144 ? 5.191 -0.33 11.375 1 98.81 144 PRO B CA 1
ATOM 2968 C C . PRO B 1 144 ? 4.617 -1.34 12.367 1 98.81 144 PRO B C 1
ATOM 2970 O O . PRO B 1 144 ? 4.109 -2.389 11.961 1 98.81 144 PRO B O 1
ATOM 2973 N N . PRO B 1 145 ? 4.637 -1.07 13.664 1 98.5 145 PRO B N 1
ATOM 2974 C CA . PRO B 1 145 ? 4.137 -1.988 14.688 1 98.5 145 PRO B CA 1
ATOM 2975 C C . PRO B 1 145 ? 2.65 -2.295 14.531 1 98.5 145 PRO B C 1
ATOM 2977 O O . PRO B 1 145 ? 2.176 -3.332 15 1 98.5 145 PRO B O 1
ATOM 2980 N N . SER B 1 146 ? 1.903 -1.368 13.977 1 98.75 146 SER B N 1
ATOM 2981 C CA . SER B 1 146 ? 0.471 -1.462 13.711 1 98.75 146 SER B CA 1
ATOM 2982 C C . SER B 1 146 ? 0.045 -0.486 12.617 1 98.75 146 SER B C 1
ATOM 2984 O O . SER B 1 146 ? 0.78 0.448 12.289 1 98.75 146 SER B O 1
ATOM 2986 N N . PHE B 1 147 ? -1.128 -0.734 12.086 1 98.88 147 PHE B N 1
ATOM 2987 C CA . PHE B 1 147 ? -1.674 0.216 11.125 1 98.88 147 PHE B CA 1
ATOM 2988 C C . PHE B 1 147 ? -2.566 1.238 11.82 1 98.88 147 PHE B C 1
ATOM 2990 O O . PHE B 1 147 ? -3 2.213 11.203 1 98.88 147 PHE B O 1
ATOM 2997 N N . ASP B 1 148 ? -2.828 1.024 13.18 1 98.88 148 ASP B N 1
ATOM 2998 C CA . ASP B 1 148 ? -3.609 2.004 13.93 1 98.88 148 ASP B CA 1
ATOM 2999 C C . ASP B 1 148 ? -2.918 3.365 13.938 1 98.88 148 ASP B C 1
ATOM 3001 O O . ASP B 1 148 ? -1.713 3.453 14.18 1 98.88 148 ASP B O 1
ATOM 3005 N N . ALA B 1 149 ? -3.709 4.359 13.656 1 98.81 149 ALA B N 1
ATOM 3006 C CA . ALA B 1 149 ? -3.152 5.703 13.555 1 98.81 149 ALA B CA 1
ATOM 3007 C C . ALA B 1 149 ? -3.697 6.609 14.656 1 98.81 149 ALA B C 1
ATOM 3009 O O . ALA B 1 149 ? -3.818 6.188 15.812 1 98.81 149 ALA B O 1
ATOM 3010 N N . LEU B 1 150 ? -3.875 7.891 14.398 1 98.88 150 LEU B N 1
ATOM 3011 C CA . LEU B 1 150 ? -4.191 8.852 15.453 1 98.88 150 LEU B CA 1
ATOM 3012 C C . LEU B 1 150 ? -5.637 8.695 15.914 1 98.88 150 LEU B C 1
ATOM 3014 O O . LEU B 1 150 ? -5.969 9.016 17.047 1 98.88 150 LEU B O 1
ATOM 3018 N N . ASN B 1 151 ? -6.516 8.227 15.023 1 98.69 151 ASN B N 1
ATOM 3019 C CA . ASN B 1 151 ? -7.926 8.023 15.32 1 98.69 151 ASN B CA 1
ATOM 3020 C C . ASN B 1 151 ? -8.578 9.312 15.828 1 98.69 151 ASN B C 1
ATOM 3022 O O . ASN B 1 151 ? -9.477 9.266 16.672 1 98.69 151 ASN B O 1
ATOM 3026 N N . LEU B 1 152 ? -8.078 10.461 15.406 1 98.75 152 LEU B N 1
ATOM 3027 C CA . LEU B 1 152 ? -8.688 11.758 15.688 1 98.75 152 LEU B CA 1
ATOM 3028 C C . LEU B 1 152 ? -9.961 11.953 14.859 1 98.75 152 LEU B C 1
ATOM 3030 O O . LEU B 1 152 ? -10.898 12.617 15.297 1 98.75 152 LEU B O 1
ATOM 3034 N N . PHE B 1 153 ? -9.961 11.586 13.625 1 98.62 153 PHE B N 1
ATOM 3035 C CA . PHE B 1 153 ? -11.109 11.344 12.758 1 98.62 153 PHE B CA 1
ATOM 3036 C C . PHE B 1 153 ? -11.438 9.859 12.695 1 98.62 153 PHE B C 1
ATOM 3038 O O . PHE B 1 153 ? -10.734 9.086 12.047 1 98.62 153 PHE B O 1
ATOM 3045 N N . PRO B 1 154 ? -12.469 9.359 13.445 1 98.25 154 PRO B N 1
ATOM 3046 C CA . PRO B 1 154 ? -12.625 7.93 13.711 1 98.25 154 PRO B CA 1
ATOM 3047 C C . PRO B 1 154 ? -13.086 7.148 12.484 1 98.25 154 PRO B C 1
ATOM 3049 O O . PRO B 1 154 ? -13.891 6.219 12.609 1 98.25 154 PRO B O 1
ATOM 3052 N N . HIS B 1 155 ? -12.797 7.574 11.289 1 98.81 155 HIS B N 1
ATOM 3053 C CA . HIS B 1 155 ? -13.039 6.926 10 1 98.81 155 HIS B CA 1
ATOM 3054 C C . HIS B 1 155 ? -11.773 6.871 9.164 1 98.81 155 HIS B C 1
ATOM 3056 O O . HIS B 1 155 ? -10.695 7.242 9.633 1 98.81 155 HIS B O 1
ATOM 3062 N N . GLN B 1 156 ? -11.898 6.254 8 1 98.94 156 GLN B N 1
ATOM 3063 C CA . GLN B 1 156 ? -10.766 6.168 7.086 1 98.94 156 GLN B CA 1
ATOM 3064 C C . GLN B 1 156 ? -10.711 7.387 6.168 1 98.94 156 GLN B C 1
ATOM 3066 O O . GLN B 1 156 ? -11.75 7.898 5.746 1 98.94 156 GLN B O 1
ATOM 3071 N N . LEU B 1 157 ? -9.523 7.852 5.898 1 98.94 157 LEU B N 1
ATOM 3072 C CA . LEU B 1 157 ? -9.266 8.906 4.922 1 98.94 157 LEU B CA 1
ATOM 3073 C C . LEU B 1 157 ? -8.438 8.367 3.754 1 98.94 157 LEU B C 1
ATOM 3075 O O . LEU B 1 157 ? -7.441 7.676 3.959 1 98.94 157 LEU B O 1
ATOM 3079 N N . ASN B 1 158 ? -8.82 8.594 2.568 1 98.75 158 ASN B N 1
ATOM 3080 C CA . ASN B 1 158 ? -8.07 8.281 1.357 1 98.75 158 ASN B CA 1
ATOM 3081 C C . ASN B 1 158 ? -7.746 9.539 0.554 1 98.75 158 ASN B C 1
ATOM 3083 O O . ASN B 1 158 ? -8.508 9.922 -0.332 1 98.75 158 ASN B O 1
ATOM 3087 N N . PRO B 1 159 ? -6.598 10.117 0.809 1 98 159 PRO B N 1
ATOM 3088 C CA . PRO B 1 159 ? -6.191 11.312 0.068 1 98 159 PRO B CA 1
ATOM 3089 C C . PRO B 1 159 ? -5.785 11.008 -1.371 1 98 159 PRO B C 1
ATOM 3091 O O . PRO B 1 159 ? -5.551 9.844 -1.717 1 98 159 PRO B O 1
ATOM 3094 N N . HIS B 1 160 ? -5.703 11.906 -2.252 1 95.19 160 HIS B N 1
ATOM 3095 C CA . HIS B 1 160 ? -5.309 11.797 -3.652 1 95.19 160 HIS B CA 1
ATOM 3096 C C . HIS B 1 160 ? -6.258 10.891 -4.422 1 95.19 160 HIS B C 1
ATOM 3098 O O . HIS B 1 160 ? -5.828 10.125 -5.285 1 95.19 160 HIS B O 1
ATOM 3104 N N . PHE B 1 161 ? -7.52 10.922 -4.008 1 96.38 161 PHE B N 1
ATOM 3105 C CA . PHE B 1 161 ? -8.453 10.008 -4.652 1 96.38 161 PHE B CA 1
ATOM 3106 C C . PHE B 1 161 ? -8.617 10.352 -6.129 1 96.38 161 PHE B C 1
ATOM 3108 O O . PHE B 1 161 ? -8.812 11.516 -6.477 1 96.38 161 PHE B O 1
ATOM 3115 N N . ILE B 1 162 ? -8.516 9.398 -6.898 1 91.25 162 ILE B N 1
ATOM 3116 C CA . ILE B 1 162 ? -8.773 9.516 -8.328 1 91.25 162 ILE B CA 1
ATOM 3117 C C . ILE B 1 162 ? -9.68 8.367 -8.781 1 91.25 162 ILE B C 1
ATOM 3119 O O . ILE B 1 162 ? -9.398 7.199 -8.516 1 91.25 162 ILE B O 1
ATOM 3123 N N . SER B 1 163 ? -10.711 8.742 -9.484 1 91.06 163 SER B N 1
ATOM 3124 C CA . SER B 1 163 ? -11.664 7.742 -9.961 1 91.06 163 SER B CA 1
ATOM 3125 C C . SER B 1 163 ? -11.211 7.117 -11.273 1 91.06 163 SER B C 1
ATOM 3127 O O . SER B 1 163 ? -10.602 7.789 -12.109 1 91.06 163 SER B O 1
ATOM 3129 N N . GLY B 1 164 ? -11.547 5.816 -11.375 1 87.06 164 GLY B N 1
ATOM 3130 C CA . GLY B 1 164 ? -11.312 5.133 -12.641 1 87.06 164 GLY B CA 1
ATOM 3131 C C . GLY B 1 164 ? -9.898 4.598 -12.781 1 87.06 164 GLY B C 1
ATOM 3132 O O . GLY B 1 164 ? -9.18 4.469 -11.789 1 87.06 164 GLY B O 1
ATOM 3133 N N . LYS B 1 165 ? -9.547 3.949 -13.961 1 81.38 165 LYS B N 1
ATOM 3134 C CA . LYS B 1 165 ? -8.242 3.41 -14.336 1 81.38 165 LYS B CA 1
ATOM 3135 C C . LYS B 1 165 ? -7.727 4.059 -15.617 1 81.38 165 LYS B C 1
ATOM 3137 O O . LYS B 1 165 ? -8.508 4.383 -16.516 1 81.38 165 LYS B O 1
ATOM 3142 N N . PRO B 1 166 ? -6.402 4.398 -15.57 1 72.56 166 PRO B N 1
ATOM 3143 C CA . PRO B 1 166 ? -5.891 4.781 -16.891 1 72.56 166 PRO B CA 1
ATOM 3144 C C . PRO B 1 166 ? -6.145 3.713 -17.953 1 72.56 166 PRO B C 1
ATOM 3146 O O . PRO B 1 166 ? -6.145 2.518 -17.641 1 72.56 166 PRO B O 1
ATOM 3149 N N . ALA B 1 167 ? -6.41 4.207 -19.062 1 68.81 167 ALA B N 1
ATOM 3150 C CA . ALA B 1 167 ? -6.629 3.299 -20.188 1 68.81 167 ALA B CA 1
ATOM 31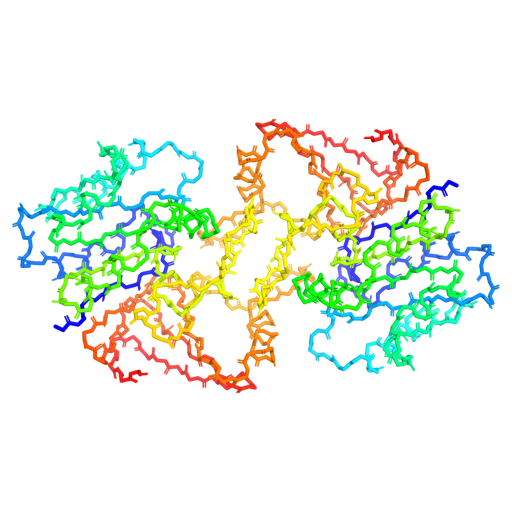51 C C . ALA B 1 167 ? -5.477 2.307 -20.328 1 68.81 167 ALA B C 1
ATOM 3153 O O . ALA B 1 167 ? -4.305 2.691 -20.25 1 68.81 167 ALA B O 1
ATOM 3154 N N . GLY B 1 168 ? -5.793 0.957 -20.453 1 70.5 168 GLY B N 1
ATOM 3155 C CA . GLY B 1 168 ? -4.793 -0.065 -20.734 1 70.5 168 GLY B CA 1
ATOM 3156 C C . GLY B 1 168 ? -4.148 -0.62 -19.469 1 70.5 168 GLY B C 1
ATOM 3157 O O . GLY B 1 168 ? -3.33 -1.539 -19.547 1 70.5 168 GLY B O 1
ATOM 3158 N N . HIS B 1 169 ? -4.41 -0.044 -18.375 1 78.12 169 HIS B N 1
ATOM 3159 C CA . HIS B 1 169 ? -3.859 -0.564 -17.125 1 78.12 169 HIS B CA 1
ATOM 3160 C C . HIS B 1 169 ? -4.758 -1.647 -16.547 1 78.12 169 HIS B C 1
ATOM 3162 O O . HIS B 1 169 ? -5.957 -1.431 -16.359 1 78.12 169 HIS B O 1
ATOM 3168 N N . ASN B 1 170 ? -4.145 -2.73 -16.25 1 84.19 170 ASN B N 1
ATOM 3169 C CA . ASN B 1 170 ? -4.934 -3.881 -15.82 1 84.19 170 ASN B CA 1
ATOM 3170 C C . ASN B 1 170 ? -4.867 -4.078 -14.312 1 84.19 170 ASN B C 1
ATOM 3172 O O . ASN B 1 170 ? -5.383 -5.066 -13.789 1 84.19 170 ASN B O 1
ATOM 3176 N N . GLY B 1 171 ? -4.164 -3.203 -13.625 1 85.56 171 GLY B N 1
ATOM 3177 C CA . GLY B 1 171 ? -4.23 -3.221 -12.172 1 85.56 171 GLY B CA 1
ATOM 3178 C C . GLY B 1 171 ? -5.547 -2.697 -11.633 1 85.56 171 GLY B C 1
ATOM 3179 O O . GLY B 1 171 ? -6.441 -2.336 -12.398 1 85.56 171 GLY B O 1
ATOM 3180 N N . GLU B 1 172 ? -5.738 -2.773 -10.367 1 91.88 172 GLU B N 1
ATOM 3181 C CA . GLU B 1 172 ? -6.973 -2.352 -9.719 1 91.88 172 GLU B CA 1
ATOM 3182 C C . GLU B 1 172 ? -7.086 -0.83 -9.68 1 91.88 172 GLU B C 1
ATOM 3184 O O . GLU B 1 172 ? -6.094 -0.133 -9.461 1 91.88 172 GLU B O 1
ATOM 3189 N N . SER B 1 173 ? -8.289 -0.28 -9.93 1 93.31 173 SER B N 1
ATOM 3190 C CA . SER B 1 173 ? -8.586 1.123 -9.664 1 93.31 173 SER B CA 1
ATOM 3191 C C . SER B 1 173 ? -8.633 1.411 -8.172 1 93.31 173 SER B C 1
ATOM 3193 O O . SER B 1 173 ? -8.633 0.486 -7.355 1 93.31 173 SER B O 1
ATOM 3195 N N . ARG B 1 174 ? -8.648 2.723 -7.887 1 95.5 174 ARG B N 1
ATOM 3196 C CA . ARG B 1 174 ? -8.789 3.096 -6.484 1 95.5 174 ARG B CA 1
ATOM 3197 C C . ARG B 1 174 ? -10.109 2.584 -5.914 1 95.5 174 ARG B C 1
ATOM 3199 O O . ARG B 1 174 ? -10.156 2.094 -4.785 1 95.5 174 ARG B O 1
ATOM 3206 N N . GLU B 1 175 ? -11.203 2.623 -6.68 1 96.88 175 GLU B N 1
ATOM 3207 C CA . GLU B 1 175 ? -12.516 2.15 -6.242 1 96.88 175 GLU B CA 1
ATOM 3208 C C . GLU B 1 175 ? -12.5 0.647 -5.98 1 96.88 175 GLU B C 1
ATOM 3210 O O . GLU B 1 175 ? -13.109 0.172 -5.023 1 96.88 175 GLU B O 1
ATOM 3215 N N . GLU B 1 176 ? -11.812 -0.061 -6.844 1 96.75 176 GLU B N 1
ATOM 3216 C CA . GLU B 1 176 ? -11.703 -1.501 -6.633 1 96.75 176 GLU B CA 1
ATOM 3217 C C . GLU B 1 176 ? -10.945 -1.815 -5.348 1 96.75 176 GLU B C 1
ATOM 3219 O O . GLU B 1 176 ? -11.305 -2.74 -4.617 1 96.75 176 GLU B O 1
ATOM 3224 N N . ARG B 1 177 ? -9.914 -1.059 -5.07 1 97.81 177 ARG B N 1
ATOM 3225 C CA . ARG B 1 177 ? -9.148 -1.24 -3.84 1 97.81 177 ARG B CA 1
ATOM 3226 C C . ARG B 1 177 ? -10 -0.912 -2.617 1 97.81 177 ARG B C 1
ATOM 3228 O O . ARG B 1 177 ? -9.953 -1.625 -1.611 1 97.81 177 ARG B O 1
ATOM 3235 N N . LEU B 1 178 ? -10.766 0.138 -2.707 1 98.62 178 LEU B N 1
ATOM 3236 C CA . LEU B 1 178 ? -11.648 0.511 -1.604 1 98.62 178 LEU B CA 1
ATOM 3237 C C . LEU B 1 178 ? -12.742 -0.53 -1.407 1 98.62 178 LEU B C 1
ATOM 3239 O O . LEU B 1 178 ? -13.156 -0.8 -0.276 1 98.62 178 LEU B O 1
ATOM 3243 N N . ALA B 1 179 ? -13.234 -1.098 -2.514 1 98.62 179 ALA B N 1
ATOM 3244 C CA . ALA B 1 179 ? -14.211 -2.18 -2.41 1 98.62 179 ALA B CA 1
ATOM 3245 C C . ALA B 1 179 ? -13.641 -3.363 -1.638 1 98.62 179 ALA B C 1
ATOM 3247 O O . ALA B 1 179 ? -14.312 -3.93 -0.77 1 98.62 179 ALA B O 1
ATOM 3248 N N . GLU B 1 180 ? -12.422 -3.75 -1.992 1 98.81 180 GLU B N 1
ATOM 3249 C CA . GLU B 1 180 ? -11.75 -4.812 -1.25 1 98.81 180 GLU B CA 1
ATOM 3250 C C . GLU B 1 180 ? -11.648 -4.473 0.234 1 98.81 180 GLU B C 1
ATOM 3252 O O . GLU B 1 180 ? -11.922 -5.312 1.092 1 98.81 180 GLU B O 1
ATOM 3257 N N . PHE B 1 181 ? -11.266 -3.215 0.53 1 98.94 181 PHE B N 1
ATOM 3258 C CA . PHE B 1 181 ? -11.141 -2.77 1.913 1 98.94 181 PHE B CA 1
ATOM 3259 C C . PHE B 1 181 ? -12.461 -2.938 2.654 1 98.94 181 PHE B C 1
ATOM 3261 O O . PHE B 1 181 ? -12.484 -3.449 3.777 1 98.94 181 PHE B O 1
ATOM 3268 N N . LEU B 1 182 ? -13.508 -2.541 2.045 1 98.94 182 LEU B N 1
ATOM 3269 C CA . LEU B 1 182 ? -14.812 -2.533 2.703 1 98.94 182 LEU B CA 1
ATOM 3270 C C . LEU B 1 182 ? -15.352 -3.951 2.844 1 98.94 182 LEU B C 1
ATOM 3272 O O . LEU B 1 182 ? -16.219 -4.207 3.691 1 98.94 182 LEU B O 1
ATOM 3276 N N . ILE B 1 183 ? -14.914 -4.859 1.974 1 98.88 183 ILE B N 1
ATOM 3277 C CA . ILE B 1 183 ? -15.258 -6.266 2.156 1 98.88 183 ILE B CA 1
ATOM 3278 C C . ILE B 1 183 ? -14.594 -6.801 3.424 1 98.88 183 ILE B C 1
ATOM 3280 O O . ILE B 1 183 ? -15.227 -7.5 4.219 1 98.88 183 ILE B O 1
ATOM 3284 N N . VAL B 1 184 ? -13.328 -6.43 3.635 1 98.81 184 VAL B N 1
ATOM 3285 C CA . VAL B 1 184 ? -12.547 -6.906 4.773 1 98.81 184 VAL B CA 1
ATOM 3286 C C . VAL B 1 184 ? -12.969 -6.156 6.035 1 98.81 184 VAL B C 1
ATOM 3288 O O . VAL B 1 184 ? -12.953 -6.723 7.133 1 98.81 184 VAL B O 1
ATOM 3291 N N . ASN B 1 185 ? -13.352 -4.898 5.887 1 98.75 185 ASN B N 1
ATOM 3292 C CA . ASN B 1 185 ? -13.766 -4.016 6.973 1 98.75 185 ASN B CA 1
ATOM 3293 C C . ASN B 1 185 ? -15.156 -3.445 6.727 1 98.75 185 ASN B C 1
ATOM 3295 O O . ASN B 1 185 ? -15.312 -2.244 6.5 1 98.75 185 ASN B O 1
ATOM 3299 N N . PRO B 1 186 ? -16.188 -4.215 6.871 1 98.5 186 PRO B N 1
ATOM 3300 C CA . PRO B 1 186 ? -17.5 -3.854 6.332 1 98.5 186 PRO B CA 1
ATOM 3301 C C . PRO B 1 186 ? -18.172 -2.709 7.098 1 98.5 186 PRO B C 1
ATOM 3303 O O . PRO B 1 186 ? -19.078 -2.064 6.582 1 98.5 186 PRO B O 1
ATOM 3306 N N . THR B 1 187 ? -17.734 -2.367 8.352 1 98.38 187 THR B N 1
ATOM 3307 C CA . THR B 1 187 ? -18.391 -1.328 9.141 1 98.38 187 THR B CA 1
ATOM 3308 C C . THR B 1 187 ? -17.656 0.001 9.008 1 98.38 187 THR B C 1
ATOM 3310 O O . THR B 1 187 ? -18.047 0.996 9.625 1 98.38 187 THR B O 1
ATOM 3313 N N . ALA B 1 188 ? -16.641 0.005 8.25 1 98.81 188 ALA B N 1
ATOM 3314 C CA . ALA B 1 188 ? -15.82 1.209 8.109 1 98.81 188 ALA B CA 1
ATOM 3315 C C . ALA B 1 188 ? -16.484 2.219 7.18 1 98.81 188 ALA B C 1
ATOM 3317 O O . ALA B 1 188 ? -17.312 1.852 6.348 1 98.81 188 ALA B O 1
ATOM 3318 N N . ASN B 1 189 ? -16.188 3.475 7.355 1 98.88 189 ASN B N 1
ATOM 3319 C CA . ASN B 1 189 ? -16.484 4.582 6.445 1 98.88 189 ASN B CA 1
ATOM 3320 C C . ASN B 1 189 ? -15.195 5.184 5.875 1 98.88 189 ASN B C 1
ATOM 3322 O O . ASN B 1 189 ? -14.258 5.477 6.617 1 98.88 189 ASN B O 1
ATOM 3326 N N . VAL B 1 190 ? -15.188 5.293 4.57 1 98.94 190 VAL B N 1
ATOM 3327 C CA . VAL B 1 190 ? -14 5.828 3.914 1 98.94 190 VAL B CA 1
ATOM 3328 C C . VAL B 1 190 ? -14.32 7.18 3.283 1 98.94 190 VAL B C 1
ATOM 3330 O O . VAL B 1 190 ? -15.164 7.27 2.391 1 98.94 190 VAL B O 1
ATOM 3333 N N . TYR B 1 191 ? -13.703 8.211 3.762 1 98.94 191 TYR B N 1
ATOM 3334 C CA . TYR B 1 191 ? -13.781 9.531 3.139 1 98.94 191 TYR B CA 1
ATOM 3335 C C . TYR B 1 191 ? -12.664 9.719 2.115 1 98.94 191 TYR B C 1
ATOM 3337 O O . TYR B 1 191 ? -11.5 9.867 2.482 1 98.94 191 TYR B O 1
ATOM 3345 N N . ALA B 1 192 ? -13.023 9.664 0.859 1 98.81 192 ALA B N 1
ATOM 3346 C CA . ALA B 1 192 ? -12.094 9.852 -0.247 1 98.81 192 ALA B CA 1
ATOM 3347 C C . ALA B 1 192 ? -11.977 11.328 -0.627 1 98.81 192 ALA B C 1
ATOM 3349 O O . ALA B 1 192 ? -12.984 11.969 -0.927 1 98.81 192 ALA B O 1
ATOM 3350 N N . LEU B 1 193 ? -10.766 11.812 -0.595 1 98.56 193 LEU B N 1
ATOM 3351 C CA . LEU B 1 193 ? -10.508 13.227 -0.851 1 98.56 193 LEU B CA 1
ATOM 3352 C C . LEU B 1 193 ? -9.805 13.414 -2.191 1 98.56 193 LEU B C 1
ATOM 3354 O O . LEU B 1 193 ? -8.609 13.148 -2.312 1 98.56 193 LEU B O 1
ATOM 3358 N N . PRO B 1 194 ? -10.484 13.867 -3.207 1 97.19 194 PRO B N 1
ATOM 3359 C CA . PRO B 1 194 ? -9.797 14.211 -4.449 1 97.19 194 PRO B CA 1
ATOM 3360 C C . PRO B 1 194 ? -8.734 15.289 -4.254 1 97.19 194 PRO B C 1
ATOM 3362 O O . PRO B 1 194 ? -8.805 16.062 -3.297 1 97.19 194 PRO B O 1
ATOM 3365 N N . GLU B 1 195 ? -7.781 15.344 -5.121 1 95.38 195 GLU B N 1
ATOM 3366 C CA . GLU B 1 195 ? -6.793 16.422 -5.062 1 95.38 195 GLU B CA 1
ATOM 3367 C C . GLU B 1 195 ? -7.461 17.781 -5.121 1 95.38 195 GLU B C 1
ATOM 3369 O O . GLU B 1 195 ? -8.438 17.984 -5.848 1 95.38 195 GLU B O 1
ATOM 3374 N N . GLY B 1 196 ? -6.945 18.672 -4.379 1 96.81 196 GLY B N 1
ATOM 3375 C CA . GLY B 1 196 ? -7.496 20.016 -4.34 1 96.81 196 GLY B CA 1
ATOM 3376 C C . GLY B 1 196 ? -8.617 20.172 -3.33 1 96.81 196 GLY B C 1
ATOM 3377 O O . GLY B 1 196 ? -9.297 21.203 -3.307 1 96.81 196 GLY B O 1
ATOM 3378 N N . THR B 1 197 ? -8.844 19.188 -2.494 1 98.19 197 THR B N 1
ATOM 3379 C CA . THR B 1 197 ? -9.906 19.219 -1.497 1 98.19 197 THR B CA 1
ATOM 3380 C C . THR B 1 197 ? -9.336 19.062 -0.09 1 98.19 197 THR B C 1
ATOM 3382 O O . THR B 1 197 ? -8.203 18.609 0.082 1 98.19 197 THR B O 1
ATOM 3385 N N . ALA B 1 198 ? -10.148 19.469 0.92 1 98.88 198 ALA B N 1
ATOM 3386 C CA . ALA B 1 198 ? -9.789 19.312 2.328 1 98.88 198 ALA B CA 1
ATOM 3387 C C . ALA B 1 198 ? -11.039 19.172 3.197 1 98.88 198 ALA B C 1
ATOM 3389 O O . ALA B 1 198 ? -12.148 19.469 2.75 1 98.88 198 ALA B O 1
ATOM 3390 N N . LEU B 1 199 ? -10.867 18.672 4.336 1 98.94 199 LEU B N 1
ATOM 3391 C CA . LEU B 1 199 ? -11.867 18.688 5.398 1 98.94 199 LEU B CA 1
ATOM 3392 C C . LEU B 1 199 ? -11.438 19.578 6.547 1 98.94 199 LEU B C 1
ATOM 3394 O O . LEU B 1 199 ? -10.359 19.406 7.113 1 98.94 199 LEU B O 1
ATOM 3398 N N . HIS B 1 200 ? -12.172 20.594 6.848 1 98.94 200 HIS B N 1
ATOM 3399 C CA . HIS B 1 200 ? -12.016 21.359 8.078 1 98.94 200 HIS B CA 1
ATOM 3400 C C . HIS B 1 200 ? -12.914 20.812 9.188 1 98.94 200 HIS B C 1
ATOM 3402 O O . HIS B 1 200 ? -14.141 20.891 9.086 1 98.94 200 HIS B O 1
ATOM 3408 N N . ILE B 1 201 ? -12.305 20.266 10.18 1 98.69 201 ILE B N 1
ATOM 3409 C CA . ILE B 1 201 ? -13.016 19.594 11.258 1 98.69 201 ILE B CA 1
ATOM 3410 C C . ILE B 1 201 ? -13.07 20.516 12.484 1 98.69 201 ILE B C 1
ATOM 3412 O O . ILE B 1 201 ? -12.039 21.016 12.93 1 98.69 201 ILE B O 1
ATOM 3416 N N . GLN B 1 202 ? -14.188 20.766 13.023 1 97.69 202 GLN B N 1
ATOM 3417 C CA . GLN B 1 202 ? -14.438 21.438 14.289 1 97.69 202 GLN B CA 1
ATOM 3418 C C . GLN B 1 202 ? -15.383 20.641 15.18 1 97.69 202 GLN B C 1
ATOM 3420 O O . GLN B 1 202 ? -16.594 20.609 14.945 1 97.69 202 GLN B O 1
ATOM 3425 N N . GLY B 1 203 ? -14.812 20.047 16.234 1 96.75 203 GLY B N 1
ATOM 3426 C CA . GLY B 1 203 ? -15.602 19.141 17.047 1 96.75 203 GLY B CA 1
ATOM 3427 C C . GLY B 1 203 ? -16.078 17.922 16.297 1 96.75 203 GLY B C 1
ATOM 3428 O O . GLY B 1 203 ? -15.258 17.141 15.781 1 96.75 203 GLY B O 1
ATOM 3429 N N . GLN B 1 204 ? -17.375 17.844 16.141 1 96.69 204 GLN B N 1
ATOM 3430 C CA . GLN B 1 204 ? -17.953 16.672 15.477 1 96.69 204 GLN B CA 1
ATOM 3431 C C . GLN B 1 204 ? -18.438 17.016 14.078 1 96.69 204 GLN B C 1
ATOM 3433 O O . GLN B 1 204 ? -19.047 16.172 13.398 1 96.69 204 GLN B O 1
ATOM 3438 N N . GLN B 1 205 ? -18.078 18.219 13.641 1 98.06 205 GLN B N 1
ATOM 3439 C CA . GLN B 1 205 ? -18.516 18.672 12.328 1 98.06 205 GLN B CA 1
ATOM 3440 C C . GLN B 1 205 ? -17.344 18.797 11.367 1 98.06 205 GLN B C 1
ATOM 3442 O O . GLN B 1 205 ? -16.234 19.156 11.773 1 98.06 205 GLN B O 1
ATOM 3447 N N . ALA B 1 206 ? -17.625 18.547 10.125 1 98.62 206 ALA B N 1
ATOM 3448 C CA . ALA B 1 206 ? -16.641 18.688 9.055 1 98.62 206 ALA B CA 1
ATOM 3449 C C . ALA B 1 206 ? -17.188 19.516 7.902 1 98.62 206 ALA B C 1
ATOM 3451 O O . ALA B 1 206 ? -18.344 19.375 7.52 1 98.62 206 ALA B O 1
ATOM 3452 N N . ARG B 1 207 ? -16.406 20.391 7.457 1 98.81 207 ARG B N 1
ATOM 3453 C CA . ARG B 1 207 ? -16.734 21.172 6.27 1 98.81 207 ARG B CA 1
ATOM 3454 C C . ARG B 1 207 ? -15.836 20.781 5.098 1 98.81 207 ARG B C 1
ATOM 3456 O O . ARG B 1 207 ? -14.625 20.641 5.25 1 98.81 207 ARG B O 1
ATOM 3463 N N . VAL B 1 208 ? -16.484 20.562 3.953 1 98.88 208 VAL B N 1
ATOM 3464 C CA . VAL B 1 208 ? -15.719 20.25 2.748 1 98.88 208 VAL B CA 1
ATOM 3465 C C . VAL B 1 208 ? -15.195 21.547 2.113 1 98.88 208 VAL B C 1
ATOM 3467 O O . VAL B 1 208 ? -15.977 22.453 1.821 1 98.88 208 VAL B O 1
ATOM 3470 N N . LEU B 1 209 ? -13.875 21.609 1.925 1 98.81 209 LEU B N 1
ATOM 3471 C CA . LEU B 1 209 ? -13.234 22.75 1.28 1 98.81 209 LEU B CA 1
ATOM 3472 C C . LEU B 1 209 ? -12.656 22.359 -0.074 1 98.81 209 LEU B C 1
ATOM 3474 O O . LEU B 1 209 ? -12.305 21.188 -0.289 1 98.81 209 LEU B O 1
ATOM 3478 N N . GLY B 1 210 ? -12.477 23.328 -0.982 1 97.94 210 GLY B N 1
ATOM 3479 C CA . GLY B 1 210 ? -11.719 23.109 -2.207 1 97.94 210 GLY B CA 1
ATOM 3480 C C . GLY B 1 210 ? -12.594 23.047 -3.445 1 97.94 210 GLY B C 1
ATOM 3481 O O . GLY B 1 210 ? -13.586 23.766 -3.545 1 97.94 210 GLY B O 1
ATOM 3482 N N . GLN B 1 211 ? -12.156 22.25 -4.453 1 94.88 211 GLN B N 1
ATOM 3483 C CA . GLN B 1 211 ? -12.719 22.375 -5.793 1 94.88 211 GLN B CA 1
ATOM 3484 C C . GLN B 1 211 ? -13.547 21.141 -6.152 1 94.88 211 GLN B C 1
ATOM 3486 O O . GLN B 1 211 ? -14.234 21.141 -7.18 1 94.88 211 GLN B O 1
ATOM 3491 N N . HIS B 1 212 ? -13.539 20.172 -5.32 1 97.06 212 HIS B N 1
ATOM 3492 C CA . HIS B 1 212 ? -14.219 18.906 -5.621 1 97.06 212 HIS B CA 1
ATOM 3493 C C . HIS B 1 212 ? -15.008 18.406 -4.414 1 97.06 212 HIS B C 1
ATOM 3495 O O . HIS B 1 212 ? -14.656 18.703 -3.271 1 97.06 212 HIS B O 1
ATOM 3501 N N . ASP B 1 213 ? -16.031 17.672 -4.719 1 98.5 213 ASP B N 1
ATOM 3502 C CA . ASP B 1 213 ? -16.781 17 -3.656 1 98.5 213 ASP B CA 1
ATOM 3503 C C . ASP B 1 213 ? -15.938 15.898 -3.012 1 98.5 213 ASP B C 1
ATOM 3505 O O . ASP B 1 213 ? -15.094 15.289 -3.67 1 98.5 213 ASP B O 1
ATOM 3509 N N . VAL B 1 214 ? -16.141 15.719 -1.721 1 98.69 214 VAL B N 1
ATOM 3510 C CA . VAL B 1 214 ? -15.602 14.547 -1.035 1 98.69 214 VAL B CA 1
ATOM 3511 C C . VAL B 1 214 ? -16.562 13.375 -1.193 1 98.69 214 VAL B C 1
ATOM 3513 O O . VAL B 1 214 ? -17.781 13.555 -1.166 1 98.69 214 VAL B O 1
ATOM 3516 N N . LEU B 1 215 ? -16.031 12.195 -1.433 1 98.81 215 LEU B N 1
ATOM 3517 C CA . LEU B 1 215 ? -16.844 11 -1.586 1 98.81 215 LEU B CA 1
ATOM 3518 C C . LEU B 1 215 ? -16.781 10.133 -0.329 1 98.81 215 LEU B C 1
ATOM 3520 O O . LEU B 1 215 ? -15.695 9.891 0.21 1 98.81 215 LEU B O 1
ATOM 3524 N N . LEU B 1 216 ? -17.891 9.766 0.144 1 98.88 216 LEU B N 1
ATOM 3525 C CA . LEU B 1 216 ? -18 8.844 1.27 1 98.88 216 LEU B CA 1
ATOM 3526 C C . LEU B 1 216 ? -18.422 7.457 0.799 1 98.88 216 LEU B C 1
ATOM 3528 O O . LEU B 1 216 ? -19.516 7.289 0.265 1 98.88 216 LEU B O 1
ATOM 3532 N N . PHE B 1 217 ? -17.516 6.48 0.926 1 98.88 217 PHE B N 1
ATOM 3533 C CA . PHE B 1 217 ? -17.828 5.086 0.639 1 98.88 217 PHE B CA 1
ATOM 3534 C C . PHE B 1 217 ? -18.078 4.309 1.926 1 98.88 217 PHE B C 1
ATOM 3536 O O . PHE B 1 217 ? -17.312 4.422 2.885 1 98.88 217 PHE B O 1
ATOM 3543 N N . SER B 1 218 ? -19.078 3.553 1.93 1 98.75 218 SER B N 1
ATOM 3544 C CA . SER B 1 218 ? -19.422 2.723 3.078 1 98.75 218 SER B CA 1
ATOM 3545 C C . SER B 1 218 ? -19.766 1.299 2.646 1 98.75 218 SER B C 1
ATOM 3547 O O . SER B 1 218 ? -19.406 0.878 1.543 1 98.75 218 SER B O 1
ATOM 3549 N N . GLU B 1 219 ? -20.281 0.504 3.559 1 98.19 219 GLU B N 1
ATOM 3550 C CA . GLU B 1 219 ? -20.547 -0.914 3.338 1 98.19 219 GLU B CA 1
ATOM 3551 C C . GLU B 1 219 ? -21.078 -1.162 1.93 1 98.19 219 GLU B C 1
ATOM 3553 O O . GLU B 1 219 ? -21.938 -0.42 1.445 1 98.19 219 GLU B O 1
ATOM 3558 N N . ASN B 1 220 ? -20.578 -2.211 1.21 1 97.5 220 ASN B N 1
ATOM 3559 C CA . ASN B 1 220 ? -20.984 -2.621 -0.131 1 97.5 220 ASN B CA 1
ATOM 3560 C C . ASN B 1 220 ? -20.812 -1.488 -1.139 1 97.5 220 ASN B C 1
ATOM 3562 O O . ASN B 1 220 ? -21.609 -1.345 -2.061 1 97.5 220 ASN B O 1
ATOM 3566 N N . MET B 1 221 ? -19.953 -0.487 -0.806 1 98.12 221 MET B N 1
ATOM 3567 C CA . MET B 1 221 ? -19.578 0.613 -1.687 1 98.12 221 MET B CA 1
ATOM 3568 C C . MET B 1 221 ? -20.75 1.574 -1.893 1 98.12 221 MET B C 1
ATOM 3570 O O . MET B 1 221 ? -20.906 2.129 -2.98 1 98.12 221 MET B O 1
ATOM 3574 N N . GLN B 1 222 ? -21.562 1.592 -0.886 1 98.62 222 GLN B N 1
ATOM 3575 C CA . GLN B 1 222 ? -22.516 2.684 -0.928 1 98.62 222 GLN B CA 1
ATOM 3576 C C . GLN B 1 222 ? -21.828 4.035 -0.999 1 98.62 222 GLN B C 1
ATOM 3578 O O . GLN B 1 222 ? -20.859 4.285 -0.263 1 98.62 222 GLN B O 1
ATOM 3583 N N . LEU B 1 223 ? -22.297 4.93 -1.9 1 98.44 223 LEU B N 1
ATOM 3584 C CA . LEU B 1 223 ? -21.625 6.195 -2.166 1 98.44 223 LEU B CA 1
ATOM 3585 C C . LEU B 1 223 ? -22.516 7.375 -1.755 1 98.44 223 LEU B C 1
ATOM 3587 O O . LEU B 1 223 ? -23.672 7.445 -2.141 1 98.44 223 LEU B O 1
ATOM 3591 N N . ALA B 1 224 ? -22 8.195 -0.908 1 98.56 224 ALA B N 1
ATOM 3592 C CA . ALA B 1 224 ? -22.562 9.523 -0.65 1 98.56 224 ALA B CA 1
ATOM 3593 C C . ALA B 1 224 ? -21.594 10.617 -1.101 1 98.56 224 ALA B C 1
ATOM 3595 O O . ALA B 1 224 ? -20.391 10.5 -0.914 1 98.56 224 ALA B O 1
ATOM 3596 N N . THR B 1 225 ? -22.125 11.586 -1.706 1 98.56 225 THR B N 1
ATOM 3597 C CA . THR B 1 225 ? -21.344 12.742 -2.127 1 98.56 225 THR B CA 1
ATOM 3598 C C . THR B 1 225 ? -21.516 13.898 -1.147 1 98.56 225 THR B C 1
ATOM 3600 O O . THR B 1 225 ? -22.641 14.289 -0.829 1 98.56 225 THR B O 1
ATOM 3603 N N . LEU B 1 226 ? -20.438 14.359 -0.635 1 98.75 226 LEU B N 1
ATOM 3604 C CA . LEU B 1 226 ? -20.406 15.516 0.253 1 98.75 226 LEU B CA 1
ATOM 3605 C C . LEU B 1 226 ? -19.953 16.766 -0.496 1 98.75 226 LEU B C 1
ATOM 3607 O O . LEU B 1 226 ? -18.75 16.938 -0.75 1 98.75 226 LEU B O 1
ATOM 3611 N N . PRO B 1 227 ? -20.828 17.656 -0.818 1 98.56 227 PRO B N 1
ATOM 3612 C CA . PRO B 1 227 ? -20.531 18.766 -1.725 1 98.56 227 PRO B CA 1
ATOM 3613 C C . PRO B 1 227 ? -19.531 19.75 -1.133 1 98.56 227 PRO B C 1
ATOM 3615 O O . PRO B 1 227 ? -19.516 19.969 0.082 1 98.56 227 PRO B O 1
ATOM 3618 N N . VAL B 1 228 ? -18.859 20.391 -1.996 1 98.31 228 VAL B N 1
ATOM 3619 C CA . VAL B 1 228 ? -17.984 21.5 -1.616 1 98.31 228 VAL B CA 1
ATOM 3620 C C . VAL B 1 228 ? -18.766 22.531 -0.81 1 98.31 228 VAL B C 1
ATOM 3622 O O . VAL B 1 228 ? -19.906 22.844 -1.147 1 98.31 228 VAL B O 1
ATOM 3625 N N . ASN B 1 229 ? -18.172 22.969 0.266 1 98.12 229 ASN B N 1
ATOM 3626 C CA . ASN B 1 229 ? -18.688 24 1.146 1 98.12 229 ASN B CA 1
ATOM 3627 C C . ASN B 1 229 ? -19.844 23.484 2.01 1 98.12 229 ASN B C 1
ATOM 3629 O O . ASN B 1 229 ? -20.438 24.234 2.781 1 98.12 229 ASN B O 1
ATOM 3633 N N . SER B 1 230 ? -20.141 22.219 1.908 1 98.44 230 SER B N 1
ATOM 3634 C CA . SER B 1 230 ? -21.141 21.641 2.797 1 98.44 230 SER B CA 1
ATOM 3635 C C . SER B 1 230 ? -20.547 21.312 4.16 1 98.44 230 SER B C 1
ATOM 3637 O O . SER B 1 230 ? -19.328 21.203 4.305 1 98.44 230 SER B O 1
ATOM 3639 N N . VAL B 1 231 ? -21.453 21.266 5.129 1 98.38 231 VAL B N 1
ATOM 3640 C CA . VAL B 1 231 ? -21.094 20.859 6.484 1 98.38 231 VAL B CA 1
ATOM 3641 C C . VAL B 1 231 ? -21.859 19.594 6.855 1 98.38 231 VAL B C 1
ATOM 3643 O O . VAL B 1 231 ? -23.047 19.453 6.531 1 98.38 231 VAL B O 1
ATOM 3646 N N . PHE B 1 232 ? -21.172 18.641 7.465 1 98.38 232 PHE B N 1
ATOM 3647 C CA . PHE B 1 232 ? -21.828 17.422 7.906 1 98.38 232 PHE B CA 1
ATOM 3648 C C . PHE B 1 232 ? -21.297 16.984 9.266 1 98.38 232 PHE B C 1
ATOM 3650 O O . PHE B 1 232 ? -20.188 17.359 9.656 1 98.38 232 PHE B O 1
ATOM 3657 N N . ASP B 1 233 ? -22.109 16.234 9.969 1 97.69 233 ASP B N 1
ATOM 3658 C CA . ASP B 1 233 ? -21.672 15.555 11.18 1 97.69 233 ASP B CA 1
ATOM 3659 C C . ASP B 1 233 ? -21.078 14.188 10.852 1 97.69 233 ASP B C 1
ATOM 3661 O O . ASP B 1 233 ? -21.594 13.477 9.977 1 97.69 233 ASP B O 1
ATOM 3665 N N . TYR B 1 234 ? -20.047 13.867 11.492 1 95.44 234 TYR B N 1
ATOM 3666 C CA . TYR B 1 234 ? -19.438 12.586 11.172 1 95.44 234 TYR B CA 1
ATOM 3667 C C . TYR B 1 234 ? -19.453 11.656 12.383 1 95.44 234 TYR B C 1
ATOM 3669 O O . TYR B 1 234 ? -19.125 10.477 12.281 1 95.44 234 TYR B O 1
#

Organism: Pasteurella multocida (strain Pm70) (NCBI:txid272843)

Sequence (468 aa):
MKNMLLMSGSKYQNTDYLVHTLPWLQDFLADYQGKTVAFVPYAGVRQSYDEYELKVQKALAELNVAILSVHRAEKHAEIIEKADVIAIGGGNTFCLLKGMYEHHLLPLIREKVQSGTPYFGWSAGANVAGRSIMTTNDMPITYPPSFDALNLFPHQLNPHFISGKPAGHNGESREERLAEFLIVNPTANVYALPEGTALHIQGQQARVLGQHDVLLFSENMQLATLPVNSVFDYMKNMLLMSGSKYQNTDYLVHTLPWLQDFLADYQGKTVAFVPYAGVRQSYDEYELKVQKALAELNVAILSVHRAEKHAEIIEKADVIAIGGGNTFCLLKGMYEHHLLPLIREKVQSGTPYFGWSAGANVAGRSIMTTNDMPITYPPSFDALNLFPHQLNPHFISGKPAGHNGESREERLAEFLIVNPTANVYALPEGTALHIQGQQARVLGQHDVLLFSENMQLATLPVNSVFDY

Nearest PDB structures (foldseek):
  6a4s-assembly1_B  TM=9.641E-01  e=2.835E-29  Salmonella enterica subsp. enterica serovar Typhimurium str. LT2
  7ffp-assembly1_A-2  TM=9.564E-01  e=1.324E-26  Xenopus laevis
  1fye-assembly1_A  TM=9.507E-01  e=6.850E-26  Salmonella enterica subsp. enterica serovar Typhimurium
  6iru-assembly2_B  TM=7.439E-01  e=5.418E-13  Deinococcus radiodurans R1 = ATCC 13939 = DSM 20539
  6iru-assembly1_A  TM=7.482E-01  e=1.434E-12  Deinococcus radiodurans R1 = ATCC 13939 = DSM 20539